Protein AF-A0A7T4QXN0-F1 (afdb_monomer)

Organism: NCBI:txid2794344

Solvent-accessible surface area (backbone atoms only — not comparable to full-atom values): 27262 Å² total; per-residue (Å²): 140,83,87,86,81,86,81,84,80,81,81,78,79,71,78,78,78,75,76,71,82,75,67,66,75,74,68,52,53,56,85,89,44,70,39,89,63,65,46,28,67,58,36,43,51,50,60,74,48,50,88,48,21,89,83,18,41,52,46,8,42,38,47,14,50,36,24,54,70,33,49,51,89,43,69,61,34,65,68,60,10,48,54,26,36,64,51,19,46,53,99,92,36,67,40,76,88,44,54,69,54,50,28,54,35,12,37,69,62,71,34,84,93,44,53,45,68,58,23,50,53,50,48,52,52,34,57,68,39,90,50,62,65,53,20,50,52,45,46,37,53,58,48,52,45,60,80,76,44,68,62,34,30,53,57,94,92,46,40,13,62,34,89,85,60,80,41,77,44,77,77,64,89,70,33,56,65,75,34,93,80,45,28,35,36,31,34,52,46,102,82,71,42,44,37,56,28,41,36,52,78,76,90,77,76,99,66,94,69,88,79,55,99,80,67,85,84,65,57,82,71,66,86,90,52,57,87,53,41,42,77,48,64,41,89,57,61,71,33,36,36,24,43,28,40,28,28,31,41,27,70,72,72,50,75,48,77,46,60,20,9,29,24,28,42,40,58,41,31,31,36,26,21,34,65,62,73,51,81,54,71,70,54,35,75,74,38,37,63,70,44,78,76,42,49,35,35,29,50,35,50,48,70,63,43,66,70,34,47,49,47,29,36,37,59,43,89,74,48,41,76,64,28,54,82,67,68,33,53,65,55,23,40,17,23,28,34,24,43,35,36,41,75,51,78,53,91,45,70,45,55,70,50,76,34,48,54,85,90,55,63,68,46,51,34,32,33,46,23,31,38,62,90,43,38,88,89,39,42,34,38,34,35,22,38,31,34,61,74,42,83,40,69,83,90,33,17,30,32,29,39,27,75,38,93,76,54,67,14,26,38,4,15,42,28,20,32,62,51,69,40,94,66,98,47,41,55,54,65,19,34,30,29,25,26,45,53,68,51,74,56,101,88,47,77,30,30,27,29,22,27,32,42,72,66,56,52,49,52,52,53,37,58,73,32,90,90,52,59,59,98,65,54,49,70,53,86,71,80,65,86,76,77,71,70,92,79,86,88,84,131

Mean predicted aligned error: 14.25 Å

InterPro domains:
  IPR001254 Serine proteases, trypsin domain [PF00089] (257-373)
  IPR009003 Peptidase S1, PA clan [SSF50494] (249-443)
  IPR018114 Serine proteases, trypsin family, histidine active site [PS00134] (271-276)
  IPR050966 Glutamyl Endopeptidase [PTHR15462] (255-438)

Secondary structure (DSSP, 8-state):
-PPP---------PPP---PPPPPPP-SPPTTSS-----HHHHHHHHHTGGGTTT-HHHHHHHHHHHHH--TTPPP-HHHHHHHHHHT-BTTBPPGGGHHHHHHHHHTT--TTS-HHHHHHHHHHHHT-S-HHHHHHHHHHHHHHTTTS--BEEETTEEESSTT--SBPPPGGG-EEEETTTTEEEEE-TTS-EEEEEBPPP---S------TT-TT-----TTS-TT-EEEEE--TT-SEEEEEEEEEETTS-EEEEEEEEEEEETTEEEE-GGGGS--HHHHHHH-SEEEEEEEEE-TTSSS--EEEEEEEEE-TT--THHHHTT-HHHHHTT--EEEEESS--SS-----B---TT-SEEEEEEEE--TTS-TTSEEEEEEEEEEEEPPPTTPPEEEEESS---TT-TTPEEEE-S--SSSSPPTT-EEEEEEEEEE-SS-EEEEEEEP-HHHHHHHHHHH-TT---TT-EE----------S-S---

Sequence (491 aa):
MAAVCLLAVLIVMMPAATAQPSCPAAAYPVLSSPSLHISDETASQLLASRHLAPRCRELAADLAQLYFWGAGGEQPELKRAWYFASLSKRDGRLHSRLRVLAAAFSLAGLNRNMSADEALRRFNRELQSEDLLRRDKAYAVLNQLQVFLPRVSLEGQSLFYDHRRTQAAPPASQGLSVNPSASMVLLADKNGLPDLRWLGTGGLPPTTRIYNAGDEREMFYPKGVASDTLRWQRWDRRSPSGVLYSGFGFANGDYKESRCTATAIAPRWLLTAAHCLFASDRDIQSKGQSKLEVLRFAGHGADRPALVEVESAWIHRRHRRQDLAANRLAAYSGSDIAVLRVAQGLATTPIRSLDSLAGRADIQVRSSGFPRDKSNAGVWVNHCRAGLVRPGEGELMDLYAMNCPFSVGQSGSLMTAREEGAGTGPAQGSAIGVLSANLSTDTHKSAIFAAFNHDIISDIKRLLSPDDAPRYLVEFPIAGPTVATTSELAN

Radius of gyration: 27.54 Å; Cα contacts (8 Å, |Δi|>4): 1005; chains: 1; bounding box: 85×98×65 Å

Structure (mmCIF, N/CA/C/O backbone):
data_AF-A0A7T4QXN0-F1
#
_entry.id   AF-A0A7T4QXN0-F1
#
loop_
_atom_site.group_PDB
_atom_site.id
_atom_site.type_symbol
_atom_site.label_atom_id
_atom_site.label_alt_id
_atom_site.label_comp_id
_atom_site.label_asym_id
_atom_site.label_entity_id
_atom_site.label_seq_id
_atom_site.pdbx_PDB_ins_code
_atom_site.Cartn_x
_atom_site.Cartn_y
_atom_site.Cartn_z
_atom_site.occupancy
_atom_site.B_iso_or_equiv
_atom_site.auth_seq_id
_atom_site.auth_comp_id
_atom_site.auth_asym_id
_atom_site.auth_atom_id
_atom_site.pdbx_PDB_model_num
ATOM 1 N N . MET A 1 1 ? 57.279 71.477 -29.912 1.00 37.75 1 MET A N 1
ATOM 2 C CA . MET A 1 1 ? 57.055 70.417 -30.918 1.00 37.75 1 MET A CA 1
ATOM 3 C C . MET A 1 1 ? 57.051 69.089 -30.180 1.00 37.75 1 MET A C 1
ATOM 5 O O . MET A 1 1 ? 58.112 68.617 -29.802 1.00 37.75 1 MET A O 1
ATOM 9 N N . ALA A 1 2 ? 55.866 68.585 -29.836 1.00 33.16 2 ALA A N 1
ATOM 10 C CA . ALA A 1 2 ? 55.691 67.400 -28.998 1.00 33.16 2 ALA A CA 1
ATOM 11 C C . ALA A 1 2 ? 55.371 66.183 -29.877 1.00 33.16 2 ALA A C 1
ATOM 13 O O . ALA A 1 2 ? 54.501 66.259 -30.743 1.00 33.16 2 ALA A O 1
ATOM 14 N N . ALA A 1 3 ? 56.106 65.094 -29.663 1.00 33.72 3 ALA A N 1
ATOM 15 C CA . ALA A 1 3 ? 55.938 63.825 -30.354 1.00 33.72 3 ALA A CA 1
ATOM 16 C C . ALA A 1 3 ? 54.721 63.065 -29.800 1.00 33.72 3 ALA A C 1
ATOM 18 O O . ALA A 1 3 ? 54.587 62.881 -28.591 1.00 33.72 3 ALA A O 1
ATOM 19 N N . VAL A 1 4 ? 53.848 62.620 -30.703 1.00 37.66 4 VAL A N 1
ATOM 20 C CA . VAL A 1 4 ? 52.715 61.736 -30.417 1.00 37.66 4 VAL A CA 1
ATOM 21 C C . VAL A 1 4 ? 53.208 60.293 -30.515 1.00 37.66 4 VAL A C 1
ATOM 23 O O . VAL A 1 4 ? 53.634 59.856 -31.580 1.00 37.66 4 VAL A O 1
ATOM 26 N N . CYS A 1 5 ? 53.149 59.559 -29.404 1.00 32.53 5 CYS A N 1
ATOM 27 C CA . CYS A 1 5 ? 53.403 58.121 -29.346 1.00 32.53 5 CYS A CA 1
ATOM 28 C C . CYS A 1 5 ? 52.049 57.396 -29.303 1.00 32.53 5 CYS A C 1
ATOM 30 O O . CYS A 1 5 ? 51.300 57.537 -28.337 1.00 32.53 5 CYS A O 1
ATOM 32 N N . LEU A 1 6 ? 51.717 56.658 -30.365 1.00 34.06 6 LEU A N 1
ATOM 33 C CA . LEU A 1 6 ? 50.519 55.822 -30.455 1.00 34.06 6 LEU A CA 1
ATOM 34 C C . LEU A 1 6 ? 50.778 54.497 -29.716 1.00 34.06 6 LEU A C 1
ATOM 36 O O . LEU A 1 6 ? 51.600 53.695 -30.157 1.00 34.06 6 LEU A O 1
ATOM 40 N N . LEU A 1 7 ? 50.075 54.251 -28.609 1.00 33.34 7 LEU A N 1
ATOM 41 C CA . LEU A 1 7 ? 50.067 52.953 -27.933 1.00 33.34 7 LEU A CA 1
ATOM 42 C C . LEU A 1 7 ? 48.900 52.120 -28.490 1.00 33.34 7 LEU A C 1
ATOM 44 O O . LEU A 1 7 ? 47.737 52.385 -28.190 1.00 33.34 7 LEU A O 1
ATOM 48 N N . ALA A 1 8 ? 49.200 51.129 -29.329 1.00 35.12 8 ALA A N 1
ATOM 49 C CA . ALA A 1 8 ? 48.217 50.160 -29.803 1.00 35.12 8 ALA A CA 1
ATOM 50 C C . ALA A 1 8 ? 47.965 49.104 -28.712 1.00 35.12 8 ALA A C 1
ATOM 52 O O . ALA A 1 8 ? 48.841 48.300 -28.399 1.00 35.12 8 ALA A O 1
ATOM 53 N N . VAL A 1 9 ? 46.764 49.104 -28.128 1.00 39.25 9 VAL A N 1
ATOM 54 C CA . VAL A 1 9 ? 46.296 48.046 -27.220 1.00 39.25 9 VAL A CA 1
ATOM 55 C C . VAL A 1 9 ? 45.738 46.902 -28.065 1.00 39.25 9 VAL A C 1
ATOM 57 O O . VAL A 1 9 ? 44.682 47.022 -28.683 1.00 39.25 9 VAL A O 1
ATOM 60 N N . LEU A 1 10 ? 46.463 45.784 -28.099 1.00 34.44 10 LEU A N 1
ATOM 61 C CA . LEU A 1 10 ? 46.024 44.537 -28.717 1.00 34.44 10 LEU A CA 1
ATOM 62 C C . LEU A 1 10 ? 45.035 43.838 -27.764 1.00 34.44 10 LEU A C 1
ATOM 64 O O . LEU A 1 10 ? 45.440 43.204 -26.791 1.00 34.44 10 LEU A O 1
ATOM 68 N N . ILE A 1 11 ? 43.729 43.972 -28.010 1.00 38.53 11 ILE A N 1
ATOM 69 C CA . ILE A 1 11 ? 42.702 43.200 -27.295 1.00 38.53 11 ILE A CA 1
ATOM 70 C C . ILE A 1 11 ? 42.726 41.771 -27.845 1.00 38.53 11 ILE A C 1
ATOM 72 O O . ILE A 1 11 ? 42.192 41.490 -28.917 1.00 38.53 11 ILE A O 1
ATOM 76 N N . VAL A 1 12 ? 43.354 40.855 -27.108 1.00 37.25 12 VAL A N 1
ATOM 77 C CA . VAL A 1 12 ? 43.226 39.412 -27.340 1.00 37.25 12 VAL A CA 1
ATOM 78 C C . VAL A 1 12 ? 41.826 38.998 -26.886 1.00 37.25 12 VAL A C 1
ATOM 80 O O . VAL A 1 12 ? 41.569 38.843 -25.694 1.00 37.25 12 VAL A O 1
ATOM 83 N N . MET A 1 13 ? 40.901 38.833 -27.834 1.00 36.66 13 MET A N 1
ATOM 84 C CA . MET A 1 13 ? 39.635 38.149 -27.573 1.00 36.66 13 MET A CA 1
ATOM 85 C C . MET A 1 13 ? 39.919 36.665 -27.330 1.00 36.66 13 MET A C 1
ATOM 87 O O . MET A 1 13 ? 40.050 35.881 -28.268 1.00 36.66 13 MET A O 1
ATOM 91 N N . MET A 1 14 ? 40.029 36.272 -26.060 1.00 34.41 14 MET A N 1
ATOM 92 C CA . MET A 1 14 ? 39.901 34.865 -25.693 1.00 34.41 14 MET A CA 1
ATOM 93 C C . MET A 1 14 ? 38.448 34.434 -25.931 1.00 34.41 14 MET A C 1
ATOM 95 O O . MET A 1 14 ? 37.535 35.127 -25.471 1.00 34.41 14 MET A O 1
ATOM 99 N N . PRO A 1 15 ? 38.193 33.316 -26.632 1.00 39.41 15 PRO A N 1
ATOM 100 C CA . PRO A 1 15 ? 36.843 32.793 -26.740 1.00 39.41 15 PRO A CA 1
ATOM 101 C C . PRO A 1 15 ? 36.358 32.434 -25.335 1.00 39.41 15 PRO A C 1
ATOM 103 O O . PRO A 1 15 ? 37.058 31.751 -24.584 1.00 39.41 15 PRO A O 1
ATOM 106 N N . ALA A 1 16 ? 35.165 32.909 -24.977 1.00 40.06 16 ALA A N 1
ATOM 107 C CA . ALA A 1 16 ? 34.489 32.486 -23.763 1.00 40.06 16 ALA A CA 1
ATOM 108 C C . ALA A 1 16 ? 34.446 30.954 -23.752 1.00 40.06 16 ALA A C 1
ATOM 110 O O . ALA A 1 16 ? 33.872 30.338 -24.652 1.00 40.06 16 ALA A O 1
ATOM 111 N N . ALA A 1 17 ? 35.086 30.340 -22.755 1.00 37.50 17 ALA A N 1
ATOM 112 C CA . ALA A 1 17 ? 34.944 28.919 -22.506 1.00 37.50 17 ALA A CA 1
ATOM 113 C C . ALA A 1 17 ? 33.452 28.657 -22.285 1.00 37.50 17 ALA A C 1
ATOM 115 O O . ALA A 1 17 ? 32.890 29.033 -21.257 1.00 37.50 17 ALA A O 1
ATOM 116 N N . THR A 1 18 ? 32.785 28.069 -23.277 1.00 41.38 18 THR A N 1
ATOM 117 C CA . THR A 1 18 ? 31.415 27.590 -23.131 1.00 41.38 18 THR A CA 1
ATOM 118 C C . THR A 1 18 ? 31.435 26.583 -21.992 1.00 41.38 18 THR A C 1
ATOM 120 O O . THR A 1 18 ? 31.979 25.488 -22.158 1.00 41.38 18 THR A O 1
ATOM 123 N N . ALA A 1 19 ? 30.916 26.970 -20.824 1.00 45.41 19 ALA A N 1
ATOM 124 C CA . ALA A 1 19 ? 30.776 26.078 -19.687 1.00 45.41 19 ALA A CA 1
ATOM 125 C C . ALA A 1 19 ? 30.047 24.824 -20.178 1.00 45.41 19 ALA A C 1
ATOM 127 O O . ALA A 1 19 ? 28.909 24.900 -20.648 1.00 45.41 19 ALA A O 1
ATOM 128 N N . GLN A 1 20 ? 30.731 23.677 -20.158 1.00 52.88 20 GLN A N 1
ATOM 129 C CA . GLN A 1 20 ? 30.076 22.411 -20.451 1.00 52.88 20 GLN A CA 1
ATOM 130 C C . GLN A 1 20 ? 28.914 22.270 -19.462 1.00 52.88 20 GLN A C 1
ATOM 132 O O . GLN A 1 20 ? 29.139 22.463 -18.265 1.00 52.88 20 GLN A O 1
ATOM 137 N N . PRO A 1 21 ? 27.688 21.966 -19.922 1.00 58.47 21 PRO A N 1
ATOM 138 C CA . PRO A 1 21 ? 26.585 21.732 -19.006 1.00 58.47 21 PRO A CA 1
ATOM 139 C C . PRO A 1 21 ? 26.991 20.594 -18.069 1.00 58.47 21 PRO A C 1
ATOM 141 O O . PRO A 1 21 ? 27.274 19.479 -18.518 1.00 58.47 21 PRO A O 1
ATOM 144 N N . SER A 1 22 ? 27.098 20.904 -16.777 1.00 80.88 22 SER A N 1
ATOM 145 C CA . SER A 1 22 ? 27.465 19.930 -15.759 1.00 80.88 22 SER A CA 1
ATOM 146 C C . SER A 1 22 ? 26.386 18.853 -15.699 1.00 80.88 22 SER A C 1
ATOM 148 O O . SER A 1 22 ? 25.187 19.138 -15.698 1.00 80.88 22 SER A O 1
ATOM 150 N N . CYS A 1 23 ? 26.806 17.588 -15.703 1.00 84.62 23 CYS A N 1
ATOM 151 C CA . CYS A 1 23 ? 25.861 16.487 -15.600 1.00 84.62 23 CYS A CA 1
ATOM 152 C C . CYS A 1 23 ? 25.151 16.529 -14.240 1.00 84.62 23 CYS A C 1
ATOM 154 O O . CYS A 1 23 ? 25.834 16.654 -13.220 1.00 84.62 23 CYS A O 1
ATOM 156 N N . PRO A 1 24 ? 23.813 16.382 -14.204 1.00 85.31 24 PRO A N 1
ATOM 157 C CA . PRO A 1 24 ? 23.084 16.286 -12.948 1.00 85.31 24 PRO A CA 1
ATOM 158 C C . PRO A 1 24 ? 23.587 15.119 -12.095 1.00 85.31 24 PRO A C 1
ATOM 160 O O . PRO A 1 24 ? 24.003 14.081 -12.622 1.00 85.31 24 PRO A O 1
ATOM 163 N N . ALA A 1 25 ? 23.521 15.289 -10.775 1.00 83.44 25 ALA A N 1
ATOM 164 C CA . ALA A 1 25 ? 23.773 14.205 -9.838 1.00 83.44 25 ALA A CA 1
ATOM 165 C C . ALA A 1 25 ? 22.722 13.093 -9.991 1.00 83.44 25 ALA A C 1
ATOM 167 O O . ALA A 1 25 ? 21.600 13.333 -10.438 1.00 83.44 25 ALA A O 1
ATOM 168 N N . ALA A 1 26 ? 23.096 11.879 -9.587 1.00 83.50 26 ALA A N 1
ATOM 169 C CA . ALA A 1 26 ? 22.192 10.738 -9.568 1.00 83.50 26 ALA A CA 1
ATOM 170 C C . ALA A 1 26 ? 20.958 11.028 -8.698 1.00 83.50 26 ALA A C 1
ATOM 172 O O . ALA A 1 26 ? 21.080 11.339 -7.514 1.00 83.50 26 ALA A O 1
ATOM 173 N N . ALA A 1 27 ? 19.779 10.881 -9.288 1.00 82.62 27 ALA A N 1
ATOM 174 C CA . ALA A 1 27 ? 18.499 11.163 -8.659 1.00 82.62 27 ALA A CA 1
ATOM 175 C C . ALA A 1 27 ? 17.862 9.916 -8.040 1.00 82.62 27 ALA A C 1
ATOM 177 O O . ALA A 1 27 ? 17.358 9.973 -6.920 1.00 82.62 27 ALA A O 1
ATOM 178 N N . TYR A 1 28 ? 17.870 8.774 -8.744 1.00 78.50 28 TYR A N 1
ATOM 179 C CA . TYR A 1 28 ? 17.261 7.564 -8.188 1.00 78.50 28 TYR A CA 1
ATOM 180 C C . TYR A 1 28 ? 18.063 7.030 -6.990 1.00 78.50 28 TYR A C 1
ATOM 182 O O . TYR A 1 28 ? 19.297 7.092 -6.982 1.00 78.50 28 TYR A O 1
ATOM 190 N N . PRO A 1 29 ? 17.409 6.417 -5.995 1.00 73.00 29 PRO A N 1
ATOM 191 C CA . PRO A 1 29 ? 18.121 5.840 -4.866 1.00 73.00 29 PRO A CA 1
ATOM 192 C C . PRO A 1 29 ? 19.115 4.746 -5.287 1.00 73.00 29 PRO A C 1
ATOM 194 O O . PRO A 1 29 ? 18.951 4.057 -6.299 1.00 73.00 29 PRO A O 1
ATOM 197 N N . VAL A 1 30 ? 20.165 4.561 -4.486 1.00 73.94 30 VAL A N 1
ATOM 198 C CA . VAL A 1 30 ? 21.125 3.462 -4.668 1.00 73.94 30 VAL A CA 1
ATOM 199 C C . VAL A 1 30 ? 20.461 2.092 -4.470 1.00 73.94 30 VAL A C 1
ATOM 201 O O . VAL A 1 30 ? 19.405 1.969 -3.850 1.00 73.94 30 VAL A O 1
ATOM 204 N N . LEU A 1 31 ? 21.090 1.021 -4.965 1.00 68.00 31 LEU A N 1
ATOM 205 C CA . LEU A 1 31 ? 20.532 -0.338 -4.885 1.00 68.00 31 LEU A CA 1
ATOM 206 C C . LEU A 1 31 ? 20.270 -0.824 -3.451 1.00 68.00 31 LEU A C 1
ATOM 208 O O . LEU A 1 31 ? 19.345 -1.606 -3.260 1.00 68.00 31 LEU A O 1
ATOM 212 N N . SER A 1 32 ? 21.025 -0.349 -2.463 1.00 69.38 32 SER A N 1
ATOM 213 C CA . SER A 1 32 ? 20.808 -0.649 -1.042 1.00 69.38 32 SER A CA 1
ATOM 214 C C . SER A 1 32 ? 19.657 0.142 -0.412 1.00 69.38 32 SER A C 1
ATOM 216 O O . SER A 1 32 ? 19.268 -0.143 0.715 1.00 69.38 32 SER A O 1
ATOM 218 N N . SER A 1 33 ? 19.095 1.130 -1.112 1.00 68.75 33 SER A N 1
ATOM 219 C CA . SER A 1 33 ? 17.971 1.905 -0.594 1.00 68.75 33 SER A CA 1
ATOM 220 C C . SER A 1 33 ? 16.673 1.093 -0.638 1.00 68.75 33 SER A C 1
ATOM 222 O O . SER A 1 33 ? 16.382 0.493 -1.680 1.00 68.75 33 SER A O 1
ATOM 224 N N . PRO A 1 34 ? 15.841 1.126 0.422 1.00 56.94 34 PRO A N 1
ATOM 225 C CA . PRO A 1 34 ? 14.484 0.584 0.391 1.00 56.94 34 PRO A CA 1
ATOM 226 C C . PRO A 1 34 ? 13.545 1.371 -0.534 1.00 56.94 34 PRO A C 1
ATOM 228 O O . PRO A 1 34 ? 12.432 0.924 -0.808 1.00 56.94 34 PRO A O 1
ATOM 231 N N . SER A 1 35 ? 13.977 2.539 -1.021 1.00 59.22 35 SER A N 1
ATOM 232 C CA . SER A 1 35 ? 13.261 3.301 -2.036 1.00 59.22 35 SER A CA 1
ATOM 233 C C . SER A 1 35 ? 13.718 2.918 -3.441 1.00 59.22 35 SER A C 1
ATOM 235 O O . SER A 1 35 ? 14.907 2.744 -3.710 1.00 59.22 35 SER A O 1
ATOM 237 N N . LEU A 1 36 ? 12.748 2.806 -4.344 1.00 60.53 36 LEU A N 1
ATOM 238 C CA . LEU A 1 36 ? 12.948 2.647 -5.784 1.00 60.53 36 LEU A CA 1
ATOM 239 C C . LEU A 1 36 ? 12.602 3.924 -6.565 1.00 60.53 36 LEU A C 1
ATOM 241 O O . LEU A 1 36 ? 12.679 3.911 -7.788 1.00 60.53 36 LEU A O 1
ATOM 245 N N . HIS A 1 37 ? 12.237 5.014 -5.878 1.00 65.19 37 HIS A N 1
ATOM 246 C CA . HIS A 1 37 ? 11.618 6.188 -6.500 1.00 65.19 37 HIS A CA 1
ATOM 247 C C . HIS A 1 37 ? 12.297 7.500 -6.148 1.00 65.19 37 HIS A C 1
ATOM 249 O O . HIS A 1 37 ? 13.002 7.624 -5.144 1.00 65.19 37 HIS A O 1
ATOM 255 N N . ILE A 1 38 ? 11.980 8.471 -6.995 1.00 67.94 38 ILE A N 1
ATOM 256 C CA . ILE A 1 38 ? 12.260 9.895 -6.876 1.00 67.94 38 ILE A CA 1
ATOM 257 C C . ILE A 1 38 ? 10.933 10.652 -6.764 1.00 67.94 38 ILE A C 1
ATOM 259 O O . ILE A 1 38 ? 9.894 10.115 -7.151 1.00 67.94 38 ILE A O 1
ATOM 263 N N . SER A 1 39 ? 10.958 11.880 -6.246 1.00 65.69 39 SER A N 1
ATOM 264 C CA . SER A 1 39 ? 9.784 12.761 -6.297 1.00 65.69 39 SER A CA 1
ATOM 265 C C . SER A 1 39 ? 9.503 13.193 -7.737 1.00 65.69 39 SER A C 1
ATOM 267 O O . SER A 1 39 ? 10.404 13.176 -8.577 1.00 65.69 39 SER A O 1
ATOM 269 N N . ASP A 1 40 ? 8.282 13.626 -8.040 1.00 65.50 40 ASP A N 1
ATOM 270 C CA . ASP A 1 40 ? 7.971 14.127 -9.382 1.00 65.50 40 ASP A CA 1
ATOM 271 C C . ASP A 1 40 ? 8.580 15.502 -9.668 1.00 65.50 40 ASP A C 1
ATOM 273 O O . ASP A 1 40 ? 8.804 15.834 -10.827 1.00 65.50 40 ASP A O 1
ATOM 277 N N . GLU A 1 41 ? 8.948 16.269 -8.639 1.00 73.19 41 GLU A N 1
ATOM 278 C CA . GLU A 1 41 ? 9.817 17.441 -8.798 1.00 73.19 41 GLU A CA 1
ATOM 279 C C . GLU A 1 41 ? 11.181 17.013 -9.351 1.00 73.19 41 GLU A C 1
ATOM 281 O O . GLU A 1 41 ? 11.627 17.521 -10.379 1.00 73.19 41 GLU A O 1
ATOM 286 N N . THR A 1 42 ? 11.809 16.011 -8.728 1.00 81.38 42 THR A N 1
ATOM 287 C CA . THR A 1 42 ? 13.050 15.426 -9.238 1.00 81.38 42 THR A CA 1
ATOM 288 C C . THR A 1 42 ? 12.834 14.787 -10.612 1.00 81.38 42 THR A C 1
ATOM 290 O O . THR A 1 42 ? 13.676 14.941 -11.491 1.00 81.38 42 THR A O 1
ATOM 293 N N . ALA A 1 43 ? 11.700 14.124 -10.857 1.00 82.94 43 ALA A N 1
ATOM 294 C CA . ALA A 1 43 ? 11.376 13.565 -12.170 1.00 82.94 43 ALA A CA 1
ATOM 295 C C . ALA A 1 43 ? 11.242 14.662 -13.239 1.00 82.94 43 ALA A C 1
ATOM 297 O O . ALA A 1 43 ? 11.795 14.526 -14.327 1.00 82.94 43 ALA A O 1
ATOM 298 N N . SER A 1 44 ? 10.586 15.777 -12.914 1.00 83.38 44 SER A N 1
ATOM 299 C CA . SER A 1 44 ? 10.437 16.945 -13.788 1.00 83.38 44 SER A CA 1
ATOM 300 C C . SER A 1 44 ? 11.790 17.584 -14.091 1.00 83.38 44 SER A C 1
ATOM 302 O O . SER A 1 44 ? 12.070 17.916 -15.242 1.00 83.38 44 SER A O 1
ATOM 304 N N . GLN A 1 45 ? 12.670 17.683 -13.091 1.00 87.88 45 GLN A N 1
ATOM 305 C CA . GLN A 1 45 ? 14.051 18.136 -13.274 1.00 87.88 45 GLN A CA 1
ATOM 306 C C . GLN A 1 45 ? 14.827 17.202 -14.218 1.00 87.88 45 GLN A C 1
ATOM 308 O O . GLN A 1 45 ? 15.461 17.674 -15.162 1.00 87.88 45 GLN A O 1
ATOM 313 N N . LEU A 1 46 ? 14.726 15.877 -14.042 1.00 90.75 46 LEU A N 1
ATOM 314 C CA . LEU A 1 46 ? 15.350 14.909 -14.955 1.00 90.75 46 LEU A CA 1
ATOM 315 C C . LEU A 1 46 ? 14.811 15.039 -16.386 1.00 90.75 46 LEU A C 1
ATOM 317 O O . LEU A 1 46 ? 15.590 15.008 -17.342 1.00 90.75 46 LEU A O 1
ATOM 321 N N . LEU A 1 47 ? 13.494 15.199 -16.543 1.00 91.88 47 LEU A N 1
ATOM 322 C CA . LEU A 1 47 ? 12.847 15.376 -17.843 1.00 91.88 47 LEU A CA 1
ATOM 323 C C . LEU A 1 47 ? 13.294 16.674 -18.523 1.00 91.88 47 LEU A C 1
ATOM 325 O O . LEU A 1 47 ? 13.587 16.654 -19.721 1.00 91.88 47 LEU A O 1
ATOM 329 N N . ALA A 1 48 ? 13.438 17.771 -17.776 1.00 91.44 48 ALA A N 1
ATOM 330 C CA . ALA A 1 48 ? 13.994 19.025 -18.284 1.00 91.44 48 ALA A CA 1
ATOM 331 C C . ALA A 1 48 ? 15.454 18.853 -18.750 1.00 91.44 48 ALA A C 1
ATOM 333 O O . ALA A 1 48 ? 15.854 19.354 -19.805 1.00 91.44 48 ALA A O 1
ATOM 334 N N . SER A 1 49 ? 16.243 18.060 -18.022 1.00 93.12 49 SER A N 1
ATOM 335 C CA . SER A 1 49 ? 17.633 17.756 -18.373 1.00 93.12 49 SER A CA 1
ATOM 336 C C . SER A 1 49 ? 17.801 16.662 -19.434 1.00 93.12 49 SER A C 1
ATOM 338 O O . SER A 1 49 ? 18.932 16.407 -19.839 1.00 93.12 49 SER A O 1
ATOM 340 N N . ARG A 1 50 ? 16.731 16.033 -19.952 1.00 94.06 50 ARG A N 1
ATOM 341 C CA . ARG A 1 50 ? 16.805 14.836 -20.827 1.00 94.06 50 ARG A CA 1
ATOM 342 C C . ARG A 1 50 ? 17.756 14.946 -22.020 1.00 94.06 50 ARG A C 1
ATOM 344 O O . ARG A 1 50 ? 18.347 13.954 -22.439 1.00 94.06 50 ARG A O 1
ATOM 351 N N . HIS A 1 51 ? 17.909 16.150 -22.562 1.00 93.38 51 HIS A N 1
ATOM 352 C CA . HIS A 1 51 ? 18.772 16.447 -23.702 1.00 93.38 51 HIS A CA 1
ATOM 353 C C . HIS A 1 51 ? 20.267 16.218 -23.401 1.00 93.38 51 HIS A C 1
ATOM 355 O O . HIS A 1 51 ? 21.049 15.992 -24.321 1.00 93.38 51 HIS A O 1
ATOM 361 N N . LEU A 1 52 ? 20.661 16.217 -22.123 1.00 94.06 52 LEU A N 1
ATOM 362 C CA . LEU A 1 52 ? 22.029 15.955 -21.668 1.00 94.06 52 LEU A CA 1
ATOM 363 C C . LEU A 1 52 ? 22.353 14.456 -21.558 1.00 94.06 52 LEU A C 1
ATOM 365 O O . LEU A 1 52 ? 23.525 14.087 -21.476 1.00 94.06 52 LEU A O 1
ATOM 369 N N . ALA A 1 53 ? 21.349 13.573 -21.585 1.00 93.38 53 ALA A N 1
ATOM 370 C CA . ALA A 1 53 ? 21.521 12.133 -21.373 1.00 93.38 53 ALA A CA 1
ATOM 371 C C . ALA A 1 53 ? 22.578 11.456 -22.275 1.00 93.38 53 ALA A C 1
ATOM 373 O O . ALA A 1 53 ? 23.309 10.609 -21.762 1.00 93.38 53 ALA A O 1
ATOM 374 N N . PRO A 1 54 ? 22.758 11.827 -23.564 1.00 92.00 54 PRO A N 1
ATOM 375 C CA . PRO A 1 54 ? 23.815 11.243 -24.398 1.00 92.00 54 PRO A CA 1
ATOM 376 C C . PRO A 1 54 ? 25.239 11.474 -23.869 1.00 92.00 54 PRO A C 1
ATOM 378 O O . PRO A 1 54 ? 26.153 10.735 -24.224 1.00 92.00 54 PRO A O 1
ATOM 381 N N . ARG A 1 55 ? 25.438 12.503 -23.035 1.00 90.81 55 ARG A N 1
ATOM 382 C CA . ARG A 1 55 ? 26.734 12.861 -22.435 1.00 90.81 55 ARG A CA 1
ATOM 383 C C . ARG A 1 55 ? 26.785 12.591 -20.927 1.00 90.81 55 ARG A C 1
ATOM 385 O O . ARG A 1 55 ? 27.870 12.571 -20.356 1.00 90.81 55 ARG A O 1
ATOM 392 N N . CYS A 1 56 ? 25.639 12.328 -20.297 1.00 91.12 56 CYS A N 1
ATOM 393 C CA . CYS A 1 56 ? 25.499 12.162 -18.854 1.00 91.12 56 CYS A CA 1
ATOM 394 C C . CYS A 1 56 ? 24.940 10.780 -18.504 1.00 91.12 56 CYS A C 1
ATOM 396 O O . CYS A 1 56 ? 23.733 10.547 -18.542 1.00 91.12 56 CYS A O 1
ATOM 398 N N . ARG A 1 57 ? 25.831 9.857 -18.124 1.00 89.00 57 ARG A N 1
ATOM 399 C CA . ARG A 1 57 ? 25.485 8.444 -17.888 1.00 89.00 57 ARG A CA 1
ATOM 400 C C . ARG A 1 57 ? 24.548 8.227 -16.701 1.00 89.00 57 ARG A C 1
ATOM 402 O O . ARG A 1 57 ? 23.641 7.408 -16.811 1.00 89.00 57 ARG A O 1
ATOM 409 N N . GLU A 1 58 ? 24.754 8.947 -15.599 1.00 89.00 58 GLU A N 1
ATOM 410 C CA . GLU A 1 58 ? 23.873 8.854 -14.422 1.00 89.00 58 GLU A CA 1
ATOM 411 C C . GLU A 1 58 ? 22.463 9.329 -14.766 1.00 89.00 58 GLU A C 1
ATOM 413 O O . GLU A 1 58 ? 21.498 8.604 -14.542 1.00 89.00 58 GLU A O 1
ATOM 418 N N . LEU A 1 59 ? 22.358 10.475 -15.442 1.00 92.12 59 LEU A N 1
ATOM 419 C CA . LEU A 1 59 ? 21.090 10.983 -15.955 1.00 92.12 59 LEU A CA 1
ATOM 420 C C . LEU A 1 59 ? 20.420 9.985 -16.913 1.00 92.12 59 LEU A C 1
ATOM 422 O O . LEU A 1 59 ? 19.218 9.759 -16.819 1.00 92.12 59 LEU A O 1
ATOM 426 N N . ALA A 1 60 ? 21.174 9.351 -17.815 1.00 93.88 60 ALA A N 1
ATOM 427 C CA . ALA A 1 60 ? 20.635 8.311 -18.686 1.00 93.88 60 ALA A CA 1
ATOM 428 C C . ALA A 1 60 ? 20.115 7.100 -17.889 1.00 93.88 60 ALA A C 1
ATOM 430 O O . ALA A 1 60 ? 19.051 6.567 -18.199 1.00 93.88 60 ALA A O 1
ATOM 431 N N . ALA A 1 61 ? 20.814 6.679 -16.832 1.00 92.19 61 ALA A N 1
ATOM 432 C CA . ALA A 1 61 ? 20.335 5.609 -15.962 1.00 92.19 61 ALA A CA 1
ATOM 433 C C . ALA A 1 61 ? 19.072 6.009 -15.181 1.00 92.19 61 ALA A C 1
ATOM 435 O O . ALA A 1 61 ? 18.154 5.202 -15.033 1.00 92.19 61 ALA A O 1
ATOM 436 N N . ASP A 1 62 ? 18.989 7.251 -14.715 1.00 91.75 62 ASP A N 1
ATOM 437 C CA . ASP A 1 62 ? 17.814 7.763 -14.012 1.00 91.75 62 ASP A CA 1
ATOM 438 C C . ASP A 1 62 ? 16.607 7.913 -14.953 1.00 91.75 62 ASP A C 1
ATOM 440 O O . ASP A 1 62 ? 15.500 7.518 -14.594 1.00 91.75 62 ASP A O 1
ATOM 444 N N . LEU A 1 63 ? 16.809 8.377 -16.191 1.00 93.31 63 LEU A N 1
ATOM 445 C CA . LEU A 1 63 ? 15.759 8.429 -17.215 1.00 93.31 63 LEU A CA 1
ATOM 446 C C . LEU A 1 63 ? 15.290 7.030 -17.625 1.00 93.31 63 LEU A C 1
ATOM 448 O O . LEU A 1 63 ? 14.097 6.823 -17.835 1.00 93.31 63 LEU A O 1
ATOM 452 N N . ALA A 1 64 ? 16.193 6.049 -17.688 1.00 93.75 64 ALA A N 1
ATOM 453 C CA . ALA A 1 64 ? 15.815 4.660 -17.933 1.00 93.75 64 ALA A CA 1
ATOM 454 C C . ALA A 1 64 ? 14.851 4.139 -16.858 1.00 93.75 64 ALA A C 1
ATOM 456 O O . ALA A 1 64 ? 13.848 3.507 -17.183 1.00 93.75 64 ALA A O 1
ATOM 457 N N . GLN A 1 65 ? 15.134 4.435 -15.586 1.00 90.19 65 GLN A N 1
ATOM 458 C CA . GLN A 1 65 ? 14.242 4.091 -14.478 1.00 90.19 65 GLN A CA 1
ATOM 459 C C . GLN A 1 65 ? 12.932 4.881 -14.548 1.00 90.19 65 GLN A C 1
ATOM 461 O O . GLN A 1 65 ? 11.870 4.283 -14.421 1.00 90.19 65 GLN A O 1
ATOM 466 N N . LEU A 1 66 ? 12.986 6.186 -14.832 1.00 88.75 66 LEU A N 1
ATOM 467 C CA . LEU A 1 66 ? 11.802 7.039 -14.976 1.00 88.75 66 LEU A CA 1
ATOM 468 C C . LEU A 1 66 ? 10.817 6.489 -16.006 1.00 88.75 66 LEU A C 1
ATOM 470 O O . LEU A 1 66 ? 9.650 6.307 -15.673 1.00 88.75 66 LEU A O 1
ATOM 474 N N . TYR A 1 67 ? 11.272 6.157 -17.215 1.00 89.38 67 TYR A N 1
ATOM 475 C CA . TYR A 1 67 ? 10.390 5.597 -18.243 1.00 89.38 67 TYR A CA 1
ATOM 476 C C . TYR A 1 67 ? 9.980 4.149 -17.964 1.00 89.38 67 TYR A C 1
ATOM 478 O O . TYR A 1 67 ? 8.925 3.723 -18.420 1.00 89.38 67 TYR A O 1
ATOM 486 N N . PHE A 1 68 ? 10.776 3.374 -17.223 1.00 87.38 68 PHE A N 1
ATOM 487 C CA . PHE A 1 68 ? 10.372 2.022 -16.836 1.00 87.38 68 PHE A CA 1
ATOM 488 C C . PHE A 1 68 ? 9.238 2.047 -15.803 1.00 87.38 68 PHE A C 1
ATOM 490 O O . PHE A 1 68 ? 8.298 1.258 -15.889 1.00 87.38 68 PHE A O 1
ATOM 497 N N . TRP A 1 69 ? 9.308 2.956 -14.831 1.00 79.75 69 TRP A N 1
ATOM 498 C CA . TRP A 1 69 ? 8.313 3.051 -13.763 1.00 79.75 69 TRP A CA 1
ATOM 499 C C . TRP A 1 69 ? 7.118 3.947 -14.115 1.00 79.75 69 TRP A C 1
ATOM 501 O O . TRP A 1 69 ? 6.029 3.699 -13.609 1.00 79.75 69 TRP A O 1
ATOM 511 N N . GLY A 1 70 ? 7.299 4.950 -14.981 1.00 76.00 70 GLY A N 1
ATOM 512 C CA . GLY A 1 70 ? 6.324 6.013 -15.248 1.00 76.00 70 GLY A CA 1
ATOM 513 C C . GLY A 1 70 ? 6.286 7.043 -14.114 1.00 76.00 70 GLY A C 1
ATOM 514 O O . GLY A 1 70 ? 5.609 6.845 -13.103 1.00 76.00 70 GLY A O 1
ATOM 515 N N . ALA A 1 71 ? 7.042 8.136 -14.255 1.00 71.44 71 ALA A N 1
ATOM 516 C CA . ALA A 1 71 ? 7.091 9.227 -13.278 1.00 71.44 71 ALA A CA 1
ATOM 517 C C . ALA A 1 71 ? 7.211 10.607 -13.944 1.00 71.44 71 ALA A C 1
ATOM 519 O O . ALA A 1 71 ? 7.611 10.709 -15.099 1.00 71.44 71 ALA A O 1
ATOM 520 N N . GLY A 1 72 ? 6.861 11.672 -13.222 1.00 66.62 72 GLY A N 1
ATOM 521 C CA . GLY A 1 72 ? 6.826 13.045 -13.733 1.00 66.62 72 GLY A CA 1
ATOM 522 C C . GLY A 1 72 ? 5.713 13.277 -14.756 1.00 66.62 72 GLY A C 1
ATOM 523 O O . GLY A 1 72 ? 5.913 14.011 -15.717 1.00 66.62 72 GLY A O 1
ATOM 524 N N . GLY A 1 73 ? 4.577 12.585 -14.616 1.00 67.81 73 GLY A N 1
ATOM 525 C CA . GLY A 1 73 ? 3.478 12.611 -15.592 1.00 67.81 73 GLY A CA 1
ATOM 526 C C . GLY A 1 73 ? 3.697 11.744 -16.841 1.00 67.81 73 GLY A C 1
ATOM 527 O O . GLY A 1 73 ? 2.759 11.550 -17.615 1.00 67.81 73 GLY A O 1
ATOM 528 N N . GLU A 1 74 ? 4.889 11.168 -17.024 1.00 78.25 74 GLU A N 1
ATOM 529 C CA . GLU A 1 74 ? 5.160 10.224 -18.109 1.00 78.25 74 GLU A CA 1
ATOM 530 C C . GLU A 1 74 ? 4.498 8.869 -17.840 1.00 78.25 74 GLU A C 1
ATOM 532 O O . GLU A 1 74 ? 4.552 8.324 -16.732 1.00 78.25 74 GLU A O 1
ATOM 537 N N . GLN A 1 75 ? 3.904 8.294 -18.885 1.00 77.00 75 GLN A N 1
ATOM 538 C CA . GLN A 1 75 ? 3.438 6.913 -18.844 1.00 77.00 75 GLN A CA 1
ATOM 539 C C . GLN A 1 75 ? 4.637 5.955 -18.906 1.00 77.00 75 GLN A C 1
ATOM 541 O O . GLN A 1 75 ? 5.638 6.271 -19.557 1.00 77.00 75 GLN A O 1
ATOM 546 N N . PRO A 1 76 ? 4.556 4.771 -18.272 1.00 81.12 76 PRO A N 1
ATOM 547 C CA . PRO A 1 76 ? 5.571 3.745 -18.451 1.00 81.12 76 PRO A CA 1
ATOM 548 C C . PRO A 1 76 ? 5.756 3.418 -19.944 1.00 81.12 76 PRO A C 1
ATOM 550 O O . PRO A 1 76 ? 4.794 3.077 -20.632 1.00 81.12 76 PRO A O 1
ATOM 553 N N . GLU A 1 77 ? 6.993 3.449 -20.450 1.00 86.12 77 GLU A N 1
ATOM 554 C CA . GLU A 1 77 ? 7.316 3.143 -21.849 1.00 86.12 77 GLU A CA 1
ATOM 555 C C . GLU A 1 77 ? 8.638 2.369 -21.977 1.00 86.12 77 GLU A C 1
ATOM 557 O O . GLU A 1 77 ? 9.743 2.920 -21.923 1.00 86.12 77 GLU A O 1
ATOM 562 N N . LEU A 1 78 ? 8.533 1.059 -22.220 1.00 85.38 78 LEU A N 1
ATOM 563 C CA . LEU A 1 78 ? 9.681 0.150 -22.175 1.00 85.38 78 LEU A CA 1
ATOM 564 C C . LEU A 1 78 ? 10.759 0.443 -23.230 1.00 85.38 78 LEU A C 1
ATOM 566 O O . LEU A 1 78 ? 11.952 0.314 -22.953 1.00 85.38 78 LEU A O 1
ATOM 570 N N . LYS A 1 79 ? 10.363 0.858 -24.441 1.00 88.62 79 LYS A N 1
ATOM 571 C CA . LYS A 1 79 ? 11.315 1.179 -25.518 1.00 88.62 79 LYS A CA 1
ATOM 572 C C . LYS A 1 79 ? 12.143 2.423 -25.190 1.00 88.62 79 LYS A C 1
ATOM 574 O O . LYS A 1 79 ? 13.358 2.401 -25.389 1.00 88.62 79 LYS A O 1
ATOM 579 N N . ARG A 1 80 ? 11.524 3.475 -24.635 1.00 93.12 80 ARG A N 1
ATOM 580 C CA . ARG A 1 80 ? 12.249 4.663 -24.146 1.00 93.12 80 ARG A CA 1
ATOM 581 C C . ARG A 1 80 ? 13.143 4.325 -22.964 1.00 93.12 80 ARG A C 1
ATOM 583 O O . ARG A 1 80 ? 14.301 4.736 -22.951 1.00 93.12 80 ARG A O 1
ATOM 590 N N . ALA A 1 81 ? 12.645 3.526 -22.022 1.00 94.06 81 ALA A N 1
ATOM 591 C CA . ALA A 1 81 ? 13.448 3.045 -20.904 1.00 94.06 81 ALA A CA 1
ATOM 592 C C . ALA A 1 81 ? 14.719 2.329 -21.393 1.00 94.06 81 ALA A C 1
ATOM 594 O O . ALA A 1 81 ? 15.820 2.629 -20.927 1.00 94.06 81 ALA A O 1
ATOM 595 N N . TRP A 1 82 ? 14.592 1.448 -22.391 1.00 94.31 82 TRP A N 1
ATOM 596 C CA . TRP A 1 82 ? 15.737 0.773 -23.001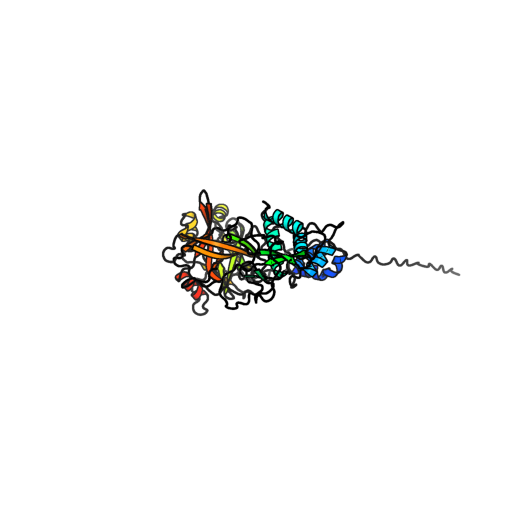 1.00 94.31 82 TRP A CA 1
ATOM 597 C C . TRP A 1 82 ? 16.681 1.730 -23.737 1.00 94.31 82 TRP A C 1
ATOM 599 O O . TRP A 1 82 ? 17.897 1.610 -23.587 1.00 94.31 82 TRP A O 1
ATOM 609 N N . TYR A 1 83 ? 16.150 2.693 -24.498 1.00 94.75 83 TYR A N 1
ATOM 610 C CA . TYR A 1 83 ? 16.963 3.706 -25.175 1.00 94.75 83 TYR A CA 1
ATOM 611 C C . TYR A 1 83 ? 17.898 4.412 -24.183 1.00 94.75 83 TYR A C 1
ATOM 613 O O . TYR A 1 83 ? 19.117 4.381 -24.360 1.00 94.75 83 TYR A O 1
ATOM 621 N N . PHE A 1 84 ? 17.364 4.943 -23.082 1.00 95.31 84 PHE A N 1
ATOM 622 C CA . PHE A 1 84 ? 18.184 5.600 -22.062 1.00 95.31 84 PHE A CA 1
ATOM 623 C C . PHE A 1 84 ? 19.105 4.622 -21.317 1.00 95.31 84 PHE A C 1
ATOM 625 O O . PHE A 1 84 ? 20.270 4.940 -21.072 1.00 95.31 84 PHE A O 1
ATOM 632 N N . ALA A 1 85 ? 18.654 3.392 -21.044 1.00 94.25 85 ALA A N 1
ATOM 633 C CA . ALA A 1 85 ? 19.512 2.366 -20.453 1.00 94.25 85 ALA A CA 1
ATOM 634 C C . ALA A 1 85 ? 20.735 2.086 -21.339 1.00 94.25 85 ALA A C 1
ATOM 636 O O . ALA A 1 85 ? 21.849 1.937 -20.834 1.00 94.25 85 ALA A O 1
ATOM 637 N N . SER A 1 86 ? 20.551 2.067 -22.660 1.00 92.56 86 SER A N 1
ATOM 638 C CA . SER A 1 86 ? 21.628 1.829 -23.618 1.00 92.56 86 SER A CA 1
ATOM 639 C C . SER A 1 86 ? 22.684 2.943 -23.626 1.00 92.56 86 SER A C 1
ATOM 641 O O . SER A 1 86 ? 23.868 2.634 -23.762 1.00 92.56 86 SER A O 1
ATOM 643 N N . LEU A 1 87 ? 22.282 4.196 -23.372 1.00 93.00 87 LEU A N 1
ATOM 644 C CA . LEU A 1 87 ? 23.184 5.347 -23.228 1.00 93.00 87 LEU A CA 1
ATOM 645 C C . LEU A 1 87 ? 24.004 5.305 -21.925 1.00 93.00 87 LEU A C 1
ATOM 647 O O . LEU A 1 87 ? 25.096 5.863 -21.858 1.00 93.00 87 LEU A O 1
ATOM 651 N N . SER A 1 88 ? 23.517 4.610 -20.892 1.00 90.81 88 SER A N 1
ATOM 652 C CA . SER A 1 88 ? 24.192 4.505 -19.586 1.00 90.81 88 SER A CA 1
ATOM 653 C C . SER A 1 88 ? 25.341 3.478 -19.529 1.00 90.81 88 SER A C 1
ATOM 655 O O . SER A 1 88 ? 25.962 3.298 -18.477 1.00 90.81 88 SER A O 1
ATOM 657 N N . LYS A 1 89 ? 25.621 2.759 -20.627 1.00 85.19 89 LYS A N 1
ATOM 658 C CA . LYS A 1 89 ? 26.615 1.670 -20.660 1.00 85.19 89 LYS A CA 1
ATOM 659 C C . LYS A 1 89 ? 28.050 2.172 -20.413 1.00 85.19 89 LYS A C 1
ATOM 661 O O . LYS A 1 89 ? 28.447 3.240 -20.873 1.00 85.19 89 LYS A O 1
ATOM 666 N N . ARG A 1 90 ? 28.860 1.346 -19.740 1.00 76.31 90 ARG A N 1
ATOM 667 C CA . ARG A 1 90 ? 30.311 1.506 -19.546 1.00 76.31 90 ARG A CA 1
ATOM 668 C C . ARG A 1 90 ? 31.035 0.240 -20.001 1.00 76.31 90 ARG A C 1
ATOM 670 O O . ARG A 1 90 ? 30.709 -0.836 -19.512 1.00 76.31 90 ARG A O 1
ATOM 677 N N . ASP A 1 91 ? 32.000 0.367 -20.913 1.00 69.06 91 ASP A N 1
ATOM 678 C CA . ASP A 1 91 ? 32.864 -0.736 -21.373 1.00 69.06 91 ASP A CA 1
ATOM 679 C C . ASP A 1 91 ? 32.060 -2.001 -21.751 1.00 69.06 91 ASP A C 1
ATOM 681 O O . ASP A 1 91 ? 32.352 -3.122 -21.339 1.00 69.06 91 ASP A O 1
ATOM 685 N N . GLY A 1 92 ? 30.945 -1.793 -22.465 1.00 67.62 92 GLY A N 1
ATOM 686 C CA . GLY A 1 92 ? 30.013 -2.847 -22.888 1.00 67.62 92 GLY A CA 1
ATOM 687 C C . GLY A 1 92 ? 29.034 -3.353 -21.815 1.00 67.62 92 GLY A C 1
ATOM 688 O O . GLY A 1 92 ? 28.115 -4.109 -22.140 1.00 67.62 92 GLY A O 1
ATOM 689 N N . ARG A 1 93 ? 29.161 -2.923 -20.554 1.00 71.94 93 ARG A N 1
ATOM 690 C CA . ARG A 1 93 ? 28.304 -3.329 -19.426 1.00 71.94 93 ARG A CA 1
ATOM 691 C C . ARG A 1 93 ? 27.281 -2.248 -19.080 1.00 71.94 93 ARG A C 1
ATOM 693 O O . ARG A 1 93 ? 27.575 -1.059 -19.126 1.00 71.94 93 ARG A O 1
ATOM 700 N N . LEU A 1 94 ? 26.061 -2.654 -18.725 1.00 77.12 94 LEU A N 1
ATOM 701 C CA . LEU A 1 94 ? 25.038 -1.726 -18.230 1.00 77.12 94 LEU A CA 1
ATOM 702 C C . LEU A 1 94 ? 25.429 -1.161 -16.863 1.00 77.12 94 LEU A C 1
ATOM 704 O O . LEU A 1 94 ? 26.099 -1.836 -16.076 1.00 77.12 94 LEU A O 1
ATOM 708 N N . HIS A 1 95 ? 24.976 0.063 -16.589 1.00 78.81 95 HIS A N 1
ATOM 709 C CA . HIS A 1 95 ? 25.163 0.709 -15.298 1.00 78.81 95 HIS A CA 1
ATOM 710 C C . HIS A 1 95 ? 24.704 -0.214 -14.163 1.00 78.81 95 HIS A C 1
ATOM 712 O O . HIS A 1 95 ? 23.642 -0.833 -14.258 1.00 78.81 95 HIS A O 1
ATOM 718 N N . SER A 1 96 ? 25.479 -0.316 -13.080 1.00 75.75 96 SER A N 1
ATOM 719 C CA . SER A 1 96 ? 25.206 -1.273 -11.994 1.00 75.75 96 SER A CA 1
ATOM 720 C C . SER A 1 96 ? 23.809 -1.088 -11.393 1.00 75.75 96 SER A C 1
ATOM 722 O O . SER A 1 96 ? 23.132 -2.069 -11.091 1.00 75.75 96 SER A O 1
ATOM 724 N N . ARG A 1 97 ? 23.336 0.162 -11.314 1.00 78.56 97 ARG A N 1
ATOM 725 C CA . ARG A 1 97 ? 21.992 0.536 -10.835 1.00 78.56 97 ARG A CA 1
ATOM 726 C C . ARG A 1 97 ? 20.857 -0.020 -11.708 1.00 78.56 97 ARG A C 1
ATOM 728 O O . ARG A 1 97 ? 19.761 -0.227 -11.208 1.00 78.56 97 ARG A O 1
ATOM 735 N N . LEU A 1 98 ? 21.132 -0.354 -12.970 1.00 86.19 98 LEU A N 1
ATOM 736 C CA . LEU A 1 98 ? 20.174 -0.954 -13.903 1.00 86.19 98 LEU A CA 1
ATOM 737 C C . LEU A 1 98 ? 20.299 -2.481 -14.005 1.00 86.19 98 LEU A C 1
ATOM 739 O O . LEU A 1 98 ? 19.736 -3.077 -14.919 1.00 86.19 98 LEU A O 1
ATOM 743 N N . ARG A 1 99 ? 21.037 -3.153 -13.110 1.00 81.94 99 ARG A N 1
ATOM 744 C CA . ARG A 1 99 ? 21.341 -4.590 -13.257 1.00 81.94 99 ARG A CA 1
ATOM 745 C C . ARG A 1 99 ? 20.097 -5.481 -13.351 1.00 81.94 99 ARG A C 1
ATOM 747 O O . ARG A 1 99 ? 20.097 -6.413 -14.149 1.00 81.94 99 ARG A O 1
ATOM 754 N N . VAL A 1 100 ? 19.060 -5.205 -12.559 1.00 83.50 100 VAL A N 1
ATOM 755 C CA . VAL A 1 100 ? 17.800 -5.975 -12.591 1.00 83.50 100 VAL A CA 1
ATOM 756 C C . VAL A 1 100 ? 16.977 -5.612 -13.835 1.00 83.50 100 VAL A C 1
ATOM 758 O O . VAL A 1 100 ? 16.470 -6.491 -14.526 1.00 83.50 100 VAL A O 1
ATOM 761 N N . LEU A 1 101 ? 16.942 -4.326 -14.200 1.00 89.06 101 LEU A N 1
ATOM 762 C CA . LEU A 1 101 ? 16.292 -3.830 -15.420 1.00 89.06 101 LEU A CA 1
ATOM 763 C C . LEU A 1 101 ? 16.925 -4.404 -16.695 1.00 89.06 101 LEU A C 1
ATOM 765 O O . LEU A 1 101 ? 16.227 -4.681 -17.661 1.00 89.06 101 LEU A O 1
ATOM 769 N N . ALA A 1 102 ? 18.234 -4.658 -16.691 1.00 88.81 102 ALA A N 1
ATOM 770 C CA . ALA A 1 102 ? 18.927 -5.322 -17.791 1.00 88.81 102 ALA A CA 1
ATOM 771 C C . ALA A 1 102 ? 18.311 -6.688 -18.121 1.00 88.81 102 ALA A C 1
ATOM 773 O O . ALA A 1 102 ? 18.115 -7.004 -19.294 1.00 88.81 102 ALA A O 1
ATOM 774 N N . ALA A 1 103 ? 17.992 -7.485 -17.095 1.00 85.00 103 ALA A N 1
ATOM 775 C CA . ALA A 1 103 ? 17.310 -8.761 -17.278 1.00 85.00 103 ALA A CA 1
ATOM 776 C C . ALA A 1 103 ? 15.896 -8.533 -17.835 1.00 85.00 103 ALA A C 1
ATOM 778 O O . ALA A 1 103 ? 15.522 -9.176 -18.809 1.00 85.00 103 ALA A O 1
ATOM 779 N N . ALA A 1 104 ? 15.167 -7.542 -17.315 1.00 84.50 104 ALA A N 1
ATOM 780 C CA . ALA A 1 104 ? 13.838 -7.167 -17.803 1.00 84.50 104 ALA A CA 1
ATOM 781 C C . ALA A 1 104 ? 13.826 -6.805 -19.302 1.00 84.50 104 ALA A C 1
ATOM 783 O O . ALA A 1 104 ? 13.022 -7.331 -20.066 1.00 84.50 104 ALA A O 1
ATOM 784 N N . PHE A 1 105 ? 14.772 -5.976 -19.753 1.00 87.44 105 PHE A N 1
ATOM 785 C CA . PHE A 1 105 ? 14.920 -5.629 -21.170 1.00 87.44 105 PHE A CA 1
ATOM 786 C C . PHE A 1 105 ? 15.291 -6.830 -22.044 1.00 87.44 105 PHE A C 1
ATOM 788 O O . PHE A 1 105 ? 14.949 -6.854 -23.223 1.00 87.44 105 PHE A O 1
ATOM 795 N N . SER A 1 106 ? 15.996 -7.816 -21.489 1.00 82.94 106 SER A N 1
ATOM 796 C CA . SER A 1 106 ? 16.369 -9.038 -22.212 1.00 82.94 106 SER A CA 1
ATOM 797 C C . SER A 1 106 ? 15.162 -9.965 -22.370 1.00 82.94 106 SER A C 1
ATOM 799 O O . SER A 1 106 ? 14.927 -10.469 -23.462 1.00 82.94 106 SER A O 1
ATOM 801 N N . LEU A 1 107 ? 14.343 -10.108 -21.318 1.00 73.31 107 LEU A N 1
ATOM 802 C CA . LEU A 1 107 ? 13.069 -10.839 -21.374 1.00 73.31 107 LEU A CA 1
ATOM 803 C C . LEU A 1 107 ? 12.069 -10.209 -22.348 1.00 73.31 107 LEU A C 1
ATOM 805 O O . LEU A 1 107 ? 11.272 -10.920 -22.939 1.00 73.31 107 LEU A O 1
ATOM 809 N N . ALA A 1 108 ? 12.123 -8.890 -22.528 1.00 73.06 108 ALA A N 1
ATOM 810 C CA . ALA A 1 108 ? 11.301 -8.172 -23.497 1.00 73.06 108 ALA A CA 1
ATOM 811 C C . ALA A 1 108 ? 11.895 -8.135 -24.922 1.00 73.06 108 ALA A C 1
ATOM 813 O O . ALA A 1 108 ? 11.411 -7.386 -25.770 1.00 73.06 108 ALA A O 1
ATOM 814 N N . GLY A 1 109 ? 12.991 -8.857 -25.179 1.00 73.56 109 GLY A N 1
ATOM 815 C CA . GLY A 1 109 ? 13.641 -8.918 -26.494 1.00 73.56 109 GLY A CA 1
ATOM 816 C C . GLY A 1 109 ? 14.384 -7.643 -26.929 1.00 73.56 109 GLY A C 1
ATOM 817 O O . GLY A 1 109 ? 14.821 -7.547 -28.077 1.00 73.56 109 GLY A O 1
ATOM 818 N N . LEU A 1 110 ? 14.559 -6.657 -26.043 1.00 83.75 110 LEU A N 1
ATOM 819 C CA . LEU A 1 110 ? 15.216 -5.378 -26.349 1.00 83.75 110 LEU A CA 1
ATOM 820 C C . LEU A 1 110 ? 16.738 -5.428 -26.150 1.00 83.75 110 LEU A C 1
ATOM 822 O O . LEU A 1 110 ? 17.490 -4.831 -26.923 1.00 83.75 110 LEU A O 1
ATOM 826 N N . ASN A 1 111 ? 17.212 -6.153 -25.134 1.00 84.88 111 ASN A N 1
ATOM 827 C CA . ASN A 1 111 ? 18.640 -6.312 -24.861 1.00 84.88 111 ASN A CA 1
ATOM 828 C C . ASN A 1 111 ? 19.177 -7.633 -25.429 1.00 84.88 111 ASN A C 1
ATOM 830 O O . ASN A 1 111 ? 18.993 -8.687 -24.833 1.00 84.88 111 ASN A O 1
ATOM 834 N N . ARG A 1 112 ? 19.918 -7.560 -26.539 1.00 81.94 112 ARG A N 1
ATOM 835 C CA . ARG A 1 112 ? 20.521 -8.736 -27.199 1.00 81.94 112 ARG A CA 1
ATOM 836 C C . ARG A 1 112 ? 21.850 -9.199 -26.589 1.00 81.94 112 ARG A C 1
ATOM 838 O O . ARG A 1 112 ? 22.358 -10.245 -26.968 1.00 81.94 112 ARG A O 1
ATOM 845 N N . ASN A 1 113 ? 22.414 -8.448 -25.639 1.00 82.44 113 ASN A N 1
ATOM 846 C CA . ASN A 1 113 ? 23.691 -8.796 -24.997 1.00 82.44 113 ASN A CA 1
ATOM 847 C C . ASN A 1 113 ? 23.534 -9.842 -23.877 1.00 82.44 113 ASN A C 1
ATOM 849 O O . ASN A 1 113 ? 24.518 -10.232 -23.253 1.00 82.44 113 ASN A O 1
ATOM 853 N N . MET A 1 114 ? 22.302 -10.236 -23.558 1.00 81.94 114 MET A N 1
ATOM 854 C CA . MET A 1 114 ? 21.973 -11.222 -22.536 1.00 81.94 114 MET A CA 1
ATOM 855 C C . MET A 1 114 ? 20.860 -12.107 -23.088 1.00 81.94 114 MET A C 1
ATOM 857 O O . MET A 1 114 ? 19.849 -11.593 -23.561 1.00 81.94 114 MET A O 1
ATOM 861 N N . SER A 1 115 ? 21.050 -13.425 -23.039 1.00 72.12 115 SER A N 1
ATOM 862 C CA . SER A 1 115 ? 20.010 -14.364 -23.455 1.00 72.12 115 SER A CA 1
ATOM 863 C C . SER A 1 115 ? 18.831 -14.354 -22.481 1.00 72.12 115 SER A C 1
ATOM 865 O O . SER A 1 115 ? 18.965 -13.963 -21.317 1.00 72.12 115 SER A O 1
ATOM 867 N N . ALA A 1 116 ? 17.686 -14.844 -22.954 1.00 64.44 116 ALA A N 1
ATOM 868 C CA . ALA A 1 116 ? 16.513 -15.121 -22.131 1.00 64.44 116 ALA A CA 1
ATOM 869 C C . ALA A 1 116 ? 16.863 -15.916 -20.869 1.00 64.44 116 ALA A C 1
ATOM 871 O O . ALA A 1 116 ? 16.549 -15.505 -19.754 1.00 64.44 116 ALA A O 1
ATOM 872 N N . ASP A 1 117 ? 17.574 -17.028 -21.053 1.00 63.03 117 ASP A N 1
ATOM 873 C CA . ASP A 1 117 ? 17.915 -17.956 -19.979 1.00 63.03 117 ASP A CA 1
ATOM 874 C C . ASP A 1 117 ? 18.802 -17.299 -18.928 1.00 63.03 117 ASP A C 1
ATOM 876 O O . ASP A 1 117 ? 18.610 -17.483 -17.728 1.00 63.03 117 ASP A O 1
ATOM 880 N N . GLU A 1 118 ? 19.761 -16.477 -19.355 1.00 74.50 118 GLU A N 1
ATOM 881 C CA . GLU A 1 118 ? 20.593 -15.724 -18.425 1.00 74.50 118 GLU A CA 1
ATOM 882 C C . GLU A 1 118 ? 19.780 -14.674 -17.660 1.00 74.50 118 GLU A C 1
ATOM 884 O O . GLU A 1 118 ? 19.963 -14.518 -16.451 1.00 74.50 118 GLU A O 1
ATOM 889 N N . ALA A 1 119 ? 18.850 -13.988 -18.326 1.00 76.69 119 ALA A N 1
ATOM 890 C CA . ALA A 1 119 ? 17.950 -13.046 -17.671 1.00 76.69 119 ALA A CA 1
ATOM 891 C C . ALA A 1 119 ? 17.070 -13.740 -16.616 1.00 76.69 119 ALA A C 1
ATOM 893 O O . ALA A 1 119 ? 16.949 -13.244 -15.493 1.00 76.69 119 ALA A O 1
ATOM 894 N N . LEU A 1 120 ? 16.537 -14.923 -16.930 1.00 66.94 120 LEU A N 1
ATOM 895 C CA . LEU A 1 120 ? 15.758 -15.746 -16.001 1.00 66.94 120 LEU A CA 1
ATOM 896 C C . LEU A 1 120 ? 16.599 -16.234 -14.824 1.00 66.94 120 LEU A C 1
ATOM 898 O O . LEU A 1 120 ? 16.178 -16.096 -13.677 1.00 66.94 120 LEU A O 1
ATOM 902 N N . ARG A 1 121 ? 17.814 -16.740 -15.070 1.00 68.38 121 ARG A N 1
ATOM 903 C CA . ARG A 1 121 ? 18.740 -17.146 -13.998 1.00 68.38 121 ARG A CA 1
ATOM 904 C C . ARG A 1 121 ? 19.059 -15.990 -13.055 1.00 68.38 121 ARG A C 1
ATOM 906 O O . ARG A 1 121 ? 19.160 -16.203 -11.846 1.00 68.38 121 ARG A O 1
ATOM 913 N N . ARG A 1 122 ? 19.208 -14.770 -13.580 1.00 79.31 122 ARG A N 1
ATOM 914 C CA . ARG A 1 122 ? 19.420 -13.564 -12.765 1.00 79.31 122 ARG A CA 1
ATOM 915 C C . ARG A 1 122 ? 18.213 -13.243 -11.905 1.00 79.31 122 ARG A C 1
ATOM 917 O O . ARG A 1 122 ? 18.396 -13.065 -10.706 1.00 79.31 122 ARG A O 1
ATOM 924 N N . PHE A 1 123 ? 17.011 -13.216 -12.479 1.00 73.88 123 PHE A N 1
ATOM 925 C CA . PHE A 1 123 ? 15.801 -13.025 -11.683 1.00 73.88 123 PHE A CA 1
ATOM 926 C C . PHE A 1 123 ? 15.681 -14.102 -10.612 1.00 73.88 123 PHE A C 1
ATOM 928 O O . PHE A 1 123 ? 15.570 -13.758 -9.445 1.00 73.88 123 PHE A O 1
ATOM 935 N N . ASN A 1 124 ? 15.826 -15.382 -10.959 1.00 65.25 124 ASN A N 1
ATOM 936 C CA . ASN A 1 124 ? 15.747 -16.467 -9.985 1.00 65.25 124 ASN A CA 1
ATOM 937 C C . ASN A 1 124 ? 16.741 -16.286 -8.823 1.00 65.25 124 ASN A C 1
ATOM 939 O O . ASN A 1 124 ? 16.373 -16.468 -7.668 1.00 65.25 124 ASN A O 1
ATOM 943 N N . ARG A 1 125 ? 17.973 -15.843 -9.102 1.00 73.38 125 ARG A N 1
ATOM 944 C CA . ARG A 1 125 ? 18.965 -15.537 -8.061 1.00 73.38 125 ARG A CA 1
ATOM 945 C C . ARG A 1 125 ? 18.534 -14.389 -7.145 1.00 73.38 125 ARG A C 1
ATOM 947 O O . ARG A 1 125 ? 18.714 -14.492 -5.937 1.00 73.38 125 ARG A O 1
ATOM 954 N N . GLU A 1 126 ? 18.010 -13.297 -7.700 1.00 76.94 126 GLU A N 1
ATOM 955 C CA . GLU A 1 126 ? 17.540 -12.162 -6.892 1.00 76.94 126 GLU A CA 1
ATOM 956 C C . GLU A 1 126 ? 16.285 -12.543 -6.082 1.00 76.94 126 GLU A C 1
ATOM 958 O O . GLU A 1 126 ? 16.154 -12.154 -4.925 1.00 76.94 126 GLU A O 1
ATOM 963 N N . LEU A 1 127 ? 15.395 -13.365 -6.648 1.00 65.56 127 LEU A N 1
ATOM 964 C CA . LEU A 1 127 ? 14.172 -13.839 -5.992 1.00 65.56 127 LEU A CA 1
ATOM 965 C C . LEU A 1 127 ? 14.437 -14.843 -4.860 1.00 65.56 127 LEU A C 1
ATOM 967 O O . LEU A 1 127 ? 13.687 -14.875 -3.886 1.00 65.56 127 LEU A O 1
ATOM 971 N N . GLN A 1 128 ? 15.497 -15.645 -4.979 1.00 65.19 128 GLN A N 1
ATOM 972 C CA . GLN A 1 128 ? 15.951 -16.598 -3.959 1.00 65.19 128 GLN A CA 1
ATOM 973 C C . GLN A 1 128 ? 16.917 -15.974 -2.940 1.00 65.19 128 GLN A C 1
ATOM 975 O O . GLN A 1 128 ? 17.445 -16.677 -2.083 1.00 65.19 128 GLN A O 1
ATOM 980 N N . SER A 1 129 ? 17.182 -14.668 -3.028 1.00 69.31 129 SER A N 1
ATOM 981 C CA . SER A 1 129 ? 18.089 -13.997 -2.104 1.00 69.31 129 SER A CA 1
ATOM 982 C C . SER A 1 129 ? 17.519 -13.965 -0.681 1.00 69.31 129 SER A C 1
ATOM 984 O O . SER A 1 129 ? 16.333 -13.694 -0.483 1.00 69.31 129 SER A O 1
ATOM 986 N N . GLU A 1 130 ? 18.384 -14.181 0.313 1.00 69.94 130 GLU A N 1
ATOM 987 C CA . GLU A 1 130 ? 18.071 -13.941 1.731 1.00 69.94 130 GLU A CA 1
ATOM 988 C C . GLU A 1 130 ? 17.902 -12.443 2.043 1.00 69.94 130 GLU A C 1
ATOM 990 O O . GLU A 1 130 ? 17.254 -12.070 3.020 1.00 69.94 130 GLU A O 1
ATOM 995 N N . ASP A 1 131 ? 18.432 -11.570 1.179 1.00 71.88 131 ASP A N 1
ATOM 996 C CA . ASP A 1 131 ? 18.200 -10.132 1.241 1.00 71.88 131 ASP A CA 1
ATOM 997 C C . ASP A 1 131 ? 16.782 -9.809 0.743 1.00 71.88 131 ASP A C 1
ATOM 999 O O . ASP A 1 131 ? 16.491 -9.795 -0.460 1.00 71.88 131 ASP A O 1
ATOM 1003 N N . LEU A 1 132 ? 15.902 -9.507 1.702 1.00 66.00 132 LEU A N 1
ATOM 1004 C CA . LEU A 1 132 ? 14.512 -9.129 1.456 1.00 66.00 132 LEU A CA 1
ATOM 1005 C C . LEU A 1 132 ? 14.395 -7.971 0.462 1.00 66.00 132 LEU A C 1
ATOM 1007 O O . LEU A 1 132 ? 13.519 -7.992 -0.397 1.00 66.00 132 LEU A O 1
ATOM 1011 N N . LEU A 1 133 ? 15.282 -6.977 0.541 1.00 69.62 133 LEU A N 1
ATOM 1012 C CA . LEU A 1 133 ? 15.213 -5.807 -0.323 1.00 69.62 133 LEU A CA 1
ATOM 1013 C C . LEU A 1 133 ? 15.522 -6.167 -1.778 1.00 69.62 133 LEU A C 1
ATOM 1015 O O . LEU A 1 133 ? 14.838 -5.701 -2.689 1.00 69.62 133 LEU A O 1
ATOM 1019 N N . ARG A 1 134 ? 16.530 -7.009 -2.020 1.00 75.56 134 ARG A N 1
ATOM 1020 C CA . ARG A 1 134 ? 16.835 -7.493 -3.376 1.00 75.56 134 ARG A CA 1
ATOM 1021 C C . ARG A 1 134 ? 15.669 -8.251 -3.983 1.00 75.56 134 ARG A C 1
ATOM 1023 O O . ARG A 1 134 ? 15.293 -7.986 -5.128 1.00 75.56 134 ARG A O 1
ATOM 1030 N N . ARG A 1 135 ? 15.080 -9.144 -3.193 1.00 73.25 135 ARG A N 1
ATOM 1031 C CA . ARG A 1 135 ? 13.923 -9.936 -3.592 1.00 73.25 135 ARG A CA 1
ATOM 1032 C C . ARG A 1 135 ? 12.732 -9.047 -3.949 1.00 73.25 135 ARG A C 1
ATOM 1034 O O . ARG A 1 135 ? 12.142 -9.212 -5.014 1.00 73.25 135 ARG A O 1
ATOM 1041 N N . ASP A 1 136 ? 12.436 -8.057 -3.113 1.00 69.62 136 ASP A N 1
ATOM 1042 C CA . ASP A 1 136 ? 11.346 -7.104 -3.333 1.00 69.62 136 ASP A CA 1
ATOM 1043 C C . ASP A 1 136 ? 11.542 -6.294 -4.623 1.00 69.62 136 ASP A C 1
ATOM 1045 O O . ASP A 1 136 ? 10.612 -6.144 -5.416 1.00 69.62 136 ASP A O 1
ATOM 1049 N N . LYS A 1 137 ? 12.771 -5.831 -4.891 1.00 74.94 137 LYS A N 1
ATOM 1050 C CA . LYS A 1 137 ? 13.101 -5.108 -6.130 1.00 74.94 137 LYS A CA 1
ATOM 1051 C C . LYS A 1 137 ? 12.946 -5.982 -7.372 1.00 74.94 137 LYS A C 1
ATOM 1053 O O . LYS A 1 137 ? 12.481 -5.497 -8.403 1.00 74.94 137 LYS A O 1
ATOM 1058 N N . ALA A 1 138 ? 13.317 -7.257 -7.289 1.00 75.62 138 ALA A N 1
ATOM 1059 C CA . ALA A 1 138 ? 13.127 -8.201 -8.384 1.00 75.62 138 ALA A CA 1
ATOM 1060 C C . ALA A 1 138 ? 11.637 -8.436 -8.679 1.00 75.62 138 ALA A C 1
ATOM 1062 O O . ALA A 1 138 ? 11.239 -8.344 -9.840 1.00 75.62 138 ALA A O 1
ATOM 1063 N N . TYR A 1 139 ? 10.807 -8.635 -7.647 1.00 71.00 139 TYR A N 1
ATOM 1064 C CA . TYR A 1 139 ? 9.351 -8.724 -7.814 1.00 71.00 139 TYR A CA 1
ATOM 1065 C C . TYR A 1 139 ? 8.754 -7.444 -8.394 1.00 71.00 139 TYR A C 1
ATOM 1067 O O . TYR A 1 139 ? 7.943 -7.515 -9.312 1.00 71.00 139 TYR A O 1
ATOM 1075 N N . ALA A 1 140 ? 9.182 -6.275 -7.916 1.00 72.69 140 ALA A N 1
ATOM 1076 C CA . ALA A 1 140 ? 8.714 -4.991 -8.424 1.00 72.69 140 ALA A CA 1
ATOM 1077 C C . ALA A 1 140 ? 8.982 -4.833 -9.932 1.00 72.69 140 ALA A C 1
ATOM 1079 O O . ALA A 1 140 ? 8.094 -4.422 -10.674 1.00 72.69 140 ALA A O 1
ATOM 1080 N N . VAL A 1 141 ? 10.183 -5.194 -10.399 1.00 79.38 141 VAL A N 1
ATOM 1081 C CA . VAL A 1 141 ? 10.537 -5.135 -11.829 1.00 79.38 141 VAL A CA 1
ATOM 1082 C C . VAL A 1 141 ? 9.713 -6.132 -12.645 1.00 79.38 141 VAL A C 1
ATOM 1084 O O . VAL A 1 141 ? 9.184 -5.768 -13.692 1.00 79.38 141 VAL A O 1
ATOM 1087 N N . LEU A 1 142 ? 9.577 -7.370 -12.169 1.00 73.19 142 LEU A N 1
ATOM 1088 C CA . LEU A 1 142 ? 8.792 -8.405 -12.844 1.00 73.19 142 LEU A CA 1
ATOM 1089 C C . LEU A 1 142 ? 7.304 -8.043 -12.942 1.00 73.19 142 LEU A C 1
ATOM 1091 O O . LEU A 1 142 ? 6.694 -8.213 -13.993 1.00 73.19 142 LEU A O 1
ATOM 1095 N N . ASN A 1 143 ? 6.731 -7.476 -11.882 1.00 67.88 143 ASN A N 1
ATOM 1096 C CA . ASN A 1 143 ? 5.350 -7.008 -11.897 1.00 67.88 143 ASN A CA 1
ATOM 1097 C C . ASN A 1 143 ? 5.183 -5.782 -12.797 1.00 67.88 143 ASN A C 1
ATOM 1099 O O . ASN A 1 143 ? 4.178 -5.673 -13.482 1.00 67.88 143 ASN A O 1
ATOM 1103 N N . GLN A 1 144 ? 6.160 -4.877 -12.870 1.00 74.81 144 GLN A N 1
ATOM 1104 C CA . GLN A 1 144 ? 6.091 -3.752 -13.806 1.00 74.81 144 GLN A CA 1
ATOM 1105 C C . GLN A 1 144 ? 6.173 -4.206 -15.270 1.00 74.81 144 GLN A C 1
ATOM 1107 O O . GLN A 1 144 ? 5.534 -3.607 -16.132 1.00 74.81 144 GLN A O 1
ATOM 1112 N N . LEU A 1 145 ? 6.886 -5.300 -15.567 1.00 73.31 145 LEU A N 1
ATOM 1113 C CA . LEU A 1 145 ? 6.923 -5.871 -16.918 1.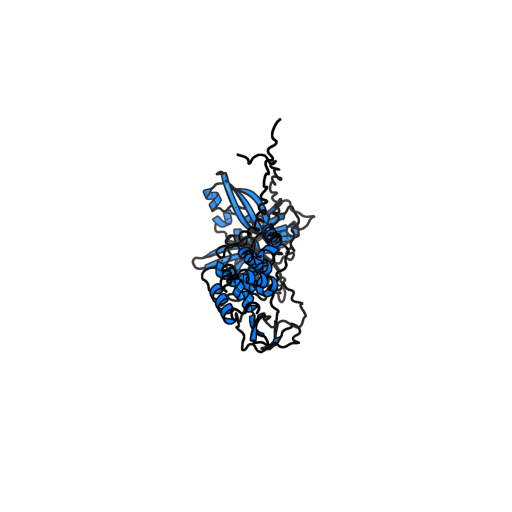00 73.31 145 LEU A CA 1
ATOM 1114 C C . LEU A 1 145 ? 5.538 -6.255 -17.454 1.00 73.31 145 LEU A C 1
ATOM 1116 O O . LEU A 1 145 ? 5.336 -6.205 -18.666 1.00 73.31 145 LEU A O 1
ATOM 1120 N N . GLN A 1 146 ? 4.573 -6.562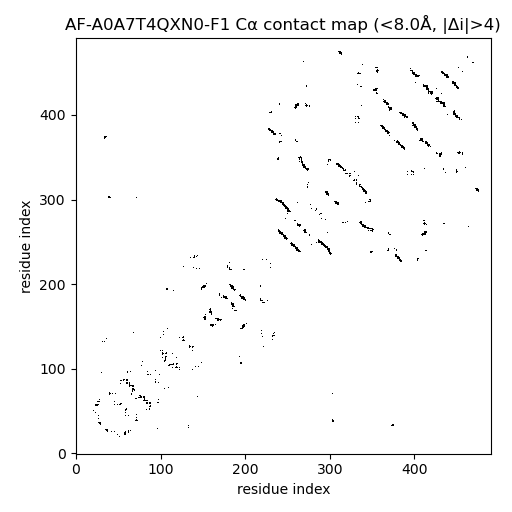 -16.582 1.00 63.62 146 GLN A N 1
ATOM 1121 C CA . GLN A 1 146 ? 3.196 -6.861 -16.990 1.00 63.62 146 GLN A CA 1
ATOM 1122 C C . GLN A 1 146 ? 2.531 -5.700 -17.749 1.00 63.62 146 GLN A C 1
ATOM 1124 O O . GLN A 1 146 ? 1.637 -5.928 -18.555 1.00 63.62 146 GLN A O 1
ATOM 1129 N N . VAL A 1 147 ? 2.968 -4.457 -17.503 1.00 65.00 147 VAL A N 1
ATOM 1130 C CA . VAL A 1 147 ? 2.446 -3.258 -18.178 1.00 65.00 147 VAL A CA 1
ATOM 1131 C C . VAL A 1 147 ? 2.862 -3.237 -19.650 1.00 65.00 147 VAL A C 1
ATOM 1133 O O . VAL A 1 147 ? 2.181 -2.647 -20.485 1.00 65.00 147 VAL A O 1
ATOM 1136 N N . PHE A 1 148 ? 3.979 -3.885 -19.981 1.00 68.81 148 PHE A N 1
ATOM 1137 C CA . PHE A 1 148 ? 4.616 -3.782 -21.290 1.00 68.81 148 PHE A CA 1
ATOM 1138 C C . PHE A 1 148 ? 4.419 -4.998 -22.186 1.00 68.81 148 PHE A C 1
ATOM 1140 O O . PHE A 1 148 ? 4.596 -4.885 -23.399 1.00 68.81 148 PHE A O 1
ATOM 1147 N N . LEU A 1 149 ? 4.133 -6.161 -21.601 1.00 62.53 149 LEU A N 1
ATOM 1148 C CA . LEU A 1 149 ? 4.172 -7.439 -22.304 1.00 62.53 149 LEU A CA 1
ATOM 1149 C C . LEU A 1 149 ? 2.757 -7.947 -22.606 1.00 62.53 149 LEU A C 1
ATOM 1151 O O . LEU A 1 149 ? 1.849 -7.743 -21.799 1.00 62.53 149 LEU A O 1
ATOM 1155 N N . 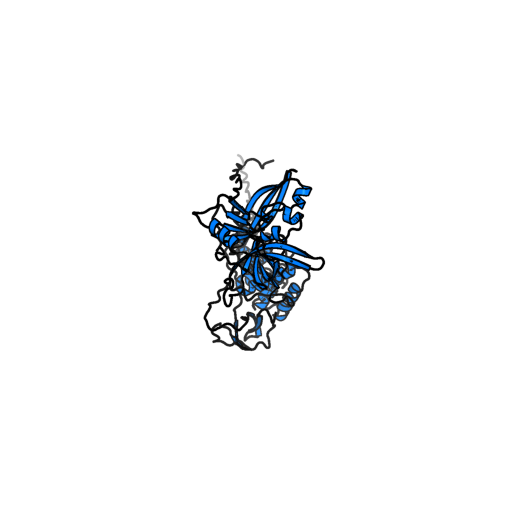PRO A 1 150 ? 2.522 -8.584 -23.767 1.00 52.97 150 PRO A N 1
ATOM 1156 C CA . PRO A 1 150 ? 1.163 -8.875 -24.202 1.00 52.97 150 PRO A CA 1
ATOM 1157 C C . PRO A 1 150 ? 0.634 -10.176 -23.569 1.00 52.97 150 PRO A C 1
ATOM 1159 O O . PRO A 1 150 ? 1.364 -11.162 -23.446 1.00 52.97 150 PRO A O 1
ATOM 1162 N N . ARG A 1 151 ? -0.651 -10.184 -23.191 1.00 52.03 151 ARG A N 1
ATOM 1163 C CA . ARG A 1 151 ? -1.338 -11.290 -22.487 1.00 52.03 151 ARG A CA 1
ATOM 1164 C C . ARG A 1 151 ? -1.685 -12.469 -23.416 1.00 52.03 151 ARG A C 1
ATOM 1166 O O . ARG A 1 151 ? -1.841 -12.255 -24.615 1.00 52.03 151 ARG A O 1
ATOM 1173 N N . VAL A 1 152 ? -1.838 -13.684 -22.868 1.00 49.38 152 VAL A N 1
ATOM 1174 C CA . VAL A 1 152 ? -2.334 -14.883 -23.588 1.00 49.38 152 VAL A CA 1
ATOM 1175 C C . VAL A 1 152 ? -3.452 -15.584 -22.824 1.00 49.38 152 VAL A C 1
ATOM 1177 O O . VAL A 1 152 ? -3.590 -15.423 -21.616 1.00 49.38 152 VAL A O 1
ATOM 1180 N N . SER A 1 153 ? -4.264 -16.373 -23.525 1.00 51.47 153 SER A N 1
ATOM 1181 C CA . SER A 1 153 ? -5.276 -17.238 -22.911 1.00 51.47 153 SER A CA 1
ATOM 1182 C C . SER A 1 153 ? -4.903 -18.720 -23.047 1.00 51.47 153 SER A C 1
ATOM 1184 O O . SER A 1 153 ? -4.166 -19.100 -23.957 1.00 51.47 153 SER A O 1
ATOM 1186 N N . LEU A 1 154 ? -5.367 -19.551 -22.107 1.00 49.75 154 LEU A N 1
ATOM 1187 C CA . LEU A 1 154 ? -5.134 -20.998 -22.065 1.00 49.75 154 LEU A CA 1
ATOM 1188 C C . LEU A 1 154 ? -6.479 -21.735 -22.139 1.00 49.75 154 LEU A C 1
ATOM 1190 O O . LEU A 1 154 ? -7.401 -21.421 -21.386 1.00 49.75 154 LEU A O 1
ATOM 1194 N N . GLU A 1 155 ? -6.566 -22.746 -22.999 1.00 52.28 155 GLU A N 1
ATOM 1195 C CA . GLU A 1 155 ? -7.676 -23.701 -23.039 1.00 52.28 155 GLU A CA 1
ATOM 1196 C C . GLU A 1 155 ? -7.119 -25.123 -23.157 1.00 52.28 155 GLU A C 1
ATOM 1198 O O . GLU A 1 155 ? -6.445 -25.474 -24.127 1.00 52.28 155 GLU A O 1
ATOM 1203 N N . GLY A 1 156 ? -7.343 -25.941 -22.124 1.00 57.84 156 GLY A N 1
ATOM 1204 C CA . GLY A 1 156 ? -6.690 -27.246 -22.009 1.00 57.84 156 GLY A CA 1
ATOM 1205 C C . GLY A 1 156 ? -5.165 -27.101 -21.943 1.00 57.84 156 GLY A C 1
ATOM 1206 O O . GLY A 1 156 ? -4.640 -26.512 -21.002 1.00 57.84 156 GLY A O 1
ATOM 1207 N N . GLN A 1 157 ? -4.459 -27.640 -22.941 1.00 52.91 157 GLN A N 1
ATOM 1208 C CA . GLN A 1 157 ? -2.999 -27.509 -23.099 1.00 52.91 157 GLN A CA 1
ATOM 1209 C C . GLN A 1 157 ? -2.593 -26.511 -24.201 1.00 52.91 157 GLN A C 1
ATOM 1211 O O . GLN A 1 157 ? -1.408 -26.367 -24.502 1.00 52.91 157 GLN A O 1
ATOM 1216 N N . SER A 1 158 ? -3.561 -25.830 -24.816 1.00 53.38 158 SER A N 1
ATOM 1217 C CA . SER A 1 158 ? -3.343 -24.930 -25.948 1.00 53.38 158 SER A CA 1
ATOM 1218 C C . SER A 1 158 ? -3.337 -23.472 -25.502 1.00 53.38 158 SER A C 1
ATOM 1220 O O . SER A 1 158 ? -4.183 -23.041 -24.718 1.00 53.38 158 SER A O 1
ATOM 1222 N N . LEU A 1 159 ? -2.376 -22.708 -26.019 1.00 55.31 159 LEU A N 1
ATOM 1223 C CA . LEU A 1 159 ? -2.196 -21.285 -25.734 1.00 55.31 159 LEU A CA 1
ATOM 1224 C C . LEU A 1 159 ? -2.715 -20.448 -26.900 1.00 55.31 159 LEU A C 1
ATOM 1226 O O . LEU A 1 159 ? -2.610 -20.871 -28.048 1.00 55.31 159 LEU A O 1
ATOM 1230 N N . PHE A 1 160 ? -3.231 -19.253 -26.620 1.00 56.38 160 PHE A N 1
ATOM 1231 C CA . PHE A 1 160 ? -3.753 -18.331 -27.629 1.00 56.38 160 PHE A CA 1
ATOM 1232 C C . PHE A 1 160 ? -3.290 -16.898 -27.368 1.00 56.38 160 PHE A C 1
ATOM 1234 O O . PHE A 1 160 ? -3.295 -16.432 -26.231 1.00 56.38 160 PHE A O 1
ATOM 1241 N N . TYR A 1 161 ? -2.936 -16.171 -28.428 1.00 54.56 161 TYR A N 1
ATOM 1242 C CA . TYR A 1 161 ? -2.492 -14.771 -28.365 1.00 54.56 161 TYR A CA 1
ATOM 1243 C C . TYR A 1 161 ? -3.600 -13.774 -28.035 1.00 54.56 161 TYR A C 1
ATOM 1245 O O . TYR A 1 161 ? -3.327 -12.607 -27.756 1.00 54.56 161 TYR A O 1
ATOM 1253 N N . ASP A 1 162 ? -4.850 -14.221 -28.070 1.00 51.91 162 ASP A N 1
ATOM 1254 C CA . ASP A 1 162 ? -6.006 -13.382 -27.836 1.00 51.91 162 ASP A CA 1
ATOM 1255 C C . ASP A 1 162 ? -7.030 -14.082 -26.932 1.00 51.91 162 ASP A C 1
ATOM 1257 O O . ASP A 1 162 ? -7.069 -15.307 -26.804 1.00 51.91 162 ASP A O 1
ATOM 1261 N N . HIS A 1 163 ? -7.871 -13.282 -26.278 1.00 49.66 163 HIS A N 1
ATOM 1262 C CA . HIS A 1 163 ? -8.909 -13.765 -25.364 1.00 49.66 163 HIS A CA 1
ATOM 1263 C C . HIS A 1 163 ? -10.094 -14.429 -26.084 1.00 49.66 163 HIS A C 1
ATOM 1265 O O . HIS A 1 163 ? -10.847 -15.168 -25.455 1.00 49.66 163 HIS A O 1
ATOM 1271 N N . ARG A 1 164 ? -10.276 -14.151 -27.383 1.00 55.75 164 ARG A N 1
ATOM 1272 C CA . ARG A 1 164 ? -11.301 -14.761 -28.247 1.00 55.75 164 ARG A CA 1
ATOM 1273 C C . ARG A 1 164 ? -10.842 -16.104 -28.817 1.00 55.75 164 ARG A C 1
ATOM 1275 O O . ARG A 1 164 ? -11.637 -16.772 -29.468 1.00 55.75 164 ARG A O 1
ATOM 1282 N N . ARG A 1 165 ? -9.594 -16.496 -28.540 1.00 64.62 165 ARG A N 1
ATOM 1283 C CA . ARG A 1 165 ? -8.971 -17.771 -28.906 1.00 64.62 165 ARG A CA 1
ATOM 1284 C C . ARG A 1 165 ? -8.919 -17.990 -30.416 1.00 64.62 165 ARG A C 1
ATOM 1286 O O . ARG A 1 165 ? -9.036 -19.107 -30.905 1.00 64.62 165 ARG A O 1
ATOM 1293 N N . THR A 1 166 ? -8.741 -16.907 -31.164 1.00 64.00 166 THR A N 1
ATOM 1294 C CA . THR A 1 166 ? -8.697 -16.954 -32.631 1.00 64.00 166 THR A CA 1
ATOM 1295 C C . THR A 1 166 ? -7.306 -17.263 -33.172 1.00 64.00 166 THR A C 1
ATOM 1297 O O . THR A 1 166 ? -7.176 -17.812 -34.263 1.00 64.00 166 THR A O 1
ATOM 1300 N N . GLN A 1 167 ? -6.260 -16.946 -32.408 1.00 64.25 167 GLN A N 1
ATOM 1301 C CA . GLN A 1 167 ? -4.875 -17.104 -32.819 1.00 64.25 167 GLN A CA 1
ATOM 1302 C C . GLN A 1 167 ? -4.116 -17.996 -31.833 1.00 64.25 167 GLN A C 1
ATOM 1304 O O . GLN A 1 167 ? -3.752 -17.560 -30.741 1.00 64.25 167 GLN A O 1
ATOM 1309 N N . ALA A 1 168 ? -3.851 -19.243 -32.225 1.00 60.84 168 ALA A N 1
ATOM 1310 C CA . ALA A 1 168 ? -3.067 -20.177 -31.422 1.00 60.84 168 ALA A CA 1
ATOM 1311 C C . ALA A 1 168 ? -1.605 -19.714 -31.284 1.00 60.84 168 ALA A C 1
ATOM 1313 O O . ALA A 1 168 ? -0.986 -19.247 -32.245 1.00 60.84 168 ALA A O 1
ATOM 1314 N N . ALA A 1 169 ? -1.059 -19.863 -30.082 1.00 56.09 169 ALA A N 1
ATOM 1315 C CA . ALA A 1 169 ? 0.349 -19.677 -29.777 1.00 56.09 169 ALA A CA 1
ATOM 1316 C C . ALA A 1 169 ? 1.107 -21.019 -29.879 1.00 56.09 169 ALA A C 1
ATOM 1318 O O . ALA A 1 169 ? 0.504 -22.082 -29.699 1.00 56.09 169 ALA A O 1
ATOM 1319 N N . PRO A 1 170 ? 2.420 -20.996 -30.181 1.00 53.66 170 PRO A N 1
ATOM 1320 C CA . PRO A 1 170 ? 3.243 -22.198 -30.271 1.00 53.66 170 PRO A CA 1
ATOM 1321 C C . PRO A 1 170 ? 3.205 -23.045 -28.983 1.00 53.66 170 PRO A C 1
ATOM 1323 O O . PRO A 1 170 ? 3.030 -22.488 -27.894 1.00 53.66 170 PRO A O 1
ATOM 1326 N N . PRO A 1 171 ? 3.409 -24.375 -29.074 1.00 48.75 171 PRO A N 1
ATOM 1327 C CA . PRO A 1 171 ? 3.425 -25.265 -27.914 1.00 48.75 171 PRO A CA 1
ATOM 1328 C C . PRO A 1 171 ? 4.453 -24.845 -26.852 1.00 48.75 171 PRO A C 1
ATOM 1330 O O . PRO A 1 171 ? 5.575 -24.453 -27.169 1.00 48.75 171 PRO A O 1
ATOM 1333 N N . ALA A 1 172 ? 4.097 -25.012 -25.575 1.00 44.41 172 ALA A N 1
ATOM 1334 C CA . ALA A 1 172 ? 4.894 -24.620 -24.407 1.00 44.41 172 ALA A CA 1
ATOM 1335 C C . ALA A 1 172 ? 6.207 -25.414 -24.195 1.00 44.41 172 ALA A C 1
ATOM 1337 O O . ALA A 1 172 ? 6.850 -25.260 -23.160 1.00 44.41 172 ALA A O 1
ATOM 1338 N N . SER A 1 173 ? 6.641 -26.254 -25.144 1.00 38.31 173 SER A N 1
ATOM 1339 C CA . SER A 1 173 ? 7.832 -27.115 -25.009 1.00 38.31 173 SER A CA 1
ATOM 1340 C C . SER A 1 173 ? 9.167 -26.356 -24.985 1.00 38.31 173 SER A C 1
ATOM 1342 O O . SER A 1 173 ? 10.207 -26.963 -24.752 1.00 38.31 173 SER A O 1
ATOM 1344 N N . GLN A 1 174 ? 9.151 -25.040 -25.202 1.00 36.66 174 GLN A N 1
ATOM 1345 C CA . GLN A 1 174 ? 10.298 -24.139 -25.011 1.00 36.66 174 GLN A CA 1
ATOM 1346 C C . GLN A 1 174 ? 10.055 -23.117 -23.896 1.00 36.66 174 GLN A C 1
ATOM 1348 O O . GLN A 1 174 ? 10.769 -22.120 -23.801 1.00 36.66 174 GLN A O 1
ATOM 1353 N N . GLY A 1 175 ? 9.028 -23.347 -23.071 1.00 38.44 175 GLY A N 1
ATOM 1354 C CA . GLY A 1 175 ? 8.600 -22.391 -22.075 1.00 38.44 175 GLY A CA 1
ATOM 1355 C C . GLY A 1 175 ? 9.048 -22.699 -20.660 1.00 38.44 175 GLY A C 1
ATOM 1356 O O . GLY A 1 175 ? 8.804 -23.782 -20.129 1.00 38.44 175 GLY A O 1
ATOM 1357 N N . LEU A 1 176 ? 9.67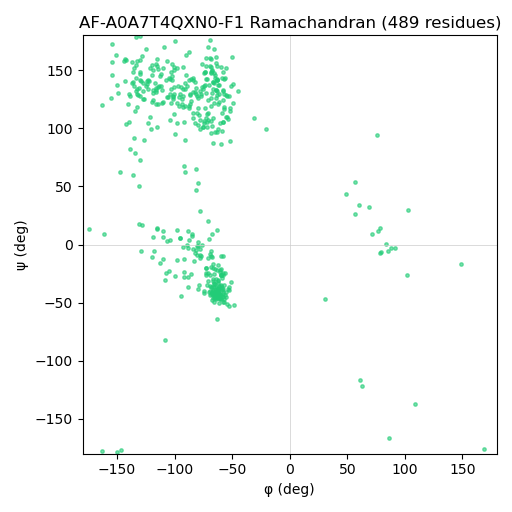4 -21.718 -20.009 1.00 38.12 176 LEU A N 1
ATOM 1358 C CA . LEU A 1 176 ? 9.945 -21.803 -18.581 1.00 38.12 176 LEU A CA 1
ATOM 1359 C C . LEU A 1 176 ? 8.645 -21.484 -17.827 1.00 38.12 176 LEU A C 1
ATOM 1361 O O . LEU A 1 176 ? 8.216 -20.328 -17.772 1.00 38.12 176 LEU A O 1
ATOM 1365 N N . SER A 1 177 ? 8.015 -22.505 -17.238 1.00 40.16 177 SER A N 1
ATOM 1366 C CA . SER A 1 177 ? 6.994 -22.305 -16.206 1.00 40.16 177 SER A CA 1
ATOM 1367 C C . SER A 1 177 ? 7.691 -21.740 -14.970 1.00 40.16 177 SER A C 1
ATOM 1369 O O . SER A 1 177 ? 8.389 -22.452 -14.248 1.00 40.16 177 SER A O 1
ATOM 1371 N N . VAL A 1 178 ? 7.565 -20.431 -14.754 1.00 40.44 178 VAL A N 1
ATOM 1372 C CA . VAL A 1 178 ? 8.176 -19.770 -13.589 1.00 40.44 178 VAL A CA 1
ATOM 1373 C C . VAL A 1 178 ? 7.415 -20.145 -12.311 1.00 40.44 178 VAL A C 1
ATOM 1375 O O . VAL A 1 178 ? 7.994 -20.150 -11.225 1.00 40.44 178 VAL A O 1
ATOM 1378 N N . ASN A 1 179 ? 6.135 -20.521 -12.435 1.00 39.31 179 ASN A N 1
ATOM 1379 C CA . ASN A 1 179 ? 5.308 -21.009 -11.337 1.00 39.31 179 ASN A CA 1
ATOM 1380 C C . ASN A 1 179 ? 4.050 -21.742 -11.880 1.00 39.31 179 ASN A C 1
ATOM 1382 O O . ASN A 1 179 ? 3.235 -21.097 -12.544 1.00 39.31 179 ASN A O 1
ATOM 1386 N N . PRO A 1 180 ? 3.838 -23.040 -11.578 1.00 33.62 180 PRO A N 1
ATOM 1387 C CA . PRO A 1 180 ? 2.621 -23.775 -11.952 1.00 33.62 180 PRO A CA 1
ATOM 1388 C C . PRO A 1 180 ? 1.331 -23.185 -11.357 1.00 33.62 180 PRO A C 1
ATOM 1390 O O . PRO A 1 180 ? 0.253 -23.380 -11.907 1.00 33.62 180 PRO A O 1
ATOM 1393 N N . SER A 1 181 ? 1.448 -22.449 -10.250 1.00 36.50 181 SER A N 1
ATOM 1394 C CA . SER A 1 181 ? 0.340 -21.868 -9.486 1.00 36.50 181 SER A CA 1
ATOM 1395 C C . SER A 1 181 ? 0.073 -20.393 -9.810 1.00 36.50 181 SER A C 1
ATOM 1397 O O . SER A 1 181 ? -0.953 -19.867 -9.391 1.00 36.50 181 SER A O 1
ATOM 1399 N N . ALA A 1 182 ? 0.993 -19.710 -10.508 1.00 39.41 182 ALA A N 1
ATOM 1400 C CA . ALA A 1 182 ? 0.892 -18.275 -10.824 1.00 39.41 182 ALA A CA 1
ATOM 1401 C C . ALA A 1 182 ? 0.642 -17.985 -12.304 1.00 39.41 182 ALA A C 1
ATOM 1403 O O . ALA A 1 182 ? 0.762 -16.837 -12.722 1.00 39.41 182 ALA A O 1
ATOM 1404 N N . SER A 1 183 ? 0.316 -19.014 -13.086 1.00 46.31 183 SER A N 1
ATOM 1405 C CA . SER A 1 183 ? -0.224 -18.811 -14.423 1.00 46.31 183 SER A CA 1
ATOM 1406 C C . SER A 1 183 ? 0.721 -17.967 -15.304 1.00 46.31 183 SER A C 1
ATOM 1408 O O . SER A 1 183 ? 0.343 -16.945 -15.855 1.00 46.31 183 SER A O 1
ATOM 1410 N N . MET A 1 184 ? 1.988 -18.366 -15.441 1.00 47.25 184 MET A N 1
ATOM 1411 C CA . MET A 1 184 ? 2.941 -17.710 -16.351 1.00 47.25 184 MET A CA 1
ATOM 1412 C C . MET A 1 184 ? 3.738 -18.728 -17.146 1.00 47.25 184 MET A C 1
ATOM 1414 O O . MET A 1 184 ? 4.268 -19.689 -16.581 1.00 47.25 184 MET A O 1
ATOM 1418 N N . VAL A 1 185 ? 3.888 -18.461 -18.441 1.00 47.50 185 VAL A N 1
ATOM 1419 C CA . VAL A 1 185 ? 4.770 -19.210 -19.335 1.00 47.50 185 VAL A CA 1
ATOM 1420 C C . VAL A 1 185 ? 5.570 -18.202 -20.140 1.00 47.50 185 VAL A C 1
ATOM 1422 O O . VAL A 1 185 ? 5.024 -17.409 -20.901 1.00 47.50 185 VAL A O 1
ATOM 1425 N N . LEU A 1 186 ? 6.889 -18.225 -19.986 1.00 46.72 186 LEU A N 1
ATOM 1426 C CA . LEU A 1 186 ? 7.757 -17.563 -20.949 1.00 46.72 186 LEU A CA 1
ATOM 1427 C C . LEU A 1 186 ? 7.744 -18.411 -22.218 1.00 46.72 186 LEU A C 1
ATOM 1429 O O . LEU A 1 186 ? 8.270 -19.505 -22.169 1.00 46.72 186 LEU A O 1
ATOM 1433 N N . LEU A 1 187 ? 7.125 -17.973 -23.309 1.00 45.59 187 LEU A N 1
ATOM 1434 C CA . LEU A 1 187 ? 7.184 -18.669 -24.598 1.00 45.59 187 LEU A CA 1
ATOM 1435 C C . LEU A 1 187 ? 8.368 -18.161 -25.421 1.00 45.59 187 LEU A C 1
ATOM 1437 O O . LEU A 1 187 ? 8.901 -17.096 -25.140 1.00 45.59 187 LEU A O 1
ATOM 1441 N N . ALA A 1 188 ? 8.777 -18.900 -26.446 1.00 36.88 188 ALA A N 1
ATOM 1442 C CA . ALA A 1 188 ? 9.605 -18.349 -27.511 1.00 36.88 188 ALA A CA 1
ATOM 1443 C C . ALA A 1 188 ? 8.687 -17.896 -28.660 1.00 36.88 188 ALA A C 1
ATOM 1445 O O . ALA A 1 188 ? 7.746 -18.609 -29.020 1.00 36.88 188 ALA A O 1
ATOM 1446 N N . ASP A 1 189 ? 8.920 -16.711 -29.223 1.00 39.22 189 ASP A N 1
ATOM 1447 C CA . ASP A 1 189 ? 8.224 -16.255 -30.423 1.00 39.22 189 ASP A CA 1
ATOM 1448 C C . ASP A 1 189 ? 8.650 -17.078 -31.656 1.00 39.22 189 ASP A C 1
ATOM 1450 O O . ASP A 1 189 ? 9.558 -17.910 -31.610 1.00 39.22 189 ASP A O 1
ATOM 1454 N N . LYS A 1 190 ? 8.016 -16.820 -32.806 1.00 36.91 190 LYS A N 1
ATOM 1455 C CA . LYS A 1 190 ? 8.323 -17.489 -34.087 1.00 36.91 190 LYS A CA 1
ATOM 1456 C C . LYS A 1 190 ? 9.779 -17.339 -34.569 1.00 36.91 190 LYS A C 1
ATOM 1458 O O . LYS A 1 190 ? 10.153 -17.988 -35.539 1.00 36.91 190 LYS A O 1
ATOM 1463 N N . ASN A 1 191 ? 10.573 -16.479 -33.930 1.00 37.22 191 ASN A N 1
ATOM 1464 C CA . ASN A 1 191 ? 11.983 -16.235 -34.223 1.00 37.22 191 ASN A CA 1
ATOM 1465 C C . ASN A 1 191 ? 12.917 -16.766 -33.115 1.00 37.22 191 ASN A C 1
ATOM 1467 O O . ASN A 1 191 ? 14.118 -16.503 -33.167 1.00 37.22 191 ASN A O 1
ATOM 1471 N N . GLY A 1 192 ? 12.396 -17.478 -32.109 1.00 31.20 192 GLY A N 1
ATOM 1472 C CA . GLY A 1 192 ? 13.178 -17.997 -30.984 1.00 31.20 192 GLY A CA 1
ATOM 1473 C C . GLY A 1 192 ? 13.518 -16.956 -29.909 1.00 31.20 192 GLY A C 1
ATOM 1474 O O . GLY A 1 192 ? 14.402 -17.201 -29.088 1.00 31.20 192 GLY A O 1
ATOM 1475 N N . LEU A 1 193 ? 12.863 -15.787 -29.904 1.00 33.81 193 LEU A N 1
ATOM 1476 C CA . LEU A 1 193 ? 13.049 -14.765 -28.870 1.00 33.81 193 LEU A CA 1
ATOM 1477 C C . LEU A 1 193 ? 12.114 -15.018 -27.682 1.00 33.81 193 LEU A C 1
ATOM 1479 O O . LEU A 1 193 ? 10.961 -15.377 -27.897 1.00 33.81 193 LEU A O 1
ATOM 1483 N N . PRO A 1 194 ? 12.564 -14.802 -26.434 1.00 37.56 194 PRO A N 1
ATOM 1484 C CA . PRO A 1 194 ? 11.703 -14.942 -25.270 1.00 37.56 194 PRO A CA 1
ATOM 1485 C C . PRO A 1 194 ? 10.553 -13.944 -25.312 1.00 37.56 194 PRO A C 1
ATOM 1487 O O . PRO A 1 194 ? 10.719 -12.760 -25.597 1.00 37.56 194 PRO A O 1
ATOM 1490 N N . ASP A 1 195 ? 9.393 -14.454 -24.964 1.00 39.84 195 ASP A N 1
ATOM 1491 C CA . ASP A 1 195 ? 8.114 -13.799 -25.013 1.00 39.84 195 ASP A CA 1
ATOM 1492 C C . ASP A 1 195 ? 7.427 -14.122 -23.688 1.00 39.84 195 ASP A C 1
ATOM 1494 O O . ASP A 1 195 ? 6.848 -15.190 -23.485 1.00 39.84 195 ASP A O 1
ATOM 1498 N N . LEU A 1 196 ? 7.627 -13.250 -22.702 1.00 41.78 196 LEU A N 1
ATOM 1499 C CA . LEU A 1 196 ? 7.094 -13.461 -21.361 1.00 41.78 196 LEU A CA 1
ATOM 1500 C C . LEU A 1 196 ? 5.580 -13.267 -21.401 1.00 41.78 196 LEU A C 1
ATOM 1502 O O . LEU A 1 196 ? 5.099 -12.156 -21.637 1.00 41.78 196 LEU A O 1
ATOM 1506 N N . ARG A 1 197 ? 4.836 -14.354 -21.196 1.00 48.62 197 ARG A N 1
ATOM 1507 C CA . ARG A 1 197 ? 3.396 -14.380 -21.427 1.00 48.62 197 ARG A CA 1
ATOM 1508 C C . ARG A 1 197 ? 2.659 -14.895 -20.187 1.00 48.62 197 ARG A C 1
ATOM 1510 O O . ARG A 1 197 ? 3.093 -15.822 -19.501 1.00 48.62 197 ARG A O 1
ATOM 1517 N N . TRP A 1 198 ? 1.542 -14.251 -19.880 1.00 46.78 198 TRP A N 1
ATOM 1518 C CA . TRP A 1 198 ? 0.714 -14.549 -18.712 1.00 46.78 198 TRP A CA 1
ATOM 1519 C C . TRP A 1 198 ? -0.389 -15.525 -19.103 1.00 46.78 198 TRP A C 1
ATOM 1521 O O . TRP A 1 198 ? -1.121 -15.255 -20.049 1.00 46.78 198 TRP A O 1
ATOM 1531 N N . LEU A 1 199 ? -0.487 -16.655 -18.407 1.00 44.75 199 LEU A N 1
ATOM 1532 C CA . LEU A 1 199 ? -1.624 -17.564 -18.480 1.00 44.75 199 LEU A CA 1
ATOM 1533 C C . LEU A 1 199 ? -2.765 -16.964 -17.644 1.00 44.75 199 LEU A C 1
ATOM 1535 O O . LEU A 1 199 ? -2.574 -16.633 -16.479 1.00 44.75 199 LEU A O 1
ATOM 1539 N N . GLY A 1 200 ? -3.980 -16.909 -18.175 1.00 39.69 200 GLY A N 1
ATOM 1540 C CA . GLY A 1 200 ? -5.156 -16.852 -17.305 1.00 39.69 200 GLY A CA 1
ATOM 1541 C C . GLY A 1 200 ? -5.329 -18.215 -16.628 1.00 39.69 200 GLY A C 1
ATOM 1542 O O . GLY A 1 200 ? -5.399 -19.231 -17.322 1.00 39.69 200 GLY A O 1
ATOM 1543 N N . THR A 1 201 ? -5.376 -18.292 -15.295 1.00 39.72 201 THR A N 1
ATOM 1544 C CA . THR A 1 201 ? -5.740 -19.547 -14.609 1.00 39.72 201 THR A CA 1
ATOM 1545 C C . THR A 1 201 ? -7.185 -19.910 -14.958 1.00 39.72 201 THR A C 1
ATOM 1547 O O . THR A 1 201 ? -8.087 -19.084 -14.835 1.00 39.72 201 THR A O 1
ATOM 1550 N N . GLY A 1 202 ? -7.382 -21.133 -15.455 1.00 35.22 202 GLY A N 1
ATOM 1551 C CA . GLY A 1 202 ? -8.579 -21.545 -16.186 1.00 35.22 202 GLY A CA 1
ATOM 1552 C C . GLY A 1 202 ? -9.876 -21.702 -15.385 1.00 35.22 202 GLY A C 1
ATOM 1553 O O . GLY A 1 202 ? -9.891 -21.750 -14.158 1.00 35.22 202 GLY A O 1
ATOM 1554 N N . GLY A 1 203 ? -10.968 -21.866 -16.143 1.00 35.03 203 GLY A N 1
ATOM 1555 C CA . GLY A 1 203 ? -12.171 -22.569 -15.689 1.00 35.03 203 GLY A CA 1
ATOM 1556 C C . GLY A 1 203 ? -13.383 -21.737 -15.257 1.00 35.03 203 GLY A C 1
ATOM 1557 O O . GLY A 1 203 ? -14.138 -22.223 -14.423 1.00 35.03 203 GLY A O 1
ATOM 1558 N N . LEU A 1 204 ? -13.618 -20.531 -15.792 1.00 30.12 204 LEU A N 1
ATOM 1559 C CA . LEU A 1 204 ? -14.854 -19.776 -15.510 1.00 30.12 204 LEU A CA 1
ATOM 1560 C C . LEU A 1 204 ? -15.692 -19.510 -16.783 1.00 30.12 204 LEU A C 1
ATOM 1562 O O . LEU A 1 204 ? -15.119 -19.457 -17.873 1.00 30.12 204 LEU A O 1
ATOM 1566 N N . PRO A 1 205 ? -17.037 -19.413 -16.663 1.00 27.45 205 PRO A N 1
ATOM 1567 C CA . PRO A 1 205 ? -18.008 -19.606 -17.752 1.00 27.45 205 PRO A CA 1
ATOM 1568 C C . PRO A 1 205 ? -17.935 -18.546 -18.869 1.00 27.45 205 PRO A C 1
ATOM 1570 O O . PRO A 1 205 ? -17.303 -17.502 -18.689 1.00 27.45 205 PRO A O 1
ATOM 1573 N N . PRO A 1 206 ? -18.616 -18.768 -20.017 1.00 29.94 206 PRO A N 1
ATOM 1574 C CA . PRO A 1 206 ? -18.488 -17.984 -21.246 1.00 29.94 206 PRO A CA 1
ATOM 1575 C C . PRO A 1 206 ? -19.280 -16.670 -21.182 1.00 29.94 206 PRO A C 1
ATOM 1577 O O . PRO A 1 206 ? -20.089 -16.371 -22.056 1.00 29.94 206 PRO A O 1
ATOM 1580 N N . THR A 1 207 ? -19.066 -15.861 -20.149 1.00 27.11 207 THR A N 1
ATOM 1581 C CA . THR A 1 207 ? -19.588 -14.495 -20.112 1.00 27.11 207 THR A CA 1
ATOM 1582 C C . THR A 1 207 ? -18.418 -13.531 -20.118 1.00 27.11 207 THR A C 1
ATOM 1584 O O . THR A 1 207 ? -17.754 -13.321 -19.106 1.00 27.11 207 THR A O 1
ATOM 1587 N N . THR A 1 208 ? -18.170 -12.980 -21.305 1.00 29.80 208 THR A N 1
ATOM 1588 C CA . THR A 1 208 ? -17.389 -11.775 -21.603 1.00 29.80 208 THR A CA 1
ATOM 1589 C C . THR A 1 208 ? -17.232 -10.841 -20.399 1.00 29.80 208 THR A C 1
ATOM 1591 O O . THR A 1 208 ? -18.107 -10.022 -20.126 1.00 29.80 208 THR A O 1
ATOM 1594 N N . ARG A 1 209 ? -16.088 -10.907 -19.711 1.00 29.61 209 ARG A N 1
ATOM 1595 C CA . ARG A 1 209 ? -15.569 -9.774 -18.937 1.00 29.61 209 ARG A CA 1
ATOM 1596 C C . ARG A 1 209 ? -14.310 -9.273 -19.639 1.00 29.61 209 ARG A C 1
ATOM 1598 O O . ARG A 1 209 ? -13.381 -10.027 -19.906 1.00 29.61 209 ARG A O 1
ATOM 1605 N N . ILE A 1 210 ? -14.337 -8.000 -20.016 1.00 28.23 210 ILE A N 1
ATOM 1606 C CA . ILE A 1 210 ? -13.208 -7.279 -20.602 1.00 28.23 210 ILE A CA 1
ATOM 1607 C C . ILE A 1 210 ? -12.210 -7.050 -19.460 1.00 28.23 210 ILE A C 1
ATOM 1609 O O . ILE A 1 210 ? -12.471 -6.230 -18.584 1.00 28.23 210 ILE A O 1
ATOM 1613 N N . TYR A 1 211 ? -11.109 -7.805 -19.433 1.00 33.31 211 TYR A N 1
ATOM 1614 C CA . TYR A 1 211 ? -10.084 -7.665 -18.395 1.00 33.31 211 TYR A CA 1
ATOM 1615 C C . TYR A 1 211 ? -9.180 -6.475 -18.717 1.00 33.31 211 TYR A C 1
ATOM 1617 O O . TYR A 1 211 ? -8.319 -6.546 -19.599 1.00 33.31 211 TYR A O 1
ATOM 1625 N N . ASN A 1 212 ? -9.389 -5.364 -18.019 1.00 25.83 212 ASN A N 1
ATOM 1626 C CA . ASN A 1 212 ? -8.615 -4.144 -18.220 1.00 25.83 212 ASN A CA 1
ATOM 1627 C C . ASN A 1 212 ? -7.185 -4.302 -17.663 1.00 25.83 212 ASN A C 1
ATOM 1629 O O . ASN A 1 212 ? -6.890 -5.176 -16.838 1.00 25.83 212 ASN A O 1
ATOM 1633 N N . ALA A 1 213 ? -6.266 -3.446 -18.119 1.00 29.70 213 ALA A N 1
ATOM 1634 C CA . ALA A 1 213 ? -4.985 -3.228 -17.451 1.00 29.70 213 ALA A CA 1
ATOM 1635 C C . ALA A 1 213 ? -5.278 -2.743 -16.017 1.00 29.70 213 ALA A C 1
ATOM 1637 O O . ALA A 1 213 ? -5.649 -1.592 -15.810 1.00 29.70 213 ALA A O 1
ATOM 1638 N N . GLY A 1 214 ? -5.245 -3.662 -15.051 1.00 32.53 214 GLY A N 1
ATOM 1639 C CA . GLY A 1 214 ? -5.788 -3.450 -13.706 1.00 32.53 214 GLY A CA 1
ATOM 1640 C C . GLY A 1 214 ? -6.325 -4.718 -13.036 1.00 32.53 214 GLY A C 1
ATOM 1641 O O . GLY A 1 214 ? -6.459 -4.729 -11.819 1.00 32.53 214 GLY A O 1
ATOM 1642 N N . ASP A 1 215 ? -6.579 -5.801 -13.780 1.00 37.00 215 ASP A N 1
ATOM 1643 C CA . ASP A 1 215 ? -6.960 -7.082 -13.171 1.00 37.00 215 ASP A CA 1
ATOM 1644 C C . ASP A 1 215 ? -5.757 -7.806 -12.533 1.00 37.00 215 ASP A C 1
ATOM 1646 O O . ASP A 1 215 ? -4.940 -8.439 -13.191 1.00 37.00 215 ASP A O 1
ATOM 1650 N N . GLU A 1 216 ? -5.665 -7.689 -11.206 1.00 42.66 216 GLU A N 1
ATOM 1651 C CA . GLU A 1 216 ? -4.588 -8.121 -10.295 1.00 42.66 216 GLU A CA 1
ATOM 1652 C C . GLU A 1 216 ? -4.463 -9.651 -10.083 1.00 42.66 216 GLU A C 1
ATOM 1654 O O . GLU A 1 216 ? -3.943 -10.100 -9.057 1.00 42.66 216 GLU A O 1
ATOM 1659 N N . ARG A 1 217 ? -4.997 -10.485 -10.984 1.00 38.09 217 ARG A N 1
ATOM 1660 C CA . ARG A 1 217 ? -4.972 -11.958 -10.834 1.00 38.09 217 ARG A CA 1
ATOM 1661 C C . ARG A 1 217 ? -3.724 -12.627 -11.430 1.00 38.09 217 ARG A C 1
ATOM 1663 O O . ARG A 1 217 ? -3.583 -13.835 -11.291 1.00 38.09 217 ARG A O 1
ATOM 1670 N N . GLU A 1 218 ? -2.812 -11.859 -12.021 1.00 46.44 218 GLU A N 1
ATOM 1671 C CA . GLU A 1 218 ? -1.679 -12.362 -12.810 1.00 46.44 218 GLU A CA 1
ATOM 1672 C C . GLU A 1 218 ? -0.384 -11.624 -12.401 1.00 46.44 218 GLU A C 1
ATOM 1674 O O . GLU A 1 218 ? 0.013 -10.667 -13.055 1.00 46.44 218 GLU A O 1
ATOM 1679 N N . MET A 1 219 ? 0.251 -11.992 -11.274 1.00 46.69 219 MET A N 1
ATOM 1680 C CA . MET A 1 219 ? 1.515 -11.382 -10.792 1.00 46.69 219 MET A CA 1
ATOM 1681 C C . MET A 1 219 ? 2.562 -12.441 -10.379 1.00 46.69 219 MET A C 1
ATOM 1683 O O . MET A 1 219 ? 2.213 -13.586 -10.101 1.00 46.69 219 MET A O 1
ATOM 1687 N N . PHE A 1 220 ? 3.857 -12.082 -10.351 1.00 43.66 220 PHE A N 1
ATOM 1688 C CA . PHE A 1 220 ? 4.953 -13.017 -10.031 1.00 43.66 220 PHE A CA 1
ATOM 1689 C C . PHE A 1 220 ? 5.048 -13.319 -8.528 1.00 43.66 220 PHE A C 1
ATOM 1691 O O . PHE A 1 220 ? 5.057 -12.396 -7.712 1.00 43.66 220 PHE A O 1
ATOM 1698 N N . TYR A 1 221 ? 5.234 -14.599 -8.167 1.00 42.31 221 TYR A N 1
ATOM 1699 C CA . TYR A 1 221 ? 5.339 -15.060 -6.772 1.00 42.31 221 TYR A CA 1
ATOM 1700 C C . TYR A 1 221 ? 6.509 -16.033 -6.538 1.00 42.31 221 TYR A C 1
ATOM 1702 O O . TYR A 1 221 ? 6.900 -16.741 -7.473 1.00 42.31 221 TYR A O 1
ATOM 1710 N N . PRO A 1 222 ? 7.045 -16.121 -5.302 1.00 34.84 222 PRO A N 1
ATOM 1711 C CA . PRO A 1 222 ? 8.099 -17.073 -4.967 1.00 34.84 222 PRO A CA 1
ATOM 1712 C C . PRO A 1 222 ? 7.620 -18.521 -5.082 1.00 34.84 222 PRO A C 1
ATOM 1714 O O . PRO A 1 222 ? 6.507 -18.860 -4.684 1.00 34.84 222 PRO A O 1
ATOM 1717 N N . LYS A 1 223 ? 8.504 -19.407 -5.547 1.00 33.94 223 LYS A N 1
ATOM 1718 C CA . LYS A 1 223 ? 8.293 -20.858 -5.482 1.00 33.94 223 LYS A CA 1
ATOM 1719 C C . LYS A 1 223 ? 8.218 -21.306 -4.014 1.00 33.94 223 LYS A C 1
ATOM 1721 O O . LYS A 1 223 ? 9.118 -20.991 -3.241 1.00 33.94 223 LYS A O 1
ATOM 1726 N N . GLY A 1 224 ? 7.177 -22.058 -3.649 1.00 31.20 224 GLY A N 1
ATOM 1727 C CA . GLY A 1 224 ? 6.987 -22.606 -2.294 1.00 31.20 224 GLY A CA 1
ATOM 1728 C C . GLY A 1 224 ? 6.174 -21.723 -1.343 1.00 31.20 224 GLY A C 1
ATOM 1729 O O . GLY A 1 224 ? 5.880 -22.145 -0.230 1.00 31.20 224 GLY A O 1
ATOM 1730 N N . VAL A 1 225 ? 5.769 -20.534 -1.787 1.00 38.03 225 VAL A N 1
ATOM 1731 C CA . VAL A 1 225 ? 4.701 -19.776 -1.140 1.00 38.03 225 VAL A CA 1
ATOM 1732 C C . VAL A 1 225 ? 3.395 -20.252 -1.761 1.00 38.03 225 VAL A C 1
ATOM 1734 O O . VAL A 1 225 ? 3.241 -20.209 -2.984 1.00 38.03 225 VAL A O 1
ATOM 1737 N N . ALA A 1 226 ? 2.502 -20.809 -0.945 1.00 37.88 226 ALA A N 1
ATOM 1738 C CA . ALA A 1 226 ? 1.217 -21.283 -1.435 1.00 37.88 226 ALA A CA 1
ATOM 1739 C C . ALA A 1 226 ? 0.465 -20.106 -2.090 1.00 37.88 226 ALA A C 1
ATOM 1741 O O . ALA A 1 226 ? 0.591 -18.956 -1.670 1.00 37.88 226 ALA A O 1
ATOM 1742 N N . SER A 1 227 ? -0.274 -20.362 -3.174 1.00 42.94 227 SER A N 1
ATOM 1743 C CA . SER A 1 227 ? -0.943 -19.314 -3.971 1.00 42.94 227 SER A CA 1
ATOM 1744 C C . SER A 1 227 ? -1.956 -18.473 -3.177 1.00 42.94 227 SER A C 1
ATOM 1746 O O . SER A 1 227 ? -2.452 -17.468 -3.678 1.00 42.94 227 SER A O 1
ATOM 1748 N N . ASP A 1 228 ? -2.267 -18.886 -1.951 1.00 41.69 228 ASP A N 1
ATOM 1749 C CA . ASP A 1 228 ? -3.150 -18.250 -0.980 1.00 41.69 228 ASP A CA 1
ATOM 1750 C C . ASP A 1 228 ? -2.425 -17.302 0.011 1.00 41.69 228 ASP A C 1
ATOM 1752 O O . ASP A 1 228 ? -3.094 -16.667 0.822 1.00 41.69 228 ASP A O 1
ATOM 1756 N N . THR A 1 229 ? -1.088 -17.169 -0.054 1.00 48.06 229 THR A N 1
ATOM 1757 C CA . THR A 1 229 ? -0.249 -16.367 0.873 1.00 48.06 229 THR A CA 1
ATOM 1758 C C . THR A 1 229 ? 0.713 -15.419 0.168 1.00 48.06 229 THR A C 1
ATOM 1760 O O . THR A 1 229 ? 1.919 -15.614 0.141 1.00 48.06 229 THR A O 1
ATOM 1763 N N . LEU A 1 230 ? 0.226 -14.335 -0.411 1.00 54.88 230 LEU A N 1
ATOM 1764 C CA . LEU A 1 230 ? 1.024 -13.488 -1.290 1.00 54.88 230 LEU A CA 1
ATOM 1765 C C . LEU A 1 230 ? 1.250 -12.106 -0.661 1.00 54.88 230 LEU A C 1
ATOM 1767 O O . LEU A 1 230 ? 0.321 -11.496 -0.147 1.00 54.88 230 LEU A O 1
ATOM 1771 N N . ARG A 1 231 ? 2.476 -11.575 -0.739 1.00 58.81 231 ARG A N 1
ATOM 1772 C CA . ARG A 1 231 ? 2.806 -10.171 -0.427 1.00 58.81 231 ARG A CA 1
ATOM 1773 C C . ARG A 1 231 ? 3.672 -9.602 -1.539 1.00 58.81 231 ARG A C 1
ATOM 1775 O O . ARG A 1 231 ? 4.682 -10.203 -1.895 1.00 58.81 231 ARG A O 1
ATOM 1782 N N . TRP A 1 232 ? 3.303 -8.443 -2.069 1.00 56.81 232 TRP A N 1
ATOM 1783 C CA . TRP A 1 232 ? 4.072 -7.775 -3.114 1.00 56.81 232 TRP A CA 1
ATOM 1784 C C . TRP A 1 232 ? 3.910 -6.263 -3.050 1.00 56.81 232 TRP A C 1
ATOM 1786 O O . TRP A 1 232 ? 2.991 -5.719 -2.441 1.00 56.81 232 TRP A O 1
ATOM 1796 N N . GLN A 1 233 ? 4.833 -5.580 -3.711 1.00 58.56 233 GLN A N 1
ATOM 1797 C CA . GLN A 1 233 ? 4.760 -4.148 -3.925 1.00 58.56 233 GLN A CA 1
ATOM 1798 C C . GLN A 1 233 ? 4.078 -3.879 -5.265 1.00 58.56 233 GLN A C 1
ATOM 1800 O O . GLN A 1 233 ? 4.471 -4.438 -6.293 1.00 58.56 233 GLN A O 1
ATOM 1805 N N . ARG A 1 234 ? 3.052 -3.030 -5.252 1.00 58.94 234 ARG A N 1
ATOM 1806 C CA . ARG A 1 234 ? 2.389 -2.524 -6.450 1.00 58.94 234 ARG A CA 1
ATOM 1807 C C . ARG A 1 234 ? 2.692 -1.040 -6.602 1.00 58.94 234 ARG A C 1
ATOM 1809 O O . ARG A 1 234 ? 2.539 -0.253 -5.670 1.00 58.94 234 ARG A O 1
ATOM 1816 N N . TRP A 1 235 ? 3.068 -0.659 -7.814 1.00 56.94 235 TRP A N 1
ATOM 1817 C CA . TRP A 1 235 ? 3.237 0.735 -8.209 1.00 56.94 235 TRP A CA 1
ATOM 1818 C C . TRP A 1 235 ? 1.937 1.258 -8.794 1.00 56.94 235 TRP A C 1
ATOM 1820 O O . TRP A 1 235 ? 1.815 1.497 -9.988 1.00 56.94 235 TRP A O 1
ATOM 1830 N N . ASP A 1 236 ? 0.933 1.370 -7.935 1.00 53.47 236 ASP A N 1
ATOM 1831 C CA . ASP A 1 236 ? -0.332 1.986 -8.298 1.00 53.47 236 ASP A CA 1
ATOM 1832 C C . ASP A 1 236 ? -0.392 3.387 -7.690 1.00 53.47 236 ASP A C 1
ATOM 1834 O O . ASP A 1 236 ? -0.540 3.547 -6.477 1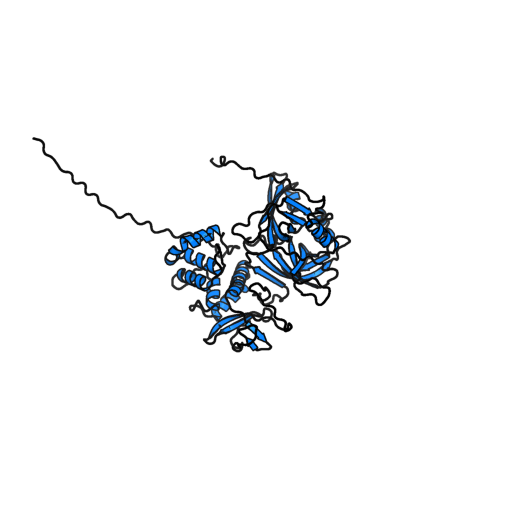.00 53.47 236 ASP A O 1
ATOM 1838 N N . ARG A 1 237 ? -0.260 4.400 -8.556 1.00 53.78 237 ARG A N 1
ATOM 1839 C CA . ARG A 1 237 ? -0.465 5.818 -8.221 1.00 53.78 237 ARG A CA 1
ATOM 1840 C C . ARG A 1 237 ? -1.948 6.144 -7.961 1.00 53.78 237 ARG A C 1
ATOM 1842 O O . ARG A 1 237 ? -2.293 7.305 -7.836 1.00 53.78 237 ARG A O 1
ATOM 1849 N N . ARG 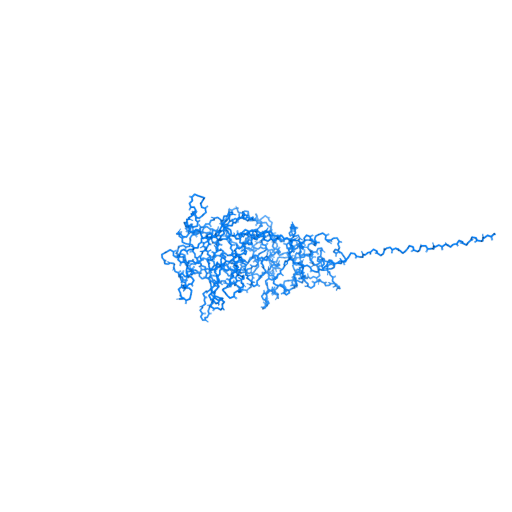A 1 238 ? -2.864 5.177 -7.954 1.00 62.84 238 ARG A N 1
ATOM 1850 C CA . ARG A 1 238 ? -4.298 5.387 -7.701 1.00 62.84 238 ARG A CA 1
ATOM 1851 C C . ARG A 1 238 ? -4.810 4.404 -6.658 1.00 62.84 238 ARG A C 1
ATOM 1853 O O . ARG A 1 238 ? -5.831 3.746 -6.835 1.00 62.84 238 ARG A O 1
ATOM 1860 N N . SER A 1 239 ? -4.096 4.331 -5.540 1.00 76.25 239 SER A N 1
ATOM 1861 C CA . SER A 1 239 ? -4.524 3.540 -4.393 1.00 76.25 239 SER A CA 1
ATOM 1862 C C . SER A 1 239 ? -5.562 4.318 -3.567 1.00 76.25 239 SER A C 1
ATOM 1864 O O . SER A 1 239 ? -5.355 5.500 -3.273 1.00 76.25 239 SER A O 1
ATOM 1866 N N . PRO A 1 240 ? -6.672 3.689 -3.132 1.00 84.00 240 PRO A N 1
ATOM 1867 C CA . PRO A 1 240 ? -7.542 4.278 -2.114 1.00 84.00 240 PRO A CA 1
ATOM 1868 C C . PRO A 1 240 ? -6.841 4.362 -0.753 1.00 84.00 240 PRO A C 1
ATOM 1870 O O . PRO A 1 240 ? -7.252 5.137 0.106 1.00 84.00 240 PRO A O 1
ATOM 1873 N N . SER A 1 241 ? -5.789 3.569 -0.543 1.00 88.56 241 SER A N 1
ATOM 1874 C CA . SER A 1 241 ? -4.983 3.557 0.674 1.00 88.56 241 SER A CA 1
ATOM 1875 C C . SER A 1 241 ? -3.808 4.529 0.588 1.00 88.56 241 SER A C 1
ATOM 1877 O O . SER A 1 241 ? -3.197 4.675 -0.472 1.00 88.56 241 SER A O 1
ATOM 1879 N N . GLY A 1 242 ? -3.452 5.120 1.725 1.00 88.06 242 GLY A N 1
ATOM 1880 C CA . GLY A 1 242 ? -2.306 6.012 1.900 1.00 88.06 242 GLY A CA 1
ATOM 1881 C C . GLY A 1 242 ? -1.681 5.890 3.292 1.00 88.06 242 GLY A C 1
ATOM 1882 O O . GLY A 1 242 ? -2.108 5.069 4.111 1.00 88.06 242 GLY A O 1
ATOM 1883 N N . VAL A 1 243 ? -0.670 6.718 3.558 1.00 90.06 243 VAL A N 1
ATOM 1884 C CA . VAL A 1 243 ? 0.027 6.750 4.853 1.00 90.06 243 VAL A CA 1
ATOM 1885 C C . VAL A 1 243 ? -0.707 7.687 5.807 1.00 90.06 243 VAL A C 1
ATOM 1887 O O . VAL A 1 243 ? -0.960 8.842 5.474 1.00 90.06 243 VAL A O 1
ATOM 1890 N N . LEU A 1 244 ? -1.016 7.204 7.006 1.00 93.62 244 LEU A N 1
ATOM 1891 C CA . LEU A 1 244 ? -1.505 8.015 8.115 1.00 93.62 244 LEU A CA 1
ATOM 1892 C C . LEU A 1 244 ? -0.333 8.343 9.044 1.00 93.62 244 LEU A C 1
ATOM 1894 O O . LEU A 1 244 ? 0.317 7.432 9.563 1.00 93.62 244 LEU A O 1
ATOM 1898 N N . TYR A 1 245 ? -0.073 9.630 9.244 1.00 92.94 245 TYR A N 1
ATOM 1899 C CA . TYR A 1 245 ? 0.936 10.135 10.168 1.00 92.94 245 TYR A CA 1
ATOM 1900 C C . TYR A 1 245 ? 0.265 10.617 11.445 1.00 92.94 245 TYR A C 1
ATOM 1902 O O . TYR A 1 245 ? -0.609 11.484 11.389 1.00 92.94 245 TYR A O 1
ATOM 1910 N N . SER A 1 246 ? 0.717 10.084 12.577 1.00 93.88 246 SER A N 1
ATOM 1911 C CA . SER A 1 246 ? 0.232 10.454 13.906 1.00 93.88 246 SER A CA 1
ATOM 1912 C C . SER A 1 246 ? 1.400 10.972 14.736 1.00 93.88 246 SER A C 1
ATOM 1914 O O . SER A 1 246 ? 2.300 10.205 15.083 1.00 93.88 246 SER A O 1
ATOM 1916 N N . GLY A 1 247 ? 1.414 12.271 15.017 1.00 93.88 247 GLY A N 1
ATOM 1917 C CA . GLY A 1 247 ? 2.441 12.943 15.808 1.00 93.88 247 GLY A CA 1
ATOM 1918 C C . GLY A 1 247 ? 2.022 13.090 17.262 1.00 93.88 247 GLY A C 1
ATOM 1919 O O . GLY A 1 247 ? 0.948 13.623 17.541 1.00 93.88 247 GLY A O 1
ATOM 1920 N N . PHE A 1 248 ? 2.869 12.632 18.180 1.00 94.19 248 PHE A N 1
ATOM 1921 C CA . PHE A 1 248 ? 2.612 12.648 19.615 1.00 94.19 248 PHE A CA 1
ATOM 1922 C C . PHE A 1 248 ? 3.661 13.474 20.353 1.00 94.19 248 PHE A C 1
ATOM 1924 O O . PHE A 1 248 ? 4.846 13.135 20.299 1.00 94.19 248 PHE A O 1
ATOM 1931 N N . GLY A 1 249 ? 3.211 14.494 21.081 1.00 94.25 249 GLY A N 1
ATOM 1932 C CA . GLY A 1 249 ? 4.001 15.173 22.107 1.00 94.25 249 GLY A CA 1
ATOM 1933 C C . GLY A 1 249 ? 3.875 14.445 23.446 1.00 94.25 249 GLY A C 1
ATOM 1934 O O . GLY A 1 249 ? 2.805 13.923 23.774 1.00 94.25 249 GLY A O 1
ATOM 1935 N N . PHE A 1 250 ? 4.958 14.376 24.216 1.00 94.75 250 PHE A N 1
ATOM 1936 C CA . PHE A 1 250 ? 5.013 13.700 25.514 1.00 94.75 250 PHE A CA 1
ATOM 1937 C C . PHE A 1 250 ? 5.297 14.682 26.654 1.00 94.75 250 PHE A C 1
ATOM 1939 O O . PHE A 1 250 ? 5.896 15.735 26.456 1.00 94.75 250 PHE A O 1
ATOM 1946 N N . ALA A 1 251 ? 4.888 14.320 27.872 1.00 93.06 251 ALA A N 1
ATOM 1947 C CA . ALA A 1 251 ? 5.046 15.151 29.068 1.00 93.06 251 ALA A CA 1
ATOM 1948 C C . ALA A 1 251 ? 6.509 15.501 29.394 1.00 93.06 251 ALA A C 1
ATOM 1950 O O . ALA A 1 251 ? 6.769 16.534 30.003 1.00 93.06 251 ALA A O 1
ATOM 1951 N N . ASN A 1 252 ? 7.465 14.664 28.982 1.00 92.31 252 ASN A N 1
ATOM 1952 C CA . ASN A 1 252 ? 8.897 14.938 29.118 1.00 92.31 252 ASN A CA 1
ATOM 1953 C C . ASN A 1 252 ? 9.459 15.894 28.040 1.00 92.31 252 ASN A C 1
ATOM 1955 O O . ASN A 1 252 ? 10.663 16.130 28.024 1.00 92.31 252 ASN A O 1
ATOM 1959 N N . GLY A 1 253 ? 8.616 16.413 27.141 1.00 91.88 253 GLY A N 1
ATOM 1960 C CA . GLY A 1 253 ? 9.006 17.276 26.023 1.00 91.88 253 GLY A CA 1
ATOM 1961 C C . GLY A 1 253 ? 9.401 16.531 24.744 1.00 91.88 253 GLY A C 1
ATOM 1962 O O . GLY A 1 253 ? 9.663 17.177 23.731 1.00 91.88 253 GLY A O 1
ATOM 1963 N N . ASP A 1 254 ? 9.428 15.194 24.746 1.00 93.62 254 ASP A N 1
ATOM 1964 C CA . ASP A 1 254 ? 9.728 14.425 23.539 1.00 93.62 254 ASP A CA 1
ATOM 1965 C C . ASP A 1 254 ? 8.602 14.533 22.503 1.00 93.62 254 ASP A C 1
ATOM 1967 O O . ASP A 1 254 ? 7.423 14.645 22.838 1.00 93.62 254 ASP A O 1
ATOM 1971 N N . TYR A 1 255 ? 8.964 14.366 21.230 1.00 92.81 255 TYR A N 1
ATOM 1972 C CA . TYR A 1 255 ? 8.023 14.199 20.124 1.00 92.81 255 TYR A CA 1
ATOM 1973 C C . TYR A 1 255 ? 8.285 12.884 19.385 1.00 92.81 255 TYR A C 1
ATOM 1975 O O . TYR A 1 255 ? 9.435 12.486 19.166 1.00 92.81 255 TYR A O 1
ATOM 1983 N N . LYS A 1 256 ? 7.221 12.188 18.977 1.00 91.62 256 LYS A N 1
ATOM 1984 C CA . LYS A 1 256 ? 7.318 10.979 18.153 1.00 91.62 256 LYS A CA 1
ATOM 1985 C C . LYS A 1 256 ? 6.230 10.947 17.098 1.00 91.62 256 LYS A C 1
ATOM 1987 O O . LYS A 1 256 ? 5.049 11.014 17.412 1.00 91.62 256 LYS A O 1
ATOM 1992 N N . GLU A 1 257 ? 6.634 10.709 15.859 1.00 90.25 257 GLU A N 1
ATOM 1993 C CA . GLU A 1 257 ? 5.711 10.399 14.774 1.00 90.25 257 GLU A CA 1
ATOM 1994 C C . GLU A 1 257 ? 5.588 8.878 14.589 1.00 90.25 257 GLU A C 1
ATOM 1996 O O . GLU A 1 257 ? 6.585 8.153 14.478 1.00 90.25 257 GLU A O 1
ATOM 2001 N N . SER A 1 258 ? 4.350 8.394 14.552 1.00 90.19 258 SER A N 1
ATOM 2002 C CA . SER A 1 258 ? 3.991 7.043 14.135 1.00 90.19 258 SER A CA 1
ATOM 2003 C C . SER A 1 258 ? 3.439 7.050 12.714 1.00 90.19 258 SER A C 1
ATOM 2005 O O . SER A 1 258 ? 2.908 8.051 12.234 1.00 90.19 258 SER A O 1
ATOM 2007 N N . ARG A 1 259 ? 3.558 5.900 12.049 1.00 90.62 259 ARG A N 1
ATOM 2008 C CA . ARG A 1 259 ? 3.036 5.674 10.703 1.00 90.62 259 ARG A CA 1
ATOM 2009 C C . ARG A 1 259 ? 2.096 4.486 10.721 1.00 90.62 259 ARG A C 1
ATOM 2011 O O . ARG A 1 259 ? 2.448 3.437 11.259 1.00 90.62 259 ARG A O 1
ATOM 2018 N N . CYS A 1 260 ? 0.951 4.671 10.091 1.00 94.62 260 CYS A N 1
ATOM 2019 C CA . CYS A 1 260 ? -0.062 3.662 9.846 1.00 94.62 260 CYS A CA 1
ATOM 2020 C C . CYS A 1 260 ? -0.532 3.727 8.390 1.00 94.62 260 CYS A C 1
ATOM 2022 O O . CYS A 1 260 ? -0.111 4.580 7.607 1.00 94.62 260 CYS A O 1
ATOM 2024 N N . THR A 1 261 ? -1.445 2.833 8.040 1.00 94.75 261 THR A N 1
ATOM 2025 C CA . THR A 1 261 ? -2.202 2.864 6.796 1.00 94.75 261 THR A CA 1
ATOM 2026 C C . THR A 1 261 ? -3.622 3.352 7.078 1.00 94.75 261 THR A C 1
ATOM 2028 O O . THR A 1 261 ? -4.222 3.012 8.098 1.00 94.75 261 THR A O 1
ATOM 2031 N N . ALA A 1 262 ? -4.181 4.137 6.162 1.00 95.38 262 ALA A N 1
ATOM 2032 C CA . ALA A 1 262 ? -5.607 4.449 6.140 1.00 95.38 262 ALA A CA 1
ATOM 2033 C C . ALA A 1 262 ? -6.139 4.335 4.710 1.00 95.38 262 ALA A C 1
ATOM 2035 O O . ALA A 1 262 ? -5.383 4.515 3.755 1.00 95.38 262 ALA A O 1
ATOM 2036 N N . THR A 1 263 ? -7.422 4.011 4.551 1.00 94.62 263 THR A N 1
ATOM 2037 C CA . THR A 1 263 ? -8.038 3.775 3.234 1.00 94.62 263 THR A CA 1
ATOM 2038 C C . THR A 1 263 ? -9.294 4.607 3.039 1.00 94.62 263 THR A C 1
ATOM 2040 O O . THR A 1 263 ? -10.160 4.626 3.906 1.00 94.62 263 THR A O 1
ATOM 2043 N N . ALA A 1 264 ? -9.406 5.274 1.892 1.00 93.00 264 ALA A N 1
ATOM 2044 C CA . ALA A 1 264 ? -10.569 6.057 1.504 1.00 93.00 264 ALA A CA 1
ATOM 2045 C C . ALA A 1 264 ? -11.801 5.169 1.297 1.00 93.00 264 ALA A C 1
ATOM 2047 O O . ALA A 1 264 ? -11.801 4.276 0.446 1.00 93.00 264 ALA A O 1
ATOM 2048 N N . ILE A 1 265 ? -12.861 5.464 2.048 1.00 93.75 265 ILE A N 1
ATOM 2049 C CA . ILE A 1 265 ? -14.172 4.801 1.960 1.00 93.75 265 ILE A CA 1
ATOM 2050 C C . ILE A 1 265 ? -15.275 5.739 1.445 1.00 93.75 265 ILE A C 1
ATOM 2052 O O . ILE A 1 265 ? -16.309 5.292 0.956 1.00 93.75 265 ILE A O 1
ATOM 2056 N N . ALA A 1 266 ? -15.020 7.050 1.462 1.00 91.88 266 ALA A N 1
ATOM 2057 C CA . ALA A 1 266 ? -15.811 8.072 0.779 1.00 91.88 266 ALA A CA 1
ATOM 2058 C C . ALA A 1 266 ? -14.922 9.302 0.471 1.00 91.88 266 ALA A C 1
ATOM 2060 O O . ALA A 1 266 ? -13.782 9.350 0.935 1.00 91.88 266 ALA A O 1
ATOM 2061 N N . PRO A 1 267 ? -15.396 10.318 -0.283 1.00 90.56 267 PRO A N 1
ATOM 2062 C CA . PRO A 1 267 ? -14.553 11.428 -0.754 1.00 90.56 267 PRO A CA 1
ATOM 2063 C C . PRO A 1 267 ? -13.800 12.217 0.326 1.00 90.56 267 PRO A C 1
ATOM 2065 O O . PRO A 1 267 ? -12.783 12.825 0.022 1.00 90.56 267 PRO A O 1
ATOM 2068 N N . ARG A 1 268 ? -14.286 12.231 1.572 1.00 92.00 268 ARG A N 1
ATOM 2069 C CA . ARG A 1 268 ? -13.638 12.899 2.716 1.00 92.00 268 ARG A CA 1
ATOM 2070 C C . ARG A 1 268 ? -13.468 11.981 3.925 1.00 92.00 268 ARG A C 1
ATOM 2072 O O . ARG A 1 268 ? -13.258 12.470 5.030 1.00 92.00 268 ARG A O 1
ATOM 2079 N N . TRP A 1 269 ? -13.587 10.670 3.727 1.00 94.38 269 TRP A N 1
ATOM 2080 C CA . TRP A 1 269 ? -13.639 9.714 4.825 1.00 94.38 269 TRP A CA 1
ATOM 2081 C C . TRP A 1 269 ? -12.652 8.576 4.622 1.00 94.38 269 TRP A C 1
ATOM 2083 O O . TRP A 1 269 ? -12.644 7.916 3.579 1.00 94.38 269 TRP A O 1
ATOM 2093 N N . LEU A 1 270 ? -11.842 8.351 5.649 1.00 95.94 270 LEU A N 1
ATOM 2094 C CA . LEU A 1 270 ? -10.840 7.302 5.716 1.00 95.94 270 LEU A CA 1
ATOM 2095 C C . LEU A 1 270 ? -11.211 6.299 6.805 1.00 95.94 270 LEU A C 1
ATOM 2097 O O . LEU A 1 270 ? -11.791 6.663 7.824 1.00 95.94 270 LEU A O 1
ATOM 2101 N N . LEU A 1 271 ? -10.803 5.053 6.617 1.00 97.50 271 LEU A N 1
ATOM 2102 C CA . LEU A 1 271 ? -10.911 3.990 7.605 1.00 97.50 271 LEU A CA 1
ATOM 2103 C C . LEU A 1 271 ? -9.500 3.524 7.996 1.00 97.50 271 LEU A C 1
ATOM 2105 O O . LEU A 1 271 ? -8.632 3.376 7.130 1.00 97.50 271 LEU A O 1
ATOM 2109 N N . THR A 1 272 ? -9.258 3.358 9.297 1.00 97.94 272 THR A N 1
ATOM 2110 C CA . THR A 1 272 ? -7.975 2.930 9.879 1.00 97.94 272 THR A CA 1
ATOM 2111 C C . THR A 1 272 ? -8.198 2.159 11.191 1.00 97.94 272 THR A C 1
ATOM 2113 O O . THR A 1 272 ? -9.337 1.940 11.607 1.00 97.94 272 THR A O 1
ATOM 2116 N N . ALA A 1 273 ? -7.116 1.741 11.849 1.00 97.50 273 ALA A N 1
ATOM 2117 C CA . ALA A 1 273 ? -7.153 1.140 13.179 1.00 97.50 273 ALA A CA 1
ATOM 2118 C C . ALA A 1 273 ? -7.166 2.232 14.260 1.00 97.50 273 ALA A C 1
ATOM 2120 O O . ALA A 1 273 ? -6.490 3.255 14.128 1.00 97.50 273 ALA A O 1
ATOM 2121 N N . ALA A 1 274 ? -7.897 2.012 15.352 1.00 96.38 274 ALA A N 1
ATOM 2122 C CA . ALA A 1 274 ? -7.988 2.974 16.449 1.00 96.38 274 ALA A CA 1
ATOM 2123 C C . ALA A 1 274 ? -6.630 3.216 17.118 1.00 96.38 274 ALA A C 1
ATOM 2125 O O . ALA A 1 274 ? -6.292 4.357 17.439 1.00 96.38 274 ALA A O 1
ATOM 2126 N N . HIS A 1 275 ? -5.812 2.172 17.271 1.00 94.44 275 HIS A N 1
ATOM 2127 C CA . HIS A 1 275 ? -4.504 2.281 17.912 1.00 94.44 275 HIS A CA 1
ATOM 2128 C C . HIS A 1 275 ? -3.534 3.214 17.174 1.00 94.44 275 HIS A C 1
ATOM 2130 O O . HIS A 1 275 ? -2.558 3.670 17.765 1.00 94.44 275 HIS A O 1
ATOM 2136 N N . CYS A 1 276 ? -3.799 3.540 15.905 1.00 95.44 276 CYS A N 1
ATOM 2137 C CA . CYS A 1 276 ? -3.018 4.516 15.149 1.00 95.44 276 CYS A CA 1
ATOM 2138 C C . CYS A 1 276 ? -3.161 5.946 15.683 1.00 95.44 276 CYS A C 1
ATOM 2140 O O . CYS A 1 276 ? -2.332 6.795 15.366 1.00 95.44 276 CYS A O 1
ATOM 2142 N N . LEU A 1 277 ? -4.179 6.220 16.501 1.00 94.38 277 LEU A N 1
ATOM 2143 C CA . LEU A 1 277 ? -4.459 7.537 17.076 1.00 94.38 277 LEU A CA 1
ATOM 2144 C C . LEU A 1 277 ? -3.864 7.719 18.479 1.00 94.38 277 LEU A C 1
ATOM 2146 O O . LEU A 1 277 ? -4.099 8.738 19.126 1.00 94.38 277 LEU A O 1
ATOM 2150 N N . PHE A 1 278 ? -3.085 6.747 18.961 1.00 91.38 278 PHE A N 1
ATOM 2151 C CA . PHE A 1 278 ? -2.520 6.758 20.304 1.00 91.38 278 PHE A CA 1
ATOM 2152 C C . PHE A 1 278 ? -1.031 6.390 20.299 1.00 91.38 278 PHE A C 1
ATOM 2154 O O . PHE A 1 278 ? -0.593 5.515 19.554 1.00 91.38 278 PHE A O 1
ATOM 2161 N N . ALA A 1 279 ? -0.245 7.026 21.173 1.00 89.38 279 ALA A N 1
ATOM 2162 C CA . ALA A 1 279 ? 1.136 6.612 21.415 1.00 89.38 279 ALA A CA 1
ATOM 2163 C C . ALA A 1 279 ? 1.177 5.192 22.002 1.00 89.38 279 ALA A C 1
ATOM 2165 O O . ALA A 1 279 ? 0.237 4.782 22.677 1.00 89.38 279 ALA A O 1
ATOM 2166 N N . SER A 1 280 ? 2.267 4.445 21.810 1.00 86.56 280 SER A N 1
ATOM 2167 C CA . SER A 1 280 ? 2.370 3.096 22.387 1.00 86.56 280 SER A CA 1
ATOM 2168 C C . SER A 1 280 ? 2.479 3.134 23.916 1.00 86.56 280 SER A C 1
ATOM 2170 O O . SER A 1 280 ? 2.995 4.098 24.483 1.00 86.56 280 SER A O 1
ATOM 2172 N N . ASP A 1 281 ? 2.041 2.077 24.605 1.00 85.44 281 ASP A N 1
ATOM 2173 C CA . ASP A 1 281 ? 2.159 1.989 26.071 1.00 85.44 281 ASP A CA 1
ATOM 2174 C C . ASP A 1 281 ? 3.620 2.062 26.533 1.00 85.44 281 ASP A C 1
ATOM 2176 O O . ASP A 1 281 ? 3.917 2.708 27.533 1.00 85.44 281 ASP A O 1
ATOM 2180 N N . ARG A 1 282 ? 4.551 1.490 25.758 1.00 86.25 282 ARG A N 1
ATOM 2181 C CA . ARG A 1 282 ? 5.995 1.603 26.011 1.00 86.25 282 ARG A CA 1
ATOM 2182 C C . ARG A 1 282 ? 6.468 3.059 25.959 1.00 86.25 282 ARG A C 1
ATOM 2184 O O . ARG A 1 282 ? 7.283 3.464 26.786 1.00 86.25 282 ARG A O 1
ATOM 2191 N N . ASP A 1 283 ? 5.981 3.840 24.995 1.00 88.81 283 ASP A N 1
ATOM 2192 C CA . ASP A 1 283 ? 6.342 5.257 24.910 1.00 88.81 283 ASP A CA 1
ATOM 2193 C C . ASP A 1 283 ? 5.764 6.022 26.101 1.00 88.81 283 ASP A C 1
ATOM 2195 O O . ASP A 1 283 ? 6.477 6.808 26.705 1.00 88.81 283 ASP A O 1
ATOM 2199 N N . ILE A 1 284 ? 4.522 5.736 26.508 1.00 87.62 284 ILE A N 1
ATOM 2200 C CA . ILE A 1 284 ? 3.921 6.387 27.680 1.00 87.62 284 ILE A CA 1
ATOM 2201 C C . ILE A 1 284 ? 4.663 6.045 28.973 1.00 87.62 284 ILE A C 1
ATOM 2203 O O . ILE A 1 284 ? 4.926 6.926 29.785 1.00 87.62 284 ILE A O 1
ATOM 2207 N N . GLN A 1 285 ? 5.034 4.781 29.166 1.00 88.81 285 GLN A N 1
ATOM 2208 C CA . GLN A 1 285 ? 5.790 4.354 30.345 1.00 88.81 285 GLN A CA 1
ATOM 2209 C C . GLN A 1 285 ? 7.157 5.040 30.440 1.00 88.81 285 GLN A C 1
ATOM 2211 O O . GLN A 1 285 ? 7.605 5.347 31.539 1.00 88.81 285 GLN A O 1
ATOM 2216 N N . SER A 1 286 ? 7.819 5.276 29.304 1.00 90.75 286 SER A N 1
ATOM 2217 C CA . SER A 1 286 ? 9.171 5.852 29.274 1.00 90.75 286 SER A CA 1
ATOM 2218 C C . SER A 1 286 ? 9.209 7.379 29.168 1.00 90.75 286 SER A C 1
ATOM 2220 O O . SER A 1 286 ? 10.170 7.982 29.633 1.00 90.75 286 SER A O 1
ATOM 2222 N N . LYS A 1 287 ? 8.191 8.008 28.568 1.00 91.94 287 LYS A N 1
ATOM 2223 C CA . LYS A 1 287 ? 8.162 9.449 28.247 1.00 91.94 287 LYS A CA 1
ATOM 2224 C C . LYS A 1 287 ? 7.041 10.217 28.959 1.00 91.94 287 LYS A C 1
ATOM 2226 O O . LYS A 1 287 ? 6.966 11.440 28.865 1.00 91.94 287 LYS A O 1
ATOM 2231 N N . GLY A 1 288 ? 6.169 9.517 29.684 1.00 91.38 288 GLY A N 1
ATOM 2232 C CA . GLY A 1 288 ? 5.013 10.088 30.370 1.00 91.38 288 GLY A CA 1
ATOM 2233 C C . GLY A 1 288 ? 3.772 10.205 29.482 1.00 91.38 288 GLY A C 1
ATOM 2234 O O . GLY A 1 288 ? 3.681 9.610 28.408 1.00 91.38 288 GLY A O 1
ATOM 2235 N N . GLN A 1 289 ? 2.772 10.957 29.951 1.00 90.88 289 GLN A N 1
ATOM 2236 C CA . GLN A 1 289 ? 1.514 11.146 29.221 1.00 90.88 289 GLN A CA 1
ATOM 2237 C C . GLN A 1 289 ? 1.761 11.715 27.817 1.00 90.88 289 GLN A C 1
ATOM 2239 O O . GLN A 1 289 ? 2.634 12.559 27.632 1.00 90.88 289 GLN A O 1
ATOM 2244 N N . SER A 1 290 ? 0.979 11.256 26.838 1.00 91.69 290 SER A N 1
ATOM 2245 C CA . SER A 1 290 ? 1.084 11.679 25.438 1.00 91.69 290 SER A CA 1
ATOM 2246 C C . SER A 1 290 ? -0.145 12.464 24.993 1.00 91.69 290 SER A C 1
ATOM 2248 O O . SER A 1 290 ? -1.267 12.071 25.322 1.00 91.69 290 SER A O 1
ATOM 2250 N N . LYS A 1 291 ? 0.048 13.462 24.136 1.00 91.38 291 LYS A N 1
ATOM 2251 C CA . LYS A 1 291 ? -1.006 14.175 23.412 1.00 91.38 291 LYS A CA 1
ATOM 2252 C C . LYS A 1 291 ? -0.834 13.938 21.912 1.00 91.38 291 LYS A C 1
ATOM 2254 O O . LYS A 1 291 ? 0.277 14.044 21.407 1.00 91.38 291 LYS A O 1
ATOM 2259 N N . LEU A 1 292 ? -1.916 13.611 21.204 1.00 90.69 292 LEU A N 1
ATOM 2260 C CA . LEU A 1 292 ? -1.915 13.625 19.739 1.00 90.69 292 LEU A CA 1
ATOM 2261 C C . LEU A 1 292 ? -1.934 15.089 19.279 1.00 90.69 292 LEU A C 1
ATOM 2263 O O . LEU A 1 292 ? -2.868 15.822 19.596 1.00 90.69 292 LEU A O 1
ATOM 2267 N N . GLU A 1 293 ? -0.888 15.509 18.579 1.00 90.19 293 GLU A N 1
ATOM 2268 C CA . GLU A 1 293 ? -0.690 16.892 18.123 1.00 90.19 293 GLU A CA 1
ATOM 2269 C C . GLU A 1 293 ? -0.884 17.039 16.617 1.00 90.19 293 GLU A C 1
ATOM 2271 O O . GLU A 1 293 ? -1.303 18.091 16.145 1.00 90.19 293 GLU A O 1
ATOM 2276 N N . VAL A 1 294 ? -0.582 15.981 15.863 1.00 89.00 294 VAL A N 1
ATOM 2277 C CA . VAL A 1 294 ? -0.651 15.976 14.402 1.00 89.00 294 VAL A CA 1
ATOM 2278 C C . VAL A 1 294 ? -1.360 14.716 13.942 1.00 89.00 294 VAL A C 1
ATOM 2280 O O . VAL A 1 294 ? -0.993 13.617 14.360 1.00 89.00 294 VAL A O 1
ATOM 2283 N N . LEU A 1 295 ? -2.324 14.861 13.034 1.00 94.00 295 LEU A N 1
ATOM 2284 C CA . LEU A 1 295 ? -2.950 13.734 12.356 1.00 94.00 295 LEU A CA 1
ATOM 2285 C C . LEU A 1 295 ? -3.170 14.070 10.881 1.00 94.00 295 LEU A C 1
ATOM 2287 O O . LEU A 1 295 ? -4.061 14.837 10.525 1.00 94.00 295 LEU A O 1
ATOM 2291 N N . ARG A 1 296 ? -2.337 13.487 10.015 1.00 92.88 296 ARG A N 1
ATOM 2292 C CA . ARG A 1 296 ? -2.304 13.809 8.582 1.00 92.88 296 ARG A CA 1
ATOM 2293 C C . ARG A 1 296 ? -2.387 12.563 7.731 1.00 92.88 296 ARG A C 1
ATOM 2295 O O . ARG A 1 296 ? -1.733 11.560 8.013 1.00 92.88 296 ARG A O 1
ATOM 2302 N N . PHE A 1 297 ? -3.121 12.659 6.636 1.00 91.50 297 PHE A N 1
ATOM 2303 C CA . PHE A 1 297 ? -3.190 11.622 5.625 1.00 91.50 297 PHE A CA 1
ATOM 2304 C C . PHE A 1 297 ? -2.413 12.021 4.376 1.00 91.50 297 PHE A C 1
ATOM 2306 O O . PHE A 1 297 ? -2.646 13.068 3.779 1.00 91.50 297 PHE A O 1
ATOM 2313 N N . ALA A 1 298 ? -1.519 11.139 3.955 1.00 86.44 298 ALA A N 1
ATOM 2314 C CA . ALA A 1 298 ? -0.855 11.194 2.671 1.00 86.44 298 ALA A CA 1
ATOM 2315 C C . ALA A 1 298 ? -1.536 10.225 1.703 1.00 86.44 298 ALA A C 1
ATOM 2317 O O . ALA A 1 298 ? -1.218 9.032 1.680 1.00 86.44 298 ALA A O 1
ATOM 2318 N N . GLY A 1 299 ? -2.467 10.748 0.904 1.00 75.62 299 GLY A N 1
ATOM 2319 C CA . GLY A 1 299 ? -3.114 9.988 -0.161 1.00 75.62 299 GLY A CA 1
ATOM 2320 C C . GLY A 1 299 ? -2.127 9.618 -1.258 1.00 75.62 299 GLY A C 1
ATOM 2321 O O . GLY A 1 299 ? -1.349 10.457 -1.715 1.00 75.62 299 GLY A O 1
ATOM 2322 N N . HIS A 1 300 ? -2.164 8.360 -1.690 1.00 63.75 300 HIS A N 1
ATOM 2323 C CA . HIS A 1 300 ? -1.226 7.877 -2.690 1.00 63.75 300 HIS A CA 1
ATOM 2324 C C . HIS A 1 300 ? -1.786 8.060 -4.099 1.00 63.75 300 HIS A C 1
ATOM 2326 O O . HIS A 1 300 ? -2.483 7.192 -4.627 1.00 63.75 300 HIS A O 1
ATOM 2332 N N . GLY A 1 301 ? -1.481 9.227 -4.676 1.00 49.88 301 GLY A N 1
ATOM 2333 C CA . GLY A 1 301 ? -1.729 9.523 -6.088 1.00 49.88 301 GLY A CA 1
ATOM 2334 C C . GLY A 1 301 ? -1.221 10.847 -6.653 1.00 49.88 301 GLY A C 1
ATOM 2335 O O . GLY A 1 301 ? -1.571 11.188 -7.779 1.00 49.88 301 GLY A O 1
ATOM 2336 N N . ALA A 1 302 ? -0.352 11.554 -5.926 1.00 37.62 302 ALA A N 1
ATOM 2337 C CA . ALA A 1 302 ? 0.400 12.685 -6.459 1.00 37.62 302 ALA A CA 1
ATOM 2338 C C . ALA A 1 302 ? 1.771 12.811 -5.768 1.00 37.62 302 ALA A C 1
ATOM 2340 O O . ALA A 1 302 ? 1.859 12.760 -4.546 1.00 37.62 302 ALA A O 1
ATOM 2341 N N . ASP A 1 303 ? 2.820 12.936 -6.577 1.00 48.00 303 ASP A N 1
ATOM 2342 C CA . ASP A 1 303 ? 4.000 13.822 -6.582 1.00 48.00 303 ASP A CA 1
ATOM 2343 C C . ASP A 1 303 ? 4.613 14.355 -5.272 1.00 48.00 303 ASP A C 1
ATOM 2345 O O . ASP A 1 303 ? 5.826 14.275 -5.051 1.00 48.00 303 ASP A O 1
ATOM 2349 N N . ARG A 1 304 ? 3.774 14.854 -4.376 1.00 46.72 304 ARG A N 1
ATOM 2350 C CA . ARG A 1 304 ? 3.963 14.949 -2.928 1.00 46.72 304 ARG A CA 1
ATOM 2351 C C . ARG A 1 304 ? 2.580 14.602 -2.413 1.00 46.72 304 ARG A C 1
ATOM 2353 O O . ARG A 1 304 ? 1.653 15.295 -2.842 1.00 46.72 304 ARG A O 1
ATOM 2360 N N . PRO A 1 305 ? 2.380 13.563 -1.586 1.00 53.72 305 PRO A N 1
ATOM 2361 C CA . PRO A 1 305 ? 1.034 13.293 -1.128 1.00 53.72 305 PRO A CA 1
ATOM 2362 C C . PRO A 1 305 ? 0.586 14.563 -0.415 1.00 53.72 305 PRO A C 1
ATOM 2364 O O . PRO A 1 305 ? 1.224 14.958 0.562 1.00 53.72 305 PRO A O 1
ATOM 2367 N N . ALA A 1 306 ? -0.403 15.265 -0.978 1.00 64.25 306 ALA A N 1
ATOM 2368 C CA . ALA A 1 306 ? -0.933 16.461 -0.353 1.00 64.25 306 ALA A CA 1
ATOM 2369 C C . ALA A 1 306 ? -1.347 16.007 1.039 1.00 64.25 306 ALA A C 1
ATOM 2371 O O . ALA A 1 306 ? -2.213 15.140 1.168 1.00 64.25 306 ALA A O 1
ATOM 2372 N N . LEU A 1 307 ? -0.608 16.461 2.052 1.00 82.56 307 LEU A N 1
ATOM 2373 C CA . LEU A 1 307 ? -0.893 16.076 3.418 1.00 82.56 307 LEU A CA 1
ATOM 2374 C C . LEU A 1 307 ? -2.230 16.714 3.730 1.00 82.56 307 LEU A C 1
ATOM 2376 O O . LEU A 1 307 ? -2.342 17.937 3.804 1.00 82.56 307 LEU A O 1
ATOM 2380 N N . VAL A 1 308 ? -3.251 15.876 3.830 1.00 87.88 308 VAL A N 1
ATOM 2381 C CA . VAL A 1 308 ? -4.579 16.327 4.195 1.00 87.88 308 VAL A CA 1
ATOM 2382 C C . VAL A 1 308 ? -4.702 16.175 5.697 1.00 87.88 308 VAL A C 1
ATOM 2384 O O . VAL A 1 308 ? -4.538 15.079 6.234 1.00 87.88 308 VAL A O 1
ATOM 2387 N N . GLU A 1 309 ? -4.971 17.285 6.369 1.00 90.62 309 GLU A N 1
ATOM 2388 C CA . GLU A 1 309 ? -5.266 17.285 7.797 1.00 90.62 309 GLU A CA 1
ATOM 2389 C C . GLU A 1 309 ? -6.552 16.495 8.072 1.00 90.62 309 GLU A C 1
ATOM 2391 O O . GLU A 1 309 ? -7.523 16.542 7.302 1.00 90.62 309 GLU A O 1
ATOM 2396 N N . VAL A 1 310 ? -6.549 15.755 9.178 1.00 91.50 310 VAL A N 1
ATOM 2397 C CA . VAL A 1 310 ? -7.729 15.070 9.704 1.00 91.50 310 VAL A CA 1
ATOM 2398 C C . VAL A 1 310 ? -8.430 16.006 10.685 1.00 91.50 310 VAL A C 1
ATOM 2400 O O . VAL A 1 310 ? -7.856 16.396 11.695 1.00 91.50 310 VAL A O 1
ATOM 2403 N N . GLU A 1 311 ? -9.680 16.359 10.390 1.00 89.75 311 GLU A N 1
ATOM 2404 C CA . GLU A 1 311 ? -10.476 17.289 11.204 1.00 89.75 311 GLU A CA 1
ATOM 2405 C C . GLU A 1 311 ? -11.066 16.601 12.436 1.00 89.75 311 GLU A C 1
ATOM 2407 O O . GLU A 1 311 ? -11.170 17.180 13.515 1.00 89.75 311 GLU A O 1
ATOM 2412 N N . SER A 1 312 ? -11.494 15.353 12.265 1.00 89.88 312 SER A N 1
ATOM 2413 C CA . SER A 1 312 ? -12.151 14.595 13.322 1.00 89.88 312 SER A CA 1
ATOM 2414 C C . SER A 1 312 ? -11.984 13.097 13.130 1.00 89.88 312 SER A C 1
ATOM 2416 O O . SER A 1 312 ? -11.757 12.604 12.019 1.00 89.88 312 SER A O 1
ATOM 2418 N N . ALA A 1 313 ? -12.115 12.370 14.236 1.00 92.31 313 ALA A N 1
ATOM 2419 C CA . ALA A 1 313 ? -12.160 10.919 14.244 1.00 92.31 313 ALA A CA 1
ATOM 2420 C C . ALA A 1 313 ? -13.352 10.417 15.053 1.00 92.31 313 ALA A C 1
ATOM 2422 O O . ALA A 1 313 ? -13.660 10.919 16.135 1.00 92.31 313 ALA A O 1
ATOM 2423 N N . TRP A 1 314 ? -13.967 9.358 14.549 1.00 94.62 314 TRP A N 1
ATOM 2424 C CA . TRP A 1 314 ? -14.758 8.437 15.343 1.00 94.62 314 TRP A CA 1
ATOM 2425 C C . TRP A 1 314 ? -13.889 7.236 15.705 1.00 94.62 314 TRP A C 1
ATOM 2427 O O . TRP A 1 314 ? -13.172 6.703 14.858 1.00 94.62 314 TRP A O 1
ATOM 2437 N N . ILE A 1 315 ? -13.966 6.807 16.960 1.00 93.25 315 ILE A N 1
ATOM 2438 C CA . ILE A 1 315 ? -13.298 5.612 17.474 1.00 93.25 315 ILE A CA 1
ATOM 2439 C C . ILE A 1 315 ? -14.377 4.729 18.079 1.00 93.25 315 ILE A C 1
ATOM 2441 O O . ILE A 1 315 ? -15.278 5.232 18.757 1.00 93.25 315 ILE A O 1
ATOM 2445 N N . HIS A 1 316 ? -14.276 3.416 17.879 1.00 92.75 316 HIS A N 1
ATOM 2446 C CA . HIS A 1 316 ? -15.210 2.491 18.502 1.00 92.75 316 HIS A CA 1
ATOM 2447 C C . HIS A 1 316 ? -15.287 2.708 20.021 1.00 92.75 316 HIS A C 1
ATOM 2449 O O . HIS A 1 316 ? -14.277 2.684 20.726 1.00 92.75 316 HIS A O 1
ATOM 2455 N N . ARG A 1 317 ? -16.501 2.867 20.557 1.00 89.81 317 ARG A N 1
ATOM 2456 C CA . ARG A 1 317 ? -16.739 3.270 21.958 1.00 89.81 317 ARG A CA 1
ATOM 2457 C C . ARG A 1 317 ? -16.152 2.326 23.010 1.00 89.81 317 ARG A C 1
ATOM 2459 O O . ARG A 1 317 ? -15.874 2.736 24.137 1.00 89.81 317 ARG A O 1
ATOM 2466 N N . ARG A 1 318 ? -15.984 1.050 22.649 1.00 91.50 318 ARG A N 1
ATOM 2467 C CA . ARG A 1 318 ? -15.390 0.022 23.517 1.00 91.50 318 ARG A CA 1
ATOM 2468 C C . ARG A 1 318 ? -13.868 -0.069 23.394 1.00 91.50 318 ARG A C 1
ATOM 2470 O O . ARG A 1 318 ? -13.282 -0.848 24.132 1.00 91.50 318 ARG A O 1
ATOM 2477 N N . HIS A 1 319 ? -13.231 0.707 22.514 1.00 92.56 319 HIS A N 1
ATOM 2478 C CA . HIS A 1 319 ? -11.782 0.656 22.362 1.00 92.56 319 HIS A CA 1
ATOM 2479 C C . HIS A 1 319 ? -11.078 1.273 23.564 1.00 92.56 319 HIS A C 1
ATOM 2481 O O . HIS A 1 319 ? -11.164 2.475 23.826 1.00 92.56 319 HIS A O 1
ATOM 2487 N N . ARG A 1 320 ? -10.371 0.425 24.311 1.00 90.06 320 ARG A N 1
ATOM 2488 C CA . ARG A 1 320 ? -9.574 0.806 25.472 1.00 90.06 320 ARG A CA 1
ATOM 2489 C C . ARG A 1 320 ? -8.168 0.264 25.296 1.00 90.06 320 ARG A C 1
ATOM 2491 O O . ARG A 1 320 ? -7.965 -0.937 25.157 1.00 90.06 320 ARG A O 1
ATOM 2498 N N . ARG A 1 321 ? -7.170 1.140 25.375 1.00 85.44 321 ARG A N 1
ATOM 2499 C CA . ARG A 1 321 ? -5.757 0.733 25.300 1.00 85.44 321 ARG A CA 1
ATOM 2500 C C . ARG A 1 321 ? -5.367 -0.235 26.411 1.00 85.44 321 ARG A C 1
ATOM 2502 O O . ARG A 1 321 ? -4.602 -1.164 26.181 1.00 85.44 321 ARG A O 1
ATOM 2509 N N . GLN A 1 322 ? -5.954 -0.048 27.593 1.00 87.25 322 GLN A N 1
ATOM 2510 C CA . GLN A 1 322 ? -5.733 -0.899 28.758 1.00 87.25 322 GLN A CA 1
ATOM 2511 C C . GLN A 1 322 ? -6.125 -2.361 28.500 1.00 87.25 322 GLN A C 1
ATOM 2513 O O . GLN A 1 322 ? -5.632 -3.247 29.193 1.00 87.25 322 GLN A O 1
ATOM 2518 N N . ASP A 1 323 ? -6.976 -2.634 27.506 1.00 89.75 323 ASP A N 1
ATOM 2519 C CA . ASP A 1 323 ? -7.355 -3.998 27.147 1.00 89.75 323 ASP A CA 1
ATOM 2520 C C . ASP A 1 323 ? -6.155 -4.789 26.611 1.00 89.75 323 ASP A C 1
ATOM 2522 O O . ASP A 1 323 ? -6.039 -5.974 26.916 1.00 89.75 323 ASP A O 1
ATOM 2526 N N . LEU A 1 324 ? -5.217 -4.148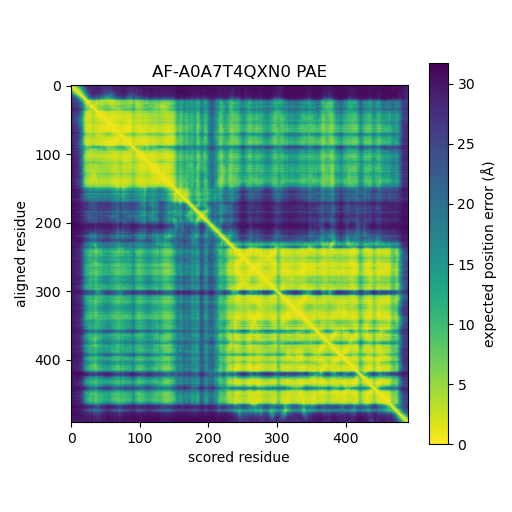 25.898 1.00 84.81 324 LEU A N 1
ATOM 2527 C CA . LEU A 1 324 ? -3.988 -4.806 25.444 1.00 84.81 324 LEU A CA 1
ATOM 2528 C C . LEU A 1 324 ? -3.078 -5.159 26.628 1.00 84.81 324 LEU A C 1
ATOM 2530 O O . LEU A 1 324 ? -2.635 -6.301 26.740 1.00 84.81 324 LEU A O 1
ATOM 2534 N N . ALA A 1 325 ? -2.854 -4.209 27.543 1.00 82.56 325 ALA A N 1
ATOM 2535 C CA . ALA A 1 325 ? -2.053 -4.424 28.751 1.00 82.56 325 ALA A CA 1
ATOM 2536 C C . ALA A 1 325 ? -2.659 -5.493 29.683 1.00 82.56 325 ALA A C 1
ATOM 2538 O O . ALA A 1 325 ? -1.930 -6.228 30.342 1.00 82.56 325 ALA A O 1
ATOM 2539 N N . ALA A 1 326 ? -3.990 -5.617 29.698 1.00 87.00 326 ALA A N 1
ATOM 2540 C CA . ALA A 1 326 ? -4.725 -6.642 30.439 1.00 87.00 326 ALA A CA 1
ATOM 2541 C C . ALA A 1 326 ? -4.857 -7.983 29.685 1.00 87.00 326 ALA A C 1
ATOM 2543 O O . ALA A 1 326 ? -5.630 -8.841 30.108 1.00 87.00 326 ALA A O 1
ATOM 2544 N N . ASN A 1 327 ? -4.159 -8.162 28.557 1.00 85.38 327 ASN A N 1
ATOM 2545 C CA . ASN A 1 327 ? -4.223 -9.354 27.702 1.00 85.38 327 ASN A CA 1
ATOM 2546 C C . ASN A 1 327 ? -5.644 -9.704 27.195 1.00 85.38 327 ASN A C 1
ATOM 2548 O O . ASN A 1 327 ? -5.959 -10.851 26.871 1.00 85.38 327 ASN A O 1
ATOM 2552 N N . ARG A 1 328 ? -6.529 -8.708 27.087 1.00 89.56 328 ARG A N 1
ATOM 2553 C CA . ARG A 1 328 ? -7.892 -8.836 26.550 1.00 89.56 328 ARG A CA 1
ATOM 2554 C C . ARG A 1 328 ? -7.901 -8.565 25.046 1.00 89.56 328 ARG A C 1
ATOM 2556 O O . ARG A 1 328 ? -8.560 -7.645 24.570 1.00 89.56 328 ARG A O 1
ATOM 2563 N N . LEU A 1 329 ? -7.188 -9.405 24.289 1.00 87.31 329 LEU A N 1
ATOM 2564 C CA . LEU A 1 329 ? -7.008 -9.253 22.836 1.00 87.31 329 LEU A CA 1
ATOM 2565 C C . LEU A 1 329 ? -8.332 -9.125 22.063 1.00 87.31 329 LEU A C 1
ATOM 2567 O O . LEU A 1 329 ? -8.418 -8.331 21.135 1.00 87.31 329 LEU A O 1
ATOM 2571 N N . ALA A 1 330 ? -9.367 -9.873 22.466 1.00 89.81 330 ALA A N 1
ATOM 2572 C CA . ALA A 1 330 ? -10.692 -9.817 21.841 1.00 89.81 330 ALA A CA 1
ATOM 2573 C C . ALA A 1 330 ? -11.314 -8.420 21.945 1.00 89.81 330 ALA A C 1
ATOM 2575 O O . ALA A 1 330 ? -11.782 -7.868 20.957 1.00 89.81 330 ALA A O 1
ATOM 2576 N N . ALA A 1 331 ? -11.267 -7.836 23.144 1.00 92.31 331 ALA A N 1
ATOM 2577 C CA . ALA A 1 331 ? -11.798 -6.508 23.399 1.00 92.31 331 ALA A CA 1
ATOM 2578 C C . ALA A 1 331 ? -10.954 -5.435 22.706 1.00 92.31 331 ALA A C 1
ATOM 2580 O O . ALA A 1 331 ? -11.515 -4.565 22.047 1.00 92.31 331 ALA A O 1
ATOM 2581 N N . TYR A 1 332 ? -9.623 -5.546 22.774 1.00 93.62 332 TYR A N 1
ATOM 2582 C CA . TYR A 1 332 ? -8.710 -4.606 22.130 1.00 93.62 332 TYR A CA 1
ATOM 2583 C C . TYR A 1 332 ? -8.854 -4.616 20.605 1.00 93.62 332 TYR A C 1
ATOM 2585 O O . TYR A 1 332 ? -9.289 -3.622 20.029 1.00 93.62 332 TYR A O 1
ATOM 2593 N N . SER A 1 333 ? -8.541 -5.741 19.953 1.00 94.62 333 SER A N 1
ATOM 2594 C CA . SER A 1 333 ? -8.550 -5.844 18.491 1.00 94.62 333 SER A CA 1
ATOM 2595 C C . SER A 1 333 ? -9.963 -5.834 17.919 1.00 94.62 333 SER A C 1
ATOM 2597 O O . SER A 1 333 ? -10.180 -5.221 16.882 1.00 94.62 333 SER A O 1
ATOM 2599 N N . GLY A 1 334 ? -10.951 -6.420 18.604 1.00 95.12 334 GLY A N 1
ATOM 2600 C CA . GLY A 1 334 ? -12.349 -6.428 18.150 1.00 95.12 334 GLY A CA 1
ATOM 2601 C C . GLY A 1 334 ? -13.021 -5.052 18.208 1.00 95.12 334 GLY A C 1
ATOM 2602 O O . GLY A 1 334 ? -14.123 -4.879 17.701 1.00 95.12 334 GLY A O 1
ATOM 2603 N N . SER A 1 335 ? -12.364 -4.057 18.802 1.00 95.19 335 SER A N 1
ATOM 2604 C CA . SER A 1 335 ? -12.787 -2.655 18.787 1.00 95.19 335 SER A CA 1
ATOM 2605 C C . SER A 1 335 ? -11.769 -1.732 18.112 1.00 95.19 335 SER A C 1
ATOM 2607 O O . SER A 1 335 ? -11.930 -0.516 18.148 1.00 95.19 335 SER A O 1
ATOM 2609 N N . ASP A 1 336 ? -10.707 -2.272 17.514 1.00 96.75 336 ASP A N 1
ATOM 2610 C CA . ASP A 1 336 ? -9.585 -1.496 16.984 1.00 96.75 336 ASP A CA 1
ATOM 2611 C C . ASP A 1 336 ? -9.891 -0.912 15.599 1.00 96.75 336 ASP A C 1
ATOM 2613 O O . ASP A 1 336 ? -9.284 -1.263 14.589 1.00 96.75 336 ASP A O 1
ATOM 2617 N N . ILE A 1 337 ? -10.863 -0.005 15.555 1.00 96.88 337 ILE A N 1
ATOM 2618 C CA . ILE A 1 337 ? -11.314 0.682 14.347 1.00 96.88 337 ILE A CA 1
ATOM 2619 C C . ILE A 1 337 ? -11.543 2.164 14.620 1.00 96.88 337 ILE A C 1
ATOM 2621 O O . ILE A 1 337 ? -12.108 2.558 15.646 1.00 96.88 337 ILE A O 1
ATOM 2625 N N . ALA A 1 338 ? -11.123 2.980 13.659 1.00 96.94 338 ALA A N 1
ATOM 2626 C CA . ALA A 1 338 ? -11.436 4.392 13.608 1.00 96.94 338 ALA A CA 1
ATOM 2627 C C . ALA A 1 338 ? -11.827 4.826 12.193 1.00 96.94 338 ALA A C 1
ATOM 2629 O O . ALA A 1 338 ? -11.334 4.304 11.188 1.00 96.94 338 ALA A O 1
ATOM 2630 N N . VAL A 1 339 ? -12.706 5.821 12.133 1.00 96.50 339 VAL A N 1
ATOM 2631 C CA . VAL A 1 339 ? -13.153 6.473 10.902 1.00 96.50 339 VAL A CA 1
ATOM 2632 C C . VAL A 1 339 ? -12.765 7.940 10.994 1.00 96.50 339 VAL A C 1
ATOM 2634 O O . VAL A 1 339 ? -13.113 8.615 11.958 1.00 96.50 339 VAL A O 1
ATOM 2637 N N . LEU A 1 340 ? -12.017 8.426 10.010 1.00 95.56 340 LEU A N 1
ATOM 2638 C CA . LEU A 1 340 ? -11.434 9.763 10.014 1.00 95.56 340 LEU A CA 1
ATOM 2639 C C . LEU A 1 340 ? -12.091 10.625 8.946 1.00 95.56 340 LEU A C 1
ATOM 2641 O O . LEU A 1 340 ? -12.231 10.184 7.803 1.00 95.56 340 LEU A O 1
ATOM 2645 N N . ARG A 1 341 ? -12.417 11.868 9.292 1.00 93.62 341 ARG A N 1
ATOM 2646 C CA . ARG A 1 341 ? -12.857 12.881 8.334 1.00 93.62 341 ARG A CA 1
ATOM 2647 C C . ARG A 1 341 ? -11.705 13.822 8.014 1.00 93.62 341 ARG A C 1
ATOM 2649 O O . ARG A 1 341 ? -11.100 14.393 8.917 1.00 93.62 341 ARG A O 1
ATOM 2656 N N . VAL A 1 342 ? -11.417 14.002 6.732 1.00 91.69 342 VAL A N 1
ATOM 2657 C CA . VAL A 1 342 ? -10.347 14.893 6.264 1.00 91.69 342 VAL A CA 1
ATOM 2658 C C . VAL A 1 342 ? -10.866 16.263 5.829 1.00 91.69 342 VAL A C 1
ATOM 2660 O O . VAL A 1 342 ? -12.001 16.399 5.354 1.00 91.69 342 VAL A O 1
ATOM 2663 N N . ALA A 1 343 ? -10.000 17.272 5.945 1.00 87.25 343 ALA A N 1
ATOM 2664 C CA . ALA A 1 343 ? -10.317 18.663 5.626 1.00 87.25 343 ALA A CA 1
ATOM 2665 C C . ALA A 1 343 ? -10.599 18.913 4.143 1.00 87.25 343 ALA A C 1
ATOM 2667 O O . ALA A 1 343 ? -11.456 19.719 3.783 1.00 87.25 343 ALA A O 1
ATOM 2668 N N . GLN A 1 344 ? -9.908 18.185 3.270 1.00 86.44 344 GLN A N 1
ATOM 2669 C CA . GLN A 1 344 ? -10.000 18.353 1.824 1.00 86.44 344 GLN A CA 1
ATOM 2670 C C . GLN A 1 344 ? -10.485 17.061 1.168 1.00 86.44 344 GLN A C 1
ATOM 2672 O O . GLN A 1 344 ? -10.312 15.967 1.707 1.00 86.44 344 GLN A O 1
ATOM 2677 N N . GLY A 1 345 ? -11.111 17.190 -0.003 1.00 84.44 345 GLY A N 1
ATOM 2678 C CA . GLY A 1 345 ? -11.517 16.040 -0.806 1.00 84.44 345 GLY A CA 1
ATOM 2679 C C . GLY A 1 345 ? -10.313 15.198 -1.229 1.00 84.44 345 GLY A C 1
ATOM 2680 O O . GLY A 1 345 ? -9.278 15.724 -1.630 1.00 84.44 345 GLY A O 1
ATOM 2681 N N . LEU A 1 346 ? -10.458 13.880 -1.148 1.00 84.88 346 LEU A N 1
ATOM 2682 C CA . LEU A 1 346 ? -9.429 12.923 -1.525 1.00 84.88 346 LEU A CA 1
ATOM 2683 C C . LEU A 1 346 ? -9.422 12.723 -3.044 1.00 84.88 346 LEU A C 1
ATOM 2685 O O . LEU A 1 346 ? -10.440 12.373 -3.640 1.00 84.88 346 LEU A O 1
ATOM 2689 N N . ALA A 1 347 ? -8.253 12.867 -3.667 1.00 76.50 347 ALA A N 1
ATOM 2690 C CA . ALA A 1 347 ? -8.037 12.615 -5.094 1.00 76.50 347 ALA A CA 1
ATOM 2691 C C . ALA A 1 347 ? -7.847 11.113 -5.405 1.00 76.50 347 ALA A C 1
ATOM 2693 O O . ALA A 1 347 ? -6.910 10.718 -6.094 1.00 76.50 347 ALA A O 1
ATOM 2694 N N . THR A 1 348 ? -8.707 10.251 -4.858 1.00 75.81 348 THR A N 1
ATOM 2695 C CA . THR A 1 348 ? -8.672 8.797 -5.084 1.00 75.81 348 THR A CA 1
ATOM 2696 C C . THR A 1 348 ? -10.083 8.226 -5.190 1.00 75.81 348 THR A C 1
ATOM 2698 O O . THR A 1 348 ? -11.045 8.837 -4.726 1.00 75.81 348 THR A O 1
ATOM 2701 N N . THR A 1 349 ? -10.223 7.055 -5.812 1.00 81.50 349 THR A N 1
ATOM 2702 C CA . THR A 1 349 ? -11.522 6.373 -5.912 1.00 81.50 349 THR A CA 1
ATOM 2703 C C . THR A 1 349 ? -11.761 5.566 -4.635 1.00 81.50 349 THR A C 1
ATOM 2705 O O . THR A 1 349 ? -11.037 4.601 -4.410 1.00 81.50 349 THR A O 1
ATOM 2708 N N . PRO A 1 350 ? -12.745 5.924 -3.791 1.00 86.50 350 PRO A N 1
ATOM 2709 C CA . PRO A 1 350 ? -12.951 5.251 -2.513 1.00 86.50 350 PRO A CA 1
ATOM 2710 C C . PRO A 1 350 ? -13.551 3.849 -2.672 1.00 86.50 350 PRO A C 1
ATOM 2712 O O . PRO A 1 350 ? -14.321 3.589 -3.601 1.00 86.50 350 PRO A O 1
ATOM 2715 N N . ILE A 1 351 ? -13.276 2.975 -1.701 1.00 86.19 351 ILE A N 1
ATOM 2716 C CA . ILE A 1 351 ? -13.950 1.679 -1.554 1.00 86.19 351 ILE A CA 1
ATOM 2717 C C . ILE A 1 351 ? -15.279 1.909 -0.834 1.00 86.19 351 ILE A C 1
ATOM 2719 O O . ILE A 1 351 ? -15.311 2.146 0.369 1.00 86.19 351 ILE A O 1
ATOM 2723 N N . ARG A 1 352 ? -16.384 1.859 -1.582 1.00 85.06 352 ARG A N 1
ATOM 2724 C CA . ARG A 1 352 ? -17.719 2.227 -1.073 1.00 85.06 352 ARG A CA 1
ATOM 2725 C C . ARG A 1 352 ? -18.517 1.062 -0.490 1.00 85.06 352 ARG A C 1
ATOM 2727 O O . ARG A 1 352 ? -19.442 1.286 0.282 1.00 85.06 352 ARG A O 1
ATOM 2734 N N . SER A 1 353 ? -18.206 -0.163 -0.906 1.00 89.94 353 SER A N 1
ATOM 2735 C CA . SER A 1 353 ? -18.950 -1.346 -0.478 1.00 89.94 353 SER A CA 1
ATOM 2736 C C . SER A 1 353 ? -18.389 -1.856 0.846 1.00 89.94 353 SER A C 1
ATOM 2738 O O . SER A 1 353 ? -17.194 -2.136 0.929 1.00 89.94 353 SER A O 1
ATOM 2740 N N . LEU A 1 354 ? -19.243 -1.959 1.863 1.00 92.06 354 LEU A N 1
ATOM 2741 C CA . LEU A 1 354 ? -18.930 -2.526 3.176 1.00 92.06 354 LEU A CA 1
ATOM 2742 C C . LEU A 1 354 ? -19.760 -3.790 3.365 1.00 92.06 354 LEU A C 1
ATOM 2744 O O . LEU A 1 354 ? -20.962 -3.768 3.092 1.00 92.06 354 LEU A O 1
ATOM 2748 N N . ASP A 1 355 ? -19.138 -4.850 3.860 1.00 91.56 355 ASP A N 1
ATOM 2749 C CA . ASP A 1 355 ? -19.782 -6.148 4.015 1.00 91.56 355 ASP A CA 1
ATOM 2750 C C . ASP A 1 355 ? -19.313 -6.869 5.278 1.00 91.56 355 ASP A C 1
ATOM 2752 O O . ASP A 1 355 ? -18.241 -6.574 5.811 1.00 91.56 355 ASP A O 1
ATOM 2756 N N . SER A 1 356 ? -20.129 -7.802 5.762 1.00 88.56 356 SER A N 1
ATOM 2757 C CA . SER A 1 356 ? -19.826 -8.585 6.958 1.00 88.56 356 SER A CA 1
ATOM 2758 C C . SER A 1 356 ? -19.296 -9.969 6.596 1.00 88.56 356 SER A C 1
ATOM 2760 O O . SER A 1 356 ? -19.659 -10.552 5.577 1.00 88.56 356 SER A O 1
ATOM 2762 N N . LEU A 1 357 ? -18.444 -10.521 7.463 1.00 84.62 357 LEU A N 1
ATOM 2763 C CA . LEU A 1 357 ? -17.982 -11.908 7.364 1.00 84.62 357 LEU A CA 1
ATOM 2764 C C . LEU A 1 357 ? -18.790 -12.891 8.215 1.00 84.62 357 LEU A C 1
ATOM 2766 O O . LEU A 1 357 ? -18.379 -14.045 8.299 1.00 84.62 357 LEU A O 1
ATOM 2770 N N . ALA A 1 358 ? -19.876 -12.448 8.859 1.00 70.19 358 ALA A N 1
ATOM 2771 C CA . ALA A 1 358 ? -20.606 -13.172 9.902 1.00 70.19 358 ALA A CA 1
ATOM 2772 C C . ALA A 1 358 ? -20.573 -14.711 9.748 1.00 70.19 358 ALA A C 1
ATOM 2774 O O . ALA A 1 358 ? -21.192 -15.281 8.848 1.00 70.19 358 ALA A O 1
ATOM 2775 N N . GLY A 1 359 ? -19.825 -15.378 10.639 1.00 64.38 359 GLY A N 1
ATOM 2776 C CA . GLY A 1 359 ? -19.786 -16.841 10.757 1.00 64.38 359 GLY A CA 1
ATOM 2777 C C . GLY A 1 359 ? -18.967 -17.607 9.705 1.00 64.38 359 GLY A C 1
ATOM 2778 O O . GLY A 1 359 ? -19.073 -18.832 9.639 1.00 64.38 359 GLY A O 1
ATOM 2779 N N . ARG A 1 360 ? -18.149 -16.943 8.878 1.00 76.00 360 ARG A N 1
ATOM 2780 C CA . ARG A 1 360 ? -17.262 -17.611 7.905 1.00 76.00 360 ARG A CA 1
ATOM 2781 C C . ARG A 1 360 ? -16.028 -18.198 8.601 1.00 76.00 360 ARG A C 1
ATOM 2783 O O . ARG A 1 360 ? -15.302 -17.496 9.289 1.00 76.00 360 ARG A O 1
ATOM 2790 N N . ALA A 1 361 ? -15.742 -19.479 8.381 1.00 77.50 361 ALA A N 1
ATOM 2791 C CA . ALA A 1 361 ? -14.566 -20.115 8.984 1.00 77.50 361 ALA A CA 1
ATOM 2792 C C . ALA A 1 361 ? -13.253 -19.788 8.250 1.00 77.50 361 ALA A C 1
ATOM 2794 O O . ALA A 1 361 ? -12.214 -19.667 8.896 1.00 77.50 361 ALA A O 1
ATOM 2795 N N . ASP A 1 362 ? -13.304 -19.645 6.923 1.00 80.38 362 ASP A N 1
ATOM 2796 C CA . ASP A 1 362 ? -12.147 -19.418 6.054 1.00 80.38 362 ASP A CA 1
ATOM 2797 C C . ASP A 1 362 ? -12.519 -18.460 4.912 1.00 80.38 362 ASP A C 1
ATOM 2799 O O . ASP A 1 362 ? -13.634 -18.517 4.382 1.00 80.38 362 ASP A O 1
ATOM 2803 N N . ILE A 1 363 ? -11.605 -17.560 4.553 1.00 81.38 363 ILE A N 1
ATOM 2804 C CA . ILE A 1 363 ? -11.802 -16.572 3.492 1.00 81.38 363 ILE A CA 1
ATOM 2805 C C . ILE A 1 363 ? -10.476 -16.123 2.875 1.00 81.38 363 ILE A C 1
ATOM 2807 O O . ILE A 1 363 ? -9.466 -15.945 3.557 1.00 81.38 363 ILE A O 1
ATOM 2811 N N . GLN A 1 364 ? -10.496 -15.843 1.571 1.00 81.19 364 GLN A N 1
ATOM 2812 C CA . GLN A 1 364 ? -9.427 -15.097 0.914 1.00 81.19 364 GLN A CA 1
ATOM 2813 C C . GLN A 1 364 ? -9.651 -13.589 1.014 1.00 81.19 364 GLN A C 1
ATOM 2815 O O . GLN A 1 364 ? -10.637 -13.039 0.508 1.00 81.19 364 GLN A O 1
ATOM 2820 N N . VAL A 1 365 ? -8.680 -12.910 1.613 1.00 81.44 365 VAL A N 1
ATOM 2821 C CA . VAL A 1 365 ? -8.683 -11.464 1.809 1.00 81.44 365 VAL A CA 1
ATOM 2822 C C . VAL A 1 365 ? -7.560 -10.802 1.030 1.00 81.44 365 VAL A C 1
ATOM 2824 O O . VAL A 1 365 ? -6.516 -11.394 0.750 1.00 81.44 365 VAL A O 1
ATOM 2827 N N . ARG A 1 366 ? -7.772 -9.534 0.694 1.00 82.31 366 ARG A N 1
ATOM 2828 C CA . ARG A 1 366 ? -6.760 -8.649 0.128 1.00 82.31 366 ARG A CA 1
ATOM 2829 C C . ARG A 1 366 ? -6.623 -7.401 0.980 1.00 82.31 366 ARG A C 1
ATOM 2831 O O . ARG A 1 366 ? -7.631 -6.805 1.345 1.00 82.31 366 ARG A O 1
ATOM 2838 N N . SER A 1 367 ? -5.393 -6.960 1.206 1.00 85.81 367 SER A N 1
ATOM 2839 C CA . SER A 1 367 ? -5.097 -5.695 1.882 1.00 85.81 367 SER A CA 1
ATOM 2840 C C . SER A 1 367 ? -4.108 -4.867 1.086 1.00 85.81 367 SER A C 1
ATOM 2842 O O . SER A 1 367 ? -3.180 -5.444 0.527 1.00 85.81 367 SER A O 1
ATOM 2844 N N . SER A 1 368 ? -4.233 -3.548 1.142 1.00 85.25 368 SER A N 1
ATOM 2845 C CA . SER A 1 368 ? -3.240 -2.597 0.639 1.00 85.25 368 SER A CA 1
ATOM 2846 C C . SER A 1 368 ? -2.737 -1.742 1.797 1.00 85.25 368 SER A C 1
ATOM 2848 O O . SER A 1 368 ? -3.553 -1.196 2.538 1.00 85.25 368 SER A O 1
ATOM 2850 N N . GLY A 1 369 ? -1.420 -1.602 1.961 1.00 87.06 369 GLY A N 1
ATOM 2851 C CA . GLY A 1 369 ? -0.858 -0.782 3.033 1.00 87.06 369 GLY A CA 1
ATOM 2852 C C . GLY A 1 369 ? 0.602 -0.391 2.880 1.00 87.06 369 GLY A C 1
ATOM 2853 O O . GLY A 1 369 ? 1.247 -0.698 1.881 1.00 87.06 369 GLY A O 1
ATOM 2854 N N . PHE A 1 370 ? 1.115 0.315 3.886 1.00 84.81 370 PHE A N 1
ATOM 2855 C CA . PHE A 1 370 ? 2.403 1.010 3.842 1.00 84.81 370 PHE A CA 1
ATOM 2856 C C . PHE A 1 370 ? 3.298 0.593 5.020 1.00 84.81 370 PHE A C 1
ATOM 2858 O O . PHE A 1 370 ? 3.259 1.194 6.093 1.00 84.81 370 PHE A O 1
ATOM 2865 N N . PRO A 1 371 ? 4.115 -0.457 4.845 1.00 81.38 371 PRO A N 1
ATOM 2866 C CA . PRO A 1 371 ? 5.117 -0.873 5.815 1.00 81.38 371 PRO A CA 1
ATOM 2867 C C . PRO A 1 371 ? 6.116 0.248 6.117 1.00 81.38 371 PRO A C 1
ATOM 2869 O O . PRO A 1 371 ? 6.685 0.847 5.207 1.00 81.38 371 PRO A O 1
ATOM 2872 N N . ARG A 1 372 ? 6.396 0.480 7.399 1.00 78.06 372 ARG A N 1
ATOM 2873 C CA . ARG A 1 372 ? 7.358 1.483 7.879 1.00 78.06 372 ARG A CA 1
ATOM 2874 C C . ARG A 1 372 ? 8.798 1.147 7.491 1.00 78.06 372 ARG A C 1
ATOM 2876 O O . ARG A 1 372 ? 9.611 2.050 7.335 1.00 78.06 372 ARG A O 1
ATOM 2883 N N . ASP A 1 373 ? 9.117 -0.137 7.364 1.00 68.38 373 ASP A N 1
ATOM 2884 C CA . ASP A 1 373 ? 10.425 -0.636 6.932 1.00 68.38 373 ASP A CA 1
ATOM 2885 C C . ASP A 1 373 ? 10.654 -0.490 5.416 1.00 68.38 373 ASP A C 1
ATOM 2887 O O . ASP A 1 373 ? 11.712 -0.865 4.908 1.00 68.38 373 ASP A O 1
ATOM 2891 N N . LYS A 1 374 ? 9.677 0.054 4.681 1.00 65.44 374 LYS A N 1
ATOM 2892 C CA . LYS A 1 374 ? 9.706 0.232 3.227 1.00 65.44 374 LYS A CA 1
ATOM 2893 C C . LYS A 1 374 ? 9.460 1.699 2.861 1.00 65.44 374 LYS A C 1
ATOM 2895 O O . LYS A 1 374 ? 9.104 2.524 3.697 1.00 65.44 374 LYS A O 1
ATOM 2900 N N . SER A 1 375 ? 9.694 2.043 1.595 1.00 62.47 375 SER A N 1
ATOM 2901 C CA . SER A 1 375 ? 9.414 3.392 1.091 1.00 62.47 375 SER A CA 1
ATOM 2902 C C . SER A 1 375 ? 7.913 3.689 1.074 1.00 62.47 375 SER A C 1
ATOM 2904 O O . SER A 1 375 ? 7.119 2.858 0.637 1.00 62.47 375 SER A O 1
ATOM 2906 N N . ASN A 1 376 ? 7.550 4.918 1.450 1.00 63.44 376 ASN A N 1
ATOM 2907 C CA . ASN A 1 376 ? 6.177 5.431 1.390 1.00 63.44 376 ASN A CA 1
ATOM 2908 C C . ASN A 1 376 ? 5.676 5.612 -0.056 1.00 63.44 376 ASN A C 1
ATOM 2910 O O . ASN A 1 376 ? 4.501 5.879 -0.269 1.00 63.44 376 ASN A O 1
ATOM 2914 N N . ALA A 1 377 ? 6.560 5.484 -1.053 1.00 55.66 377 ALA A N 1
ATOM 2915 C CA . ALA A 1 377 ? 6.231 5.666 -2.462 1.00 55.66 377 ALA A CA 1
ATOM 2916 C C . ALA A 1 377 ? 5.478 4.477 -3.085 1.00 55.66 377 ALA A C 1
ATOM 2918 O O . ALA A 1 377 ? 5.018 4.589 -4.221 1.00 55.66 377 ALA A O 1
ATOM 2919 N N . GLY A 1 378 ? 5.371 3.337 -2.393 1.00 64.12 378 GLY A N 1
ATOM 2920 C CA . GLY A 1 378 ? 4.783 2.114 -2.943 1.00 64.12 378 GLY A CA 1
ATOM 2921 C C . GLY A 1 378 ? 3.759 1.495 -2.022 1.00 64.12 378 GLY A C 1
ATOM 2922 O O . GLY A 1 378 ? 4.023 1.325 -0.833 1.00 64.12 378 GLY A O 1
ATOM 2923 N N . VAL A 1 379 ? 2.623 1.104 -2.593 1.00 73.56 379 VAL A N 1
ATOM 2924 C CA . VAL A 1 379 ? 1.605 0.361 -1.861 1.00 73.56 379 VAL A CA 1
ATOM 2925 C C . VAL A 1 379 ? 1.983 -1.117 -1.832 1.00 73.56 379 VAL A C 1
ATOM 2927 O O . VAL A 1 379 ? 2.334 -1.718 -2.849 1.00 73.56 379 VAL A O 1
ATOM 2930 N N . TRP A 1 380 ? 1.939 -1.708 -0.647 1.00 75.62 380 TRP A N 1
ATOM 2931 C CA . TRP A 1 380 ? 2.148 -3.133 -0.451 1.00 75.62 380 TRP A CA 1
ATOM 2932 C C . TRP A 1 380 ? 0.811 -3.822 -0.396 1.00 75.62 380 TRP A C 1
ATOM 2934 O O . TRP A 1 380 ? -0.000 -3.537 0.484 1.00 75.62 380 TRP A O 1
ATOM 2944 N N . VAL A 1 381 ? 0.600 -4.727 -1.335 1.00 75.94 381 VAL A N 1
ATOM 2945 C CA . VAL A 1 381 ? -0.620 -5.503 -1.416 1.00 75.94 381 VAL A CA 1
ATOM 2946 C C . VAL A 1 381 ? -0.331 -6.901 -0.884 1.00 75.94 381 VAL A C 1
ATOM 2948 O O . VAL A 1 381 ? 0.691 -7.507 -1.211 1.00 75.94 381 VAL A O 1
ATOM 2951 N N . ASN A 1 382 ? -1.217 -7.390 -0.025 1.00 74.06 382 ASN A N 1
ATOM 2952 C CA . ASN A 1 382 ? -1.191 -8.753 0.487 1.00 74.06 382 ASN A CA 1
ATOM 2953 C C . ASN A 1 382 ? -2.459 -9.482 0.033 1.00 74.06 382 ASN A C 1
ATOM 2955 O O . ASN A 1 382 ? -3.541 -8.896 0.082 1.00 74.06 382 ASN A O 1
ATOM 2959 N N . HIS A 1 383 ? -2.335 -10.745 -0.372 1.00 76.00 383 HIS A N 1
ATOM 2960 C CA . HIS A 1 383 ? -3.433 -11.700 -0.507 1.00 76.00 383 HIS A CA 1
ATOM 2961 C C . HIS A 1 383 ? -3.220 -12.795 0.513 1.00 76.00 383 HIS A C 1
ATOM 2963 O O . HIS A 1 383 ? -2.193 -13.461 0.477 1.00 76.00 383 HIS A O 1
ATOM 2969 N N . CYS A 1 384 ? -4.181 -12.980 1.396 1.00 74.88 384 CYS A N 1
ATOM 2970 C CA . CYS A 1 384 ? -4.041 -13.902 2.505 1.00 74.88 384 CYS A CA 1
ATOM 2971 C C . CYS A 1 384 ? -5.248 -14.804 2.561 1.00 74.88 384 CYS A C 1
ATOM 2973 O O . CYS A 1 384 ? -6.364 -14.374 2.264 1.00 74.88 384 CYS A O 1
ATOM 2975 N N . ARG A 1 385 ? -5.033 -16.026 3.023 1.00 81.00 385 ARG A N 1
ATOM 2976 C CA . ARG A 1 385 ? -6.100 -16.797 3.628 1.00 81.00 385 ARG A CA 1
ATOM 2977 C C . ARG A 1 385 ? -6.233 -16.357 5.078 1.00 81.00 385 ARG A C 1
ATOM 2979 O O . ARG A 1 385 ? -5.237 -16.087 5.757 1.00 81.00 385 ARG A O 1
ATOM 2986 N N . ALA A 1 386 ? -7.467 -16.251 5.536 1.00 86.50 386 ALA A N 1
ATOM 2987 C CA . ALA A 1 386 ? -7.760 -15.858 6.891 1.00 86.50 386 ALA A CA 1
ATOM 2988 C C . ALA A 1 386 ? -8.773 -16.806 7.517 1.00 86.50 386 ALA A C 1
ATOM 2990 O O . ALA A 1 386 ? -9.841 -17.030 6.955 1.00 86.50 386 ALA A O 1
ATOM 2991 N N . GLY A 1 387 ? -8.433 -17.319 8.696 1.00 88.94 387 GLY A N 1
ATOM 2992 C CA . GLY A 1 387 ? -9.309 -18.176 9.484 1.00 88.94 387 GLY A CA 1
ATOM 2993 C C . GLY A 1 387 ? -9.856 -17.441 10.699 1.00 88.94 387 GLY A C 1
ATOM 2994 O O . GLY A 1 387 ? -9.124 -16.672 11.332 1.00 88.94 387 GLY A O 1
ATOM 2995 N N . LEU A 1 388 ? -11.121 -17.687 11.043 1.00 91.38 388 LEU A N 1
ATOM 2996 C CA . LEU A 1 388 ? -11.710 -17.178 12.282 1.00 91.38 388 LEU A CA 1
ATOM 2997 C C . LEU A 1 388 ? -10.947 -17.763 13.479 1.00 91.38 388 LEU A C 1
ATOM 2999 O O . LEU A 1 388 ? -10.902 -18.978 13.659 1.00 91.38 388 LEU A O 1
ATOM 3003 N N . VAL A 1 389 ? -10.361 -16.902 14.311 1.00 90.81 389 VAL A N 1
ATOM 3004 C CA . VAL A 1 389 ? -9.656 -17.324 15.537 1.00 90.81 389 VAL A CA 1
ATOM 3005 C C . VAL A 1 389 ? -10.417 -16.981 16.803 1.00 90.81 389 VAL A C 1
ATOM 3007 O O . VAL A 1 389 ? -10.211 -17.617 17.837 1.00 90.81 389 VAL A O 1
ATOM 3010 N N . ARG A 1 390 ? -11.284 -15.967 16.752 1.00 89.62 390 ARG A N 1
ATOM 3011 C CA . ARG A 1 390 ? -12.122 -15.601 17.889 1.00 89.62 390 ARG A CA 1
ATOM 3012 C C . ARG A 1 390 ? -13.383 -14.870 17.427 1.00 89.62 390 ARG A C 1
ATOM 3014 O O . ARG A 1 390 ? -13.238 -13.862 16.740 1.00 89.62 390 ARG A O 1
ATOM 3021 N N . PRO A 1 391 ? -14.584 -15.324 17.815 1.00 89.06 391 PRO A N 1
ATOM 3022 C CA . PRO A 1 391 ? -15.801 -14.559 17.578 1.00 89.06 391 PRO A CA 1
ATOM 3023 C C . PRO A 1 391 ? -15.815 -13.284 18.431 1.00 89.06 391 PRO A C 1
ATOM 3025 O O . PRO A 1 391 ? -15.260 -13.250 19.534 1.00 89.06 391 PRO A O 1
ATOM 3028 N N . GLY A 1 392 ? -16.438 -12.234 17.913 1.00 84.06 392 GLY A N 1
ATOM 3029 C CA . GLY A 1 392 ? -16.714 -11.002 18.632 1.00 84.06 392 GLY A CA 1
ATOM 3030 C C . GLY A 1 392 ? -17.829 -11.201 19.660 1.00 84.06 392 GLY A C 1
ATOM 3031 O O . GLY A 1 392 ? -18.797 -11.922 19.426 1.00 84.06 392 GLY A O 1
ATOM 3032 N N . GLU A 1 393 ? -17.698 -10.557 20.820 1.00 84.25 393 GLU A N 1
ATOM 3033 C CA . GLU A 1 393 ? -18.725 -10.567 21.868 1.00 84.25 393 GLU A CA 1
ATOM 3034 C C . GLU A 1 393 ? -19.510 -9.249 21.891 1.00 84.25 393 GLU A C 1
ATOM 3036 O O . GLU A 1 393 ? -18.952 -8.163 22.119 1.00 84.25 393 GLU A O 1
ATOM 3041 N N . GLY A 1 394 ? -20.831 -9.347 21.716 1.00 83.25 394 GLY A N 1
ATOM 3042 C CA . GLY A 1 394 ? -21.721 -8.191 21.621 1.00 83.25 394 GLY A CA 1
ATOM 3043 C C . GLY A 1 394 ? -21.370 -7.342 20.400 1.00 83.25 394 GLY A C 1
ATOM 3044 O O . GLY A 1 394 ? -21.341 -7.842 19.286 1.00 83.25 394 GLY A O 1
ATOM 3045 N N . GLU A 1 395 ? -21.052 -6.068 20.622 1.00 84.19 395 GLU A N 1
ATOM 3046 C CA . GLU A 1 395 ? -20.722 -5.110 19.549 1.00 84.19 395 GLU A CA 1
ATOM 3047 C C . GLU A 1 395 ? -19.305 -5.258 18.977 1.00 84.19 395 GLU A C 1
ATOM 3049 O O . GLU A 1 395 ? -18.920 -4.525 18.068 1.00 84.19 395 GLU A O 1
ATOM 3054 N N . LEU A 1 396 ? -18.489 -6.159 19.529 1.00 92.06 396 LEU A N 1
ATOM 3055 C CA . LEU A 1 396 ? -17.121 -6.355 19.055 1.00 92.06 396 LEU A CA 1
ATOM 3056 C C . LEU A 1 396 ? -17.101 -7.099 17.716 1.00 92.06 396 LEU A C 1
ATOM 3058 O O . LEU A 1 396 ? -17.935 -7.955 17.433 1.00 92.06 396 LEU A O 1
ATOM 3062 N N . MET A 1 397 ? -16.104 -6.771 16.907 1.00 94.44 397 MET A N 1
ATOM 3063 C CA . MET A 1 397 ? -15.793 -7.439 15.650 1.00 94.44 397 MET A CA 1
ATOM 3064 C C . MET A 1 397 ? -15.155 -8.813 15.881 1.00 94.44 397 MET A C 1
ATOM 3066 O O . MET A 1 397 ? -14.390 -9.001 16.832 1.00 94.44 397 MET A O 1
ATOM 3070 N N . ASP A 1 398 ? -15.414 -9.741 14.960 1.00 93.56 398 ASP A N 1
ATOM 3071 C CA . ASP A 1 398 ? -14.734 -11.038 14.900 1.00 93.56 398 ASP A CA 1
ATOM 3072 C C . ASP A 1 398 ? -13.246 -10.854 14.576 1.00 93.56 398 ASP A C 1
ATOM 3074 O O . ASP A 1 398 ? -12.864 -9.956 13.823 1.00 93.56 398 ASP A O 1
ATOM 3078 N N . LEU A 1 399 ? -12.391 -11.734 15.095 1.00 93.88 399 LEU A N 1
ATOM 3079 C CA . LEU A 1 399 ? -10.958 -11.727 14.816 1.00 93.88 399 LEU A CA 1
ATOM 3080 C C . LEU A 1 399 ? -10.575 -12.873 13.892 1.00 93.88 399 LEU A C 1
ATOM 3082 O O . LEU A 1 399 ? -10.808 -14.045 14.200 1.00 93.88 399 LEU A O 1
ATOM 3086 N N . TYR A 1 400 ? -9.898 -12.523 12.804 1.00 93.69 400 TYR A N 1
ATOM 3087 C CA . TYR A 1 400 ? -9.382 -13.469 11.825 1.00 93.69 400 TYR A CA 1
ATOM 3088 C C . TYR A 1 400 ? -7.860 -13.406 11.792 1.00 93.69 400 TYR A C 1
ATOM 3090 O O . TYR A 1 400 ? -7.290 -12.318 11.688 1.00 93.69 400 TYR A O 1
ATOM 3098 N N . ALA A 1 401 ? -7.202 -14.563 11.861 1.00 91.12 401 ALA A N 1
ATOM 3099 C CA . ALA A 1 401 ? -5.758 -14.668 11.692 1.00 91.12 401 ALA A CA 1
ATOM 3100 C C . ALA A 1 401 ? -5.408 -14.957 10.239 1.00 91.12 401 ALA A C 1
ATOM 3102 O O . ALA A 1 401 ? -5.992 -15.833 9.607 1.00 91.12 401 ALA A O 1
ATOM 3103 N N . MET A 1 402 ? -4.428 -14.218 9.735 1.00 87.88 402 MET A N 1
ATOM 3104 C CA . MET A 1 402 ? -3.923 -14.322 8.378 1.00 87.88 402 MET A CA 1
ATOM 3105 C C . MET A 1 402 ? -2.607 -15.080 8.346 1.00 87.88 402 MET A C 1
ATOM 3107 O O . MET A 1 402 ? -1.741 -14.910 9.205 1.00 87.88 402 MET A O 1
ATOM 3111 N N . ASN A 1 403 ? -2.427 -15.846 7.279 1.00 77.25 403 ASN A N 1
ATOM 3112 C CA . ASN A 1 403 ? -1.203 -16.591 7.010 1.00 77.25 403 ASN A CA 1
ATOM 3113 C C . ASN A 1 403 ? -0.138 -15.788 6.229 1.00 77.25 403 ASN A C 1
ATOM 3115 O O . ASN A 1 403 ? 0.861 -16.355 5.791 1.00 77.25 403 ASN A O 1
ATOM 3119 N N . CYS A 1 404 ? -0.306 -14.469 6.086 1.00 74.62 404 CYS A N 1
ATOM 3120 C CA . CYS A 1 404 ? 0.705 -13.584 5.502 1.00 74.62 404 CYS A CA 1
ATOM 3121 C C . CYS A 1 404 ? 1.503 -12.805 6.554 1.00 74.62 404 CYS A C 1
ATOM 3123 O O . CYS A 1 404 ? 0.958 -12.422 7.593 1.00 74.62 404 CYS A O 1
ATOM 3125 N N . PRO A 1 405 ? 2.756 -12.431 6.238 1.00 72.81 405 PRO A N 1
ATOM 3126 C CA . PRO A 1 405 ? 3.542 -11.535 7.072 1.00 72.81 405 PRO A CA 1
ATOM 3127 C C . PRO A 1 405 ? 3.153 -10.063 6.867 1.00 72.81 405 PRO A C 1
ATOM 3129 O O . PRO A 1 405 ? 3.258 -9.523 5.763 1.00 72.81 405 PRO A O 1
ATOM 3132 N N . PHE A 1 406 ? 2.834 -9.376 7.962 1.00 81.31 406 PHE A N 1
ATOM 3133 C CA . PHE A 1 406 ? 2.652 -7.925 7.998 1.00 81.31 406 PHE A CA 1
ATOM 3134 C C . PHE A 1 406 ? 3.767 -7.258 8.804 1.00 81.31 406 PHE A C 1
ATOM 3136 O O . PHE A 1 406 ? 4.273 -7.810 9.781 1.00 81.31 406 PHE A O 1
ATOM 3143 N N . SER A 1 407 ? 4.147 -6.053 8.391 1.00 80.38 407 SER A N 1
ATOM 3144 C CA . SER A 1 407 ? 5.148 -5.235 9.078 1.00 80.38 407 SER A CA 1
ATOM 3145 C C . SER A 1 407 ? 4.487 -4.060 9.807 1.00 80.38 407 SER A C 1
ATOM 3147 O O . SER A 1 407 ? 3.405 -3.599 9.435 1.00 80.38 407 SER A O 1
ATOM 3149 N N . VAL A 1 408 ? 5.183 -3.513 10.811 1.00 85.12 408 VAL A N 1
ATOM 3150 C CA . VAL A 1 408 ? 4.830 -2.224 11.438 1.00 85.12 408 VAL A CA 1
ATOM 3151 C C . VAL A 1 408 ? 4.601 -1.174 10.348 1.00 85.12 408 VAL A C 1
ATOM 3153 O O . VAL A 1 408 ? 5.358 -1.127 9.384 1.00 85.12 408 VAL A O 1
ATOM 3156 N N . GLY A 1 409 ? 3.572 -0.337 10.488 1.00 87.56 409 GLY A N 1
ATOM 3157 C CA . GLY A 1 409 ? 3.150 0.639 9.472 1.00 87.56 409 GLY A CA 1
ATOM 3158 C C . GLY A 1 409 ? 1.924 0.209 8.666 1.00 87.56 409 GLY A C 1
ATOM 3159 O O . GLY A 1 409 ? 1.139 1.050 8.235 1.00 87.56 409 GLY A O 1
ATOM 3160 N N . GLN A 1 410 ? 1.689 -1.099 8.530 1.00 91.62 410 GLN A N 1
ATOM 3161 C CA . GLN A 1 410 ? 0.497 -1.602 7.840 1.00 91.62 410 GLN A CA 1
ATOM 3162 C C . GLN A 1 410 ? -0.760 -1.595 8.717 1.00 91.62 410 GLN A C 1
ATOM 3164 O O . GLN A 1 410 ? -1.850 -1.822 8.196 1.00 91.62 410 GLN A O 1
ATOM 3169 N N . SER A 1 411 ? -0.639 -1.332 10.021 1.00 95.19 411 SER A N 1
ATOM 3170 C CA . SER A 1 411 ? -1.775 -1.129 10.926 1.00 95.19 411 S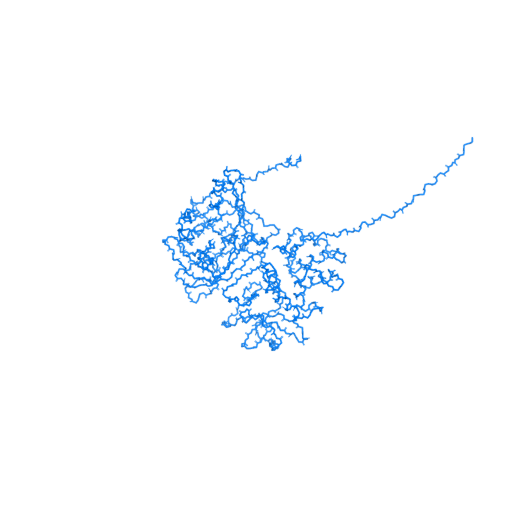ER A CA 1
ATOM 3171 C C . SER A 1 411 ? -2.826 -0.209 10.307 1.00 95.19 411 SER A C 1
ATOM 3173 O O . SER A 1 411 ? -2.475 0.833 9.753 1.00 95.19 411 SER A O 1
ATOM 3175 N N . GLY A 1 412 ? -4.097 -0.599 10.366 1.00 97.00 412 GLY A N 1
ATOM 3176 C CA . GLY A 1 412 ? -5.183 0.147 9.733 1.00 97.00 412 GLY A CA 1
ATOM 3177 C C . GLY A 1 412 ? -5.410 -0.147 8.247 1.00 97.00 412 GLY A C 1
ATOM 3178 O O . GLY A 1 412 ? -6.322 0.427 7.655 1.00 97.00 412 GLY A O 1
ATOM 3179 N N . SER A 1 413 ? -4.630 -1.043 7.626 1.00 95.00 413 SER A N 1
ATOM 3180 C CA . SER A 1 413 ? -4.905 -1.502 6.255 1.00 95.00 413 SER A CA 1
ATOM 3181 C C . SER A 1 413 ? -6.302 -2.111 6.165 1.00 95.00 413 SER A C 1
ATOM 3183 O O . SER A 1 413 ? -6.663 -2.966 6.976 1.00 95.00 413 SER A O 1
ATOM 3185 N N . LEU A 1 414 ? -7.069 -1.698 5.157 1.00 95.06 414 LEU A N 1
ATOM 3186 C CA . LEU A 1 414 ? -8.405 -2.227 4.912 1.00 95.06 414 LEU A CA 1
ATOM 3187 C C . LEU A 1 414 ? -8.313 -3.626 4.298 1.00 95.06 414 LEU A C 1
ATOM 3189 O O . LEU A 1 414 ? -7.553 -3.844 3.352 1.00 95.06 414 LEU A O 1
ATOM 3193 N N . MET A 1 415 ? -9.111 -4.551 4.817 1.00 93.50 415 MET A N 1
ATOM 3194 C CA . MET A 1 415 ? -9.291 -5.886 4.257 1.00 93.50 415 MET A CA 1
ATOM 3195 C C . MET A 1 415 ? -10.454 -5.870 3.274 1.00 93.50 415 MET A C 1
ATOM 3197 O O . MET A 1 415 ? -11.519 -5.334 3.577 1.00 93.50 415 MET A O 1
ATOM 3201 N N . THR A 1 416 ? -10.259 -6.478 2.108 1.00 89.19 416 THR A N 1
ATOM 3202 C CA . THR A 1 416 ? -11.277 -6.627 1.063 1.00 89.19 416 THR A CA 1
ATOM 3203 C C . THR A 1 416 ? -11.482 -8.093 0.701 1.00 89.19 416 THR A C 1
ATOM 3205 O O . THR A 1 416 ? -10.514 -8.852 0.643 1.00 89.19 416 THR A O 1
ATOM 3208 N N . ALA A 1 417 ? -12.727 -8.501 0.452 1.00 83.88 417 ALA A N 1
ATOM 3209 C CA . ALA A 1 417 ? -13.045 -9.867 0.036 1.00 83.88 417 ALA A CA 1
ATOM 3210 C C . ALA A 1 417 ? -12.545 -10.146 -1.393 1.00 83.88 417 ALA A C 1
ATOM 3212 O O . ALA A 1 417 ? -12.703 -9.304 -2.283 1.00 83.88 417 ALA A O 1
ATOM 3213 N N . ARG A 1 418 ? -11.955 -11.326 -1.642 1.00 71.94 418 ARG A N 1
ATOM 3214 C CA . ARG A 1 418 ? -11.533 -11.744 -2.997 1.00 71.94 418 ARG A CA 1
ATOM 3215 C C . ARG A 1 418 ? -12.488 -12.693 -3.707 1.00 71.94 418 ARG A C 1
ATOM 3217 O O . ARG A 1 418 ? -12.477 -12.725 -4.936 1.00 71.94 418 ARG A O 1
ATOM 3224 N N . GLU A 1 419 ? -13.253 -13.476 -2.966 1.00 63.59 419 GLU A N 1
ATOM 3225 C CA . GLU A 1 419 ? -14.135 -14.483 -3.546 1.00 63.59 419 GLU A CA 1
ATOM 3226 C C . GLU A 1 419 ? -15.484 -13.852 -3.902 1.00 63.59 419 GLU A C 1
ATOM 3228 O O . GLU A 1 419 ? -16.089 -13.157 -3.089 1.00 63.59 419 GLU A O 1
ATOM 3233 N N . GLU A 1 420 ? -15.943 -14.072 -5.137 1.00 49.41 420 GLU A N 1
ATOM 3234 C CA . GLU A 1 420 ? -17.336 -13.838 -5.519 1.00 49.41 420 GLU A CA 1
ATOM 3235 C C . GLU A 1 420 ? -18.124 -14.948 -4.812 1.00 49.41 420 GLU A C 1
ATOM 3237 O O . GLU A 1 420 ? -17.960 -16.128 -5.128 1.00 49.41 420 GLU A O 1
ATOM 3242 N N . GLY A 1 421 ? -18.868 -14.609 -3.758 1.00 43.94 421 GLY A N 1
ATOM 3243 C CA . GLY A 1 421 ? -19.624 -15.613 -3.021 1.00 43.94 421 GLY A CA 1
ATOM 3244 C C . GLY A 1 421 ? -20.576 -16.351 -3.962 1.00 43.94 421 GLY A C 1
ATOM 3245 O O . GLY A 1 421 ? -21.484 -15.742 -4.520 1.00 43.94 421 GLY A O 1
ATOM 3246 N N . ALA A 1 422 ? -20.414 -17.666 -4.112 1.00 39.91 422 ALA A N 1
ATOM 3247 C CA . ALA A 1 422 ? -21.497 -18.512 -4.596 1.00 39.91 422 ALA A CA 1
ATOM 3248 C C . ALA A 1 422 ? -22.597 -18.509 -3.513 1.00 39.91 422 ALA A C 1
ATOM 3250 O O . ALA A 1 422 ? -22.557 -19.308 -2.582 1.00 39.91 422 ALA A O 1
ATOM 3251 N N . GLY A 1 423 ? -23.513 -17.534 -3.564 1.00 55.16 423 GLY A N 1
ATOM 3252 C CA . GLY A 1 423 ? -24.584 -17.345 -2.576 1.00 55.16 423 GLY A CA 1
ATOM 3253 C C . GLY A 1 423 ? -24.406 -16.115 -1.672 1.00 55.16 423 GLY A C 1
ATOM 3254 O O . GLY A 1 423 ? -24.050 -15.040 -2.139 1.00 55.16 423 GLY A O 1
ATOM 3255 N N . THR A 1 424 ? -24.674 -16.260 -0.368 1.00 54.69 424 THR A N 1
ATOM 3256 C CA . THR A 1 424 ? -24.803 -15.185 0.649 1.00 54.69 424 THR A CA 1
ATOM 3257 C C . THR A 1 424 ? -23.469 -14.604 1.158 1.00 54.69 424 THR A C 1
ATOM 3259 O O . THR A 1 424 ? -23.353 -14.215 2.318 1.00 54.69 424 THR A O 1
ATOM 3262 N N . GLY A 1 425 ? -22.424 -14.629 0.332 1.00 57.59 425 GLY A N 1
ATOM 3263 C CA . GLY A 1 425 ? -21.081 -14.170 0.693 1.00 57.59 425 GLY A CA 1
ATOM 3264 C C . GLY A 1 425 ? -20.839 -12.683 0.457 1.00 57.59 425 GLY A C 1
ATOM 3265 O O . GLY A 1 425 ? -21.603 -12.084 -0.298 1.00 57.59 425 GLY A O 1
ATOM 3266 N N . PRO A 1 426 ? -19.753 -12.096 1.009 1.00 62.38 426 PRO A N 1
ATOM 3267 C CA . PRO A 1 426 ? -19.440 -10.718 0.707 1.00 62.38 426 PRO A CA 1
ATOM 3268 C C . PRO A 1 426 ? -19.124 -10.550 -0.777 1.00 62.38 426 PRO A C 1
ATOM 3270 O O . PRO A 1 426 ? -18.467 -11.403 -1.384 1.00 62.38 426 PRO A O 1
ATOM 3273 N N . ALA A 1 427 ? -19.574 -9.442 -1.360 1.00 69.06 427 ALA A N 1
ATOM 3274 C CA . ALA A 1 427 ? -19.259 -9.146 -2.753 1.00 69.06 427 ALA A CA 1
ATOM 3275 C C . ALA A 1 427 ? -17.740 -8.961 -2.938 1.00 69.06 427 ALA A C 1
ATOM 3277 O O . ALA A 1 427 ? -17.060 -8.359 -2.100 1.00 69.06 427 ALA A O 1
ATOM 3278 N N . GLN A 1 428 ? -17.197 -9.456 -4.055 1.00 75.12 428 GLN A N 1
ATOM 3279 C CA . GLN A 1 428 ? -15.779 -9.284 -4.373 1.00 75.12 428 GLN A CA 1
ATOM 3280 C C . GLN A 1 428 ? -15.414 -7.789 -4.358 1.00 75.12 428 GLN A C 1
ATOM 3282 O O . GLN A 1 428 ? -16.045 -6.970 -5.022 1.00 75.12 428 GLN A O 1
ATOM 3287 N N . GLY A 1 429 ? -14.359 -7.438 -3.625 1.00 75.06 429 GLY A N 1
ATOM 3288 C CA . GLY A 1 429 ? -13.887 -6.062 -3.476 1.00 75.06 429 GLY A CA 1
ATOM 3289 C C . GLY A 1 429 ? -14.576 -5.255 -2.373 1.00 75.06 429 GLY A C 1
ATOM 3290 O O . GLY A 1 429 ? -14.109 -4.151 -2.091 1.00 75.06 429 GLY A O 1
ATOM 3291 N N . SER A 1 430 ? -15.609 -5.787 -1.711 1.00 87.00 430 SER A N 1
ATOM 3292 C CA . SER A 1 430 ? -16.167 -5.167 -0.506 1.00 87.00 430 SER A CA 1
ATOM 3293 C C . SER A 1 430 ? -15.150 -5.127 0.626 1.00 87.00 430 SER A C 1
ATOM 3295 O O . SER A 1 430 ? -14.382 -6.071 0.819 1.00 87.00 430 SER A O 1
ATOM 3297 N N . ALA A 1 431 ? -15.174 -4.042 1.394 1.00 92.62 431 ALA A N 1
ATOM 3298 C CA . ALA A 1 431 ? -14.432 -3.905 2.630 1.00 92.62 431 ALA A CA 1
ATOM 3299 C C . ALA A 1 431 ? -15.066 -4.762 3.728 1.00 92.62 431 ALA A C 1
ATOM 3301 O O . ALA A 1 431 ? -16.270 -4.679 3.957 1.00 92.62 431 ALA A O 1
ATOM 3302 N N . ILE A 1 432 ? -14.245 -5.556 4.406 1.00 94.38 432 ILE A N 1
ATOM 3303 C CA . ILE A 1 432 ? -14.689 -6.591 5.350 1.00 94.38 432 ILE A CA 1
ATOM 3304 C C . ILE A 1 432 ? -14.004 -6.506 6.714 1.00 94.38 432 ILE A C 1
ATOM 3306 O O . ILE A 1 432 ? -14.342 -7.272 7.609 1.00 94.38 432 ILE A O 1
ATOM 3310 N N . GLY A 1 433 ? -13.028 -5.612 6.893 1.00 95.62 433 GLY A N 1
ATOM 3311 C CA . GLY A 1 433 ? -12.322 -5.475 8.163 1.00 95.62 433 GLY A CA 1
ATOM 3312 C C . GLY A 1 433 ? -11.073 -4.602 8.105 1.00 95.62 433 GLY A C 1
ATOM 3313 O O . GLY A 1 433 ? -10.742 -4.035 7.062 1.00 95.62 433 GLY A O 1
ATOM 3314 N N . VAL A 1 434 ? -10.360 -4.520 9.230 1.00 97.12 434 VAL A N 1
ATOM 3315 C CA . VAL A 1 434 ? -9.165 -3.673 9.412 1.00 97.12 434 VAL A CA 1
ATOM 3316 C C . VAL A 1 434 ? -8.034 -4.444 10.063 1.00 97.12 434 VAL A C 1
ATOM 3318 O O . VAL A 1 434 ? -8.244 -5.116 11.073 1.00 97.12 434 VAL A O 1
ATOM 3321 N N . LEU A 1 435 ? -6.818 -4.312 9.526 1.00 97.00 435 LEU A N 1
ATOM 3322 C CA . LEU A 1 435 ? -5.615 -4.846 10.163 1.00 97.00 435 LEU A CA 1
ATOM 3323 C C . LEU A 1 435 ? -5.393 -4.203 11.537 1.00 97.00 435 LEU A C 1
ATOM 3325 O O . LEU A 1 435 ? -5.197 -2.989 11.616 1.00 97.00 435 LEU A O 1
ATOM 3329 N N . SER A 1 436 ? -5.329 -5.026 12.582 1.00 94.81 436 SER A N 1
ATOM 3330 C CA . SER A 1 436 ? -5.139 -4.569 13.960 1.00 94.81 436 SER A CA 1
ATOM 3331 C C . SER A 1 436 ? -3.735 -4.912 14.463 1.00 94.81 436 SER A C 1
ATOM 3333 O O . SER A 1 436 ? -2.828 -4.083 14.409 1.00 94.81 436 SER A O 1
ATOM 3335 N N . ALA A 1 437 ? -3.528 -6.145 14.920 1.00 88.81 437 ALA A N 1
ATOM 3336 C CA . ALA A 1 437 ? -2.342 -6.542 15.670 1.00 88.81 437 ALA A CA 1
ATOM 3337 C C . ALA A 1 437 ? -1.700 -7.811 15.098 1.00 88.81 437 ALA A C 1
ATOM 3339 O O . ALA A 1 437 ? -2.188 -8.409 14.142 1.00 88.81 437 ALA A O 1
ATOM 3340 N N . ASN A 1 438 ? -0.599 -8.241 15.713 1.00 84.81 438 ASN A N 1
ATOM 3341 C CA . ASN A 1 438 ? -0.062 -9.582 15.520 1.00 84.81 438 ASN A CA 1
ATOM 3342 C C . ASN A 1 438 ? -0.400 -10.434 16.744 1.00 84.81 438 ASN A C 1
ATOM 3344 O O . ASN A 1 438 ? -0.108 -10.044 17.875 1.00 84.81 438 ASN A O 1
ATOM 3348 N N . LEU A 1 439 ? -0.959 -11.613 16.509 1.00 81.81 439 LEU A N 1
ATOM 3349 C CA . LEU A 1 439 ? -1.039 -12.686 17.484 1.00 81.81 439 LEU A CA 1
ATOM 3350 C C . LEU A 1 439 ? 0.321 -13.391 17.522 1.00 81.81 439 LEU A C 1
ATOM 3352 O O . LEU A 1 439 ? 0.758 -13.942 16.514 1.00 81.81 439 LEU A O 1
ATOM 3356 N N . SER A 1 440 ? 1.001 -13.355 18.667 1.00 76.19 440 SER A N 1
ATOM 3357 C CA . SER A 1 440 ? 2.247 -14.093 18.888 1.00 76.19 440 SER A CA 1
ATOM 3358 C C . SER A 1 440 ? 1.993 -15.225 19.873 1.00 76.19 440 SER A C 1
ATOM 3360 O O . SER A 1 440 ? 1.567 -14.982 20.997 1.00 76.19 440 SER A O 1
ATOM 3362 N N . THR A 1 441 ? 2.291 -16.444 19.450 1.00 68.50 441 THR A N 1
ATOM 3363 C CA . THR A 1 441 ? 2.447 -17.630 20.300 1.00 68.50 441 THR A CA 1
ATOM 3364 C C . THR A 1 441 ? 3.929 -18.011 20.336 1.00 68.50 441 THR A C 1
ATOM 3366 O O . THR A 1 441 ? 4.716 -17.464 19.556 1.00 68.50 441 THR A O 1
ATOM 3369 N N . ASP A 1 442 ? 4.320 -18.938 21.212 1.00 60.97 442 ASP A N 1
ATOM 3370 C CA . ASP A 1 442 ? 5.722 -19.365 21.363 1.00 60.97 442 ASP A CA 1
ATOM 3371 C C . ASP A 1 442 ? 6.327 -19.918 20.061 1.00 60.97 442 ASP A C 1
ATOM 3373 O O . ASP A 1 442 ? 7.537 -19.851 19.853 1.00 60.97 442 ASP A O 1
ATOM 3377 N N . THR A 1 443 ? 5.489 -20.421 19.151 1.00 56.38 443 THR A N 1
ATOM 3378 C CA . THR A 1 443 ? 5.910 -21.082 17.909 1.00 56.38 443 THR A CA 1
ATOM 3379 C C . THR A 1 443 ? 5.419 -20.392 16.636 1.00 56.38 443 THR A C 1
ATOM 3381 O O . THR A 1 443 ? 5.888 -20.723 15.546 1.00 56.38 443 THR A O 1
ATOM 3384 N N . HIS A 1 444 ? 4.498 -19.426 16.730 1.00 67.69 444 HIS A N 1
ATOM 3385 C CA . HIS A 1 444 ? 3.873 -18.832 15.550 1.00 67.69 444 HIS A CA 1
ATOM 3386 C C . HIS A 1 444 ? 3.457 -17.370 15.751 1.00 67.69 444 HIS A C 1
ATOM 3388 O O . HIS A 1 444 ? 2.868 -17.012 16.773 1.00 67.69 444 HIS A O 1
ATOM 3394 N N . LYS A 1 445 ? 3.724 -16.526 14.747 1.00 76.31 445 LYS A N 1
ATOM 3395 C CA . LYS A 1 445 ? 3.241 -15.141 14.668 1.00 76.31 445 LYS A CA 1
ATOM 3396 C C . LYS A 1 445 ? 2.314 -14.996 13.469 1.00 76.31 445 LYS A C 1
ATOM 3398 O O . LYS A 1 445 ? 2.759 -15.192 12.341 1.00 76.31 445 LYS A O 1
ATOM 3403 N N . SER A 1 446 ? 1.074 -14.591 13.711 1.00 85.44 446 SER A N 1
ATOM 3404 C CA . SER A 1 446 ? 0.085 -14.323 12.662 1.00 85.44 446 SER A CA 1
ATOM 3405 C C . SER A 1 446 ? -0.454 -12.913 12.805 1.00 85.44 446 SER A C 1
ATOM 3407 O O . SER A 1 446 ? -0.784 -12.478 13.906 1.00 85.44 446 SER A O 1
ATOM 3409 N N . ALA A 1 447 ? -0.587 -12.201 11.696 1.00 90.75 447 ALA A N 1
ATOM 3410 C CA . ALA A 1 447 ? -1.312 -10.941 11.697 1.00 90.75 447 ALA A CA 1
ATOM 3411 C C . ALA A 1 447 ? -2.811 -11.204 11.854 1.00 90.75 447 ALA A C 1
ATOM 3413 O O . ALA A 1 447 ? -3.326 -12.169 11.292 1.00 90.75 447 ALA A O 1
ATOM 3414 N N . ILE A 1 448 ? -3.511 -10.348 12.593 1.00 93.50 448 ILE A N 1
ATOM 3415 C CA . ILE A 1 448 ? -4.959 -10.432 12.767 1.00 93.50 448 ILE A CA 1
ATOM 3416 C C . ILE A 1 448 ? -5.646 -9.169 12.258 1.00 93.50 448 ILE A C 1
ATOM 3418 O O . ILE A 1 448 ? -5.130 -8.053 12.385 1.00 93.50 448 ILE A O 1
ATOM 3422 N N . PHE A 1 449 ? -6.839 -9.343 11.706 1.00 95.56 449 PHE A N 1
ATOM 3423 C CA . PHE A 1 449 ? -7.733 -8.238 11.390 1.00 95.56 449 PHE A CA 1
ATOM 3424 C C . PHE A 1 449 ? -9.063 -8.402 12.122 1.00 95.56 449 PHE A C 1
ATOM 3426 O O . PHE A 1 449 ? -9.481 -9.519 12.432 1.00 95.56 449 PHE A O 1
ATOM 3433 N N . ALA A 1 450 ? -9.702 -7.271 12.401 1.00 95.69 450 ALA A N 1
ATOM 3434 C CA . ALA A 1 450 ? -11.032 -7.210 12.980 1.00 95.69 450 ALA A CA 1
ATOM 3435 C C . ALA A 1 450 ? -12.063 -7.109 11.853 1.00 95.69 450 ALA A C 1
ATOM 3437 O O . ALA A 1 450 ? -11.997 -6.179 11.045 1.00 95.69 450 ALA A O 1
ATOM 3438 N N . ALA A 1 451 ? -12.954 -8.091 11.753 1.00 95.19 451 ALA A N 1
ATOM 3439 C CA . ALA A 1 451 ? -13.933 -8.208 10.683 1.00 95.19 451 ALA A CA 1
ATOM 3440 C C . ALA A 1 451 ? -15.232 -7.473 11.014 1.00 95.19 451 ALA A C 1
ATOM 3442 O O . ALA A 1 451 ? -15.763 -7.586 12.118 1.00 95.19 451 ALA A O 1
ATOM 3443 N N . PHE A 1 452 ? -15.779 -6.749 10.043 1.00 94.44 452 PHE A N 1
ATOM 3444 C CA . PHE A 1 452 ? -16.989 -5.969 10.254 1.00 94.44 452 PHE A CA 1
ATOM 3445 C C . PHE A 1 452 ? -18.192 -6.865 10.578 1.00 94.44 452 PHE A C 1
ATOM 3447 O O . PHE A 1 452 ? -18.480 -7.846 9.886 1.00 94.44 452 PHE A O 1
ATOM 3454 N N . ASN A 1 453 ? -18.929 -6.484 11.617 1.00 91.62 453 ASN A N 1
ATOM 3455 C CA . ASN A 1 453 ? -20.268 -6.988 11.909 1.00 91.62 453 ASN A CA 1
ATOM 3456 C C . ASN A 1 453 ? -21.319 -5.967 11.417 1.00 91.62 453 ASN A C 1
ATOM 3458 O O . ASN A 1 453 ? -20.978 -4.879 10.940 1.00 91.62 453 ASN A O 1
ATOM 3462 N N . HIS A 1 454 ? -22.603 -6.315 11.506 1.00 90.81 454 HIS A N 1
ATOM 3463 C CA . HIS A 1 454 ? -23.683 -5.438 11.043 1.00 90.81 454 HIS A CA 1
ATOM 3464 C C . HIS A 1 454 ? -23.741 -4.097 11.788 1.00 90.81 454 HIS A C 1
ATOM 3466 O O . HIS A 1 454 ? -24.012 -3.072 11.157 1.00 90.81 454 HIS A O 1
ATOM 3472 N N . ASP A 1 455 ? -23.435 -4.086 13.085 1.00 90.12 455 ASP A N 1
ATOM 3473 C CA . ASP A 1 455 ? -23.474 -2.880 13.915 1.00 90.12 455 ASP A CA 1
ATOM 3474 C C . ASP A 1 455 ? -22.400 -1.877 13.488 1.00 90.12 455 ASP A C 1
ATOM 3476 O O . ASP A 1 455 ? -22.704 -0.710 13.243 1.00 90.12 455 ASP A O 1
ATOM 3480 N N . ILE A 1 456 ? -21.168 -2.345 13.268 1.00 92.50 456 ILE A N 1
ATOM 3481 C CA . ILE A 1 456 ? -20.057 -1.524 12.769 1.00 92.50 456 ILE A CA 1
ATOM 3482 C C . ILE A 1 456 ? -20.362 -0.965 11.379 1.00 92.50 456 ILE A C 1
ATOM 3484 O O . ILE A 1 456 ? -20.100 0.205 11.106 1.00 92.50 456 ILE A O 1
ATOM 3488 N N . ILE A 1 457 ? -20.942 -1.771 10.486 1.00 93.50 457 ILE A N 1
ATOM 3489 C CA . ILE A 1 457 ? -21.333 -1.295 9.151 1.00 93.50 457 ILE A CA 1
ATOM 3490 C C . ILE A 1 457 ? -22.404 -0.204 9.267 1.00 93.50 457 ILE A C 1
ATOM 3492 O O . ILE A 1 457 ? -22.351 0.785 8.534 1.00 93.50 457 ILE A O 1
ATOM 3496 N N . SER A 1 458 ? -23.363 -0.371 10.180 1.00 91.56 458 SER A N 1
ATOM 3497 C CA . SER A 1 458 ? -24.401 0.623 10.464 1.00 91.56 458 SER A CA 1
ATOM 3498 C C . SER A 1 458 ? -23.801 1.925 11.007 1.00 91.56 458 SER A C 1
ATOM 3500 O O . SER A 1 458 ? -24.112 3.001 10.495 1.00 91.56 458 SER A O 1
ATOM 3502 N N . ASP A 1 459 ? -22.869 1.836 11.960 1.00 90.50 459 ASP A N 1
ATOM 3503 C CA . ASP A 1 459 ? -22.123 2.982 12.495 1.00 90.50 459 ASP A CA 1
ATOM 3504 C C . ASP A 1 459 ? -21.372 3.743 11.402 1.00 90.50 459 ASP A C 1
ATOM 3506 O O . ASP A 1 459 ? -21.513 4.963 11.287 1.00 90.50 459 ASP A O 1
ATOM 3510 N N . ILE A 1 460 ? -20.623 3.033 10.551 1.00 92.50 460 ILE A N 1
ATOM 3511 C CA . ILE A 1 460 ? -19.892 3.653 9.443 1.00 92.50 460 ILE A CA 1
ATOM 3512 C C . ILE A 1 460 ? -20.871 4.332 8.480 1.00 92.50 460 ILE A C 1
ATOM 3514 O O . ILE A 1 460 ? -20.658 5.480 8.103 1.00 92.50 460 ILE A O 1
ATOM 3518 N N . LYS A 1 461 ? -21.977 3.679 8.104 1.00 91.94 461 LYS A N 1
ATOM 3519 C CA . LYS A 1 461 ? -22.977 4.279 7.205 1.00 91.94 461 LYS A CA 1
ATOM 3520 C C . LYS A 1 461 ? -23.609 5.544 7.789 1.00 91.94 461 LYS A C 1
ATOM 3522 O O . LYS A 1 461 ? -23.786 6.504 7.043 1.00 91.94 461 LYS A O 1
ATOM 3527 N N . ARG A 1 462 ? -23.894 5.574 9.096 1.00 89.31 462 ARG A N 1
ATOM 3528 C CA . ARG A 1 462 ? -24.382 6.780 9.787 1.00 89.31 462 ARG A CA 1
ATOM 3529 C C . ARG A 1 462 ? -23.367 7.918 9.735 1.00 89.31 462 ARG A C 1
ATOM 3531 O O . ARG A 1 462 ? -23.736 9.030 9.384 1.00 89.31 462 ARG A O 1
ATOM 3538 N N . LEU A 1 463 ? -22.087 7.634 9.994 1.00 87.88 463 LEU A N 1
ATOM 3539 C CA . LEU A 1 463 ? -21.007 8.629 9.901 1.00 87.88 463 LEU A CA 1
ATOM 3540 C C . LEU A 1 463 ? -20.888 9.241 8.500 1.00 87.88 463 LEU A C 1
ATOM 3542 O O . LEU A 1 463 ? -20.607 10.428 8.362 1.00 87.88 463 LEU A O 1
ATOM 3546 N N . LEU A 1 464 ? -21.100 8.432 7.460 1.00 88.62 464 LEU A N 1
ATOM 3547 C CA . LEU A 1 464 ? -21.034 8.877 6.068 1.00 88.62 464 LEU A CA 1
ATOM 3548 C C . LEU A 1 464 ? -22.285 9.651 5.611 1.00 88.62 464 LEU A C 1
ATOM 3550 O O . LEU A 1 464 ? -22.248 10.252 4.535 1.00 88.62 464 LEU A O 1
ATOM 3554 N N . SER A 1 465 ? -23.370 9.642 6.394 1.00 82.00 465 SER A N 1
ATOM 3555 C CA . SER A 1 465 ? -24.607 10.361 6.087 1.00 82.00 465 SER A CA 1
ATOM 3556 C C . SER A 1 465 ? -24.498 11.841 6.489 1.00 82.00 465 SER A C 1
ATOM 3558 O O . SER A 1 465 ? -24.126 12.134 7.627 1.00 82.00 465 SER A O 1
ATOM 3560 N N . PRO A 1 466 ? -24.830 12.795 5.600 1.00 66.62 466 PRO A N 1
ATOM 3561 C CA . PRO A 1 466 ? -24.778 14.224 5.917 1.00 66.62 466 PRO A CA 1
ATOM 3562 C C . PRO A 1 466 ? -25.797 14.655 6.986 1.00 66.62 466 PRO A C 1
ATOM 3564 O O . PRO A 1 466 ? -25.537 15.631 7.686 1.00 66.62 466 PRO A O 1
ATOM 3567 N N . ASP A 1 467 ? -26.902 13.920 7.143 1.00 57.09 467 ASP A N 1
ATOM 3568 C CA . ASP A 1 467 ? -28.029 14.305 8.008 1.00 57.09 467 ASP A CA 1
ATOM 3569 C C . ASP A 1 467 ? -27.930 13.753 9.441 1.00 57.09 467 ASP A C 1
ATOM 3571 O O . ASP A 1 467 ? -28.664 14.187 10.325 1.00 57.09 467 ASP A O 1
ATOM 3575 N N . ASP A 1 468 ? -27.012 12.810 9.679 1.00 54.06 468 ASP A N 1
ATOM 3576 C CA . ASP A 1 468 ? -26.977 11.973 10.890 1.00 54.06 468 ASP A CA 1
ATOM 3577 C C . ASP A 1 468 ? -25.584 11.920 11.540 1.00 54.06 468 ASP A C 1
ATOM 3579 O O . ASP A 1 468 ? -25.291 11.022 12.334 1.00 54.06 468 ASP A O 1
ATOM 3583 N N . ALA A 1 469 ? -24.704 12.875 11.200 1.00 52.41 469 ALA A N 1
ATOM 3584 C CA . ALA A 1 469 ? -23.336 12.928 11.709 1.00 52.41 469 ALA A CA 1
ATOM 3585 C C . ALA A 1 469 ? -23.349 12.905 13.257 1.00 52.41 469 ALA A C 1
ATOM 3587 O O . ALA A 1 469 ? -23.791 13.865 13.894 1.00 52.41 469 ALA A O 1
ATOM 3588 N N . PRO A 1 470 ? -22.909 11.805 13.893 1.00 49.81 470 PRO A N 1
ATOM 3589 C CA . PRO A 1 470 ? -23.127 11.596 15.314 1.00 49.81 470 PRO A CA 1
ATOM 3590 C C . PRO A 1 470 ? -22.345 12.598 16.171 1.00 49.81 470 PRO A C 1
ATOM 3592 O O . PRO A 1 470 ? -21.214 12.965 15.858 1.00 49.81 470 PRO A O 1
ATOM 3595 N N . ARG A 1 471 ? -22.905 12.930 17.344 1.00 47.38 471 ARG A N 1
ATOM 3596 C CA . ARG A 1 471 ? -22.307 13.773 18.409 1.00 47.38 471 ARG A CA 1
ATOM 3597 C C . ARG A 1 471 ? -21.027 13.197 19.055 1.00 47.38 471 ARG A C 1
ATOM 3599 O O . ARG A 1 471 ? -20.616 13.662 20.112 1.00 47.38 471 ARG A O 1
ATOM 3606 N N . TYR A 1 472 ? -20.426 12.163 18.466 1.00 51.12 472 TYR A N 1
ATOM 3607 C CA . TYR A 1 472 ? -19.291 11.404 19.011 1.00 51.12 472 TYR A CA 1
ATOM 3608 C C . TYR A 1 472 ? -18.016 11.534 18.169 1.00 51.12 472 TYR A C 1
ATOM 3610 O O . TYR A 1 472 ? -17.077 10.758 18.349 1.00 51.12 472 TYR A O 1
ATOM 3618 N N . LEU A 1 473 ? -17.978 12.489 17.240 1.00 58.59 473 LEU A N 1
ATOM 3619 C CA . LEU A 1 473 ? -16.731 12.886 16.603 1.00 58.59 473 LEU A CA 1
ATOM 3620 C C . LEU A 1 473 ? -15.864 13.585 17.650 1.00 58.59 473 LEU A C 1
ATOM 3622 O O . LEU A 1 473 ? -16.258 14.602 18.218 1.00 58.59 473 LEU A O 1
ATOM 3626 N N . VAL A 1 474 ? -14.686 13.027 17.914 1.00 60.28 474 VAL A N 1
ATOM 3627 C CA . VAL A 1 474 ? -13.655 13.763 18.638 1.00 60.28 474 VAL A CA 1
ATOM 3628 C C . VAL A 1 474 ? -13.105 14.777 17.648 1.00 60.28 474 VAL A C 1
ATOM 3630 O O . VAL A 1 474 ? -12.427 14.410 16.684 1.00 60.28 474 VAL A O 1
ATOM 3633 N N . GLU A 1 475 ? -13.464 16.040 17.850 1.00 60.91 475 GLU A N 1
ATOM 3634 C CA . GLU A 1 475 ? -12.842 17.150 17.143 1.00 60.91 475 GLU A CA 1
ATOM 3635 C C . GLU A 1 475 ? -11.404 17.279 17.632 1.00 60.91 475 GLU A C 1
ATOM 3637 O O . GLU A 1 475 ? -11.137 17.366 18.836 1.00 60.91 475 GLU A O 1
ATOM 3642 N N . PHE A 1 476 ? -10.460 17.264 16.697 1.00 60.56 476 PHE A N 1
ATOM 3643 C CA . PHE A 1 476 ? -9.088 17.599 17.031 1.00 60.56 476 PHE A CA 1
ATOM 3644 C C . PHE A 1 476 ? -8.963 19.121 16.987 1.00 60.56 476 PHE A C 1
ATOM 3646 O O . PHE A 1 476 ? -9.412 19.727 16.014 1.00 60.56 476 PHE A O 1
ATOM 3653 N N . PRO A 1 477 ? -8.377 19.771 18.008 1.00 42.75 477 PRO A N 1
ATOM 3654 C CA . PRO A 1 477 ? -8.088 21.191 17.931 1.00 42.75 477 PRO A CA 1
ATOM 3655 C C . PRO A 1 477 ? -7.048 21.393 16.828 1.00 42.75 477 PRO A C 1
ATOM 3657 O O . PRO A 1 477 ? -5.853 21.185 17.032 1.00 42.75 477 PRO A O 1
ATOM 3660 N N . ILE A 1 478 ? -7.519 21.752 15.637 1.00 41.00 478 ILE A N 1
ATOM 3661 C CA . ILE A 1 478 ? -6.669 22.140 14.521 1.00 41.00 478 ILE A CA 1
ATOM 3662 C C . ILE A 1 478 ? -6.043 23.467 14.943 1.00 41.00 478 ILE A C 1
ATOM 3664 O O . ILE A 1 478 ? -6.712 24.502 14.961 1.00 41.00 478 ILE A O 1
ATOM 3668 N N . ALA A 1 479 ? -4.758 23.457 15.298 1.00 36.84 479 ALA A N 1
ATOM 3669 C CA . ALA A 1 479 ? -3.977 24.674 15.176 1.00 36.84 479 ALA A CA 1
ATOM 3670 C C . ALA A 1 479 ? -4.019 25.015 13.684 1.00 36.84 479 ALA A C 1
ATOM 3672 O O . ALA A 1 479 ? -3.424 24.313 12.865 1.00 36.84 479 ALA A O 1
ATOM 3673 N N . GLY A 1 480 ? -4.815 26.025 13.317 1.00 29.06 480 GLY A N 1
ATOM 3674 C CA . GLY A 1 480 ? -4.804 26.572 11.965 1.00 29.06 480 GLY A CA 1
ATOM 3675 C C . GLY A 1 480 ? -3.365 26.891 11.553 1.00 29.06 480 GLY A C 1
ATOM 3676 O O . GLY A 1 480 ? -2.499 26.984 12.426 1.00 29.06 480 GLY A O 1
ATOM 3677 N N . PRO A 1 481 ? -3.077 27.041 10.251 1.00 29.48 481 PRO A N 1
ATOM 3678 C CA . PRO A 1 481 ? -1.726 27.338 9.808 1.00 29.48 481 PRO A CA 1
ATOM 3679 C C . PRO A 1 481 ? -1.236 28.569 10.568 1.00 29.48 481 PRO A C 1
ATOM 3681 O O . PRO A 1 481 ? -1.701 29.683 10.328 1.00 29.48 481 PRO A O 1
ATOM 3684 N N . THR A 1 482 ? -0.307 28.378 11.506 1.00 27.42 482 THR A N 1
ATOM 3685 C CA . THR A 1 482 ? 0.555 29.458 11.943 1.00 27.42 482 THR A CA 1
ATOM 3686 C C . THR A 1 482 ? 1.306 29.822 10.682 1.00 27.42 482 THR A C 1
ATOM 3688 O O . THR A 1 482 ? 2.217 29.119 10.245 1.00 27.42 482 THR A O 1
ATOM 3691 N N . VAL A 1 483 ? 0.842 30.886 10.033 1.00 26.42 483 VAL A N 1
ATOM 3692 C CA . VAL A 1 483 ? 1.638 31.639 9.082 1.00 26.42 483 VAL A CA 1
ATOM 3693 C C . VAL A 1 483 ? 2.827 32.119 9.901 1.00 26.42 483 VAL A C 1
ATOM 3695 O O . VAL A 1 483 ? 2.787 33.176 10.521 1.00 26.42 483 VAL A O 1
ATOM 3698 N N . ALA A 1 484 ? 3.859 31.282 9.989 1.00 25.95 484 ALA A N 1
ATOM 3699 C CA . ALA A 1 484 ? 5.179 31.728 10.354 1.00 25.95 484 ALA A CA 1
ATOM 3700 C C . ALA A 1 484 ? 5.561 32.682 9.229 1.00 25.95 484 ALA A C 1
ATOM 3702 O O . ALA A 1 484 ? 5.929 32.271 8.127 1.00 25.95 484 ALA A O 1
ATOM 3703 N N . THR A 1 485 ? 5.345 33.969 9.481 1.00 24.61 485 THR A N 1
ATOM 3704 C CA . THR A 1 485 ? 5.932 35.033 8.690 1.00 24.61 485 THR A CA 1
ATOM 3705 C C . THR A 1 485 ? 7.412 34.718 8.571 1.00 24.61 485 THR A C 1
ATOM 3707 O O . THR A 1 485 ? 8.111 34.521 9.562 1.00 24.61 485 THR A O 1
ATOM 3710 N N . THR A 1 486 ? 7.855 34.597 7.330 1.00 29.45 486 THR A N 1
ATOM 3711 C CA . THR A 1 486 ? 9.243 34.462 6.914 1.00 29.45 486 THR A CA 1
ATOM 3712 C C . THR A 1 486 ? 10.095 35.570 7.538 1.00 29.45 486 THR A C 1
ATOM 3714 O O . THR A 1 486 ? 10.222 36.632 6.935 1.00 29.45 486 THR A O 1
ATOM 3717 N N . SER A 1 487 ? 10.657 35.366 8.734 1.00 27.12 487 SER A N 1
ATOM 3718 C CA . SER A 1 487 ? 11.733 36.232 9.250 1.00 27.12 487 SER A CA 1
ATOM 3719 C C . SER A 1 487 ? 12.592 35.675 10.394 1.00 27.12 487 SER A C 1
ATOM 3721 O O . SER A 1 487 ? 13.384 36.439 10.930 1.00 27.12 487 SER A O 1
ATOM 3723 N N . GLU A 1 488 ? 12.507 34.401 10.789 1.00 26.30 488 GLU A N 1
ATOM 3724 C CA . GLU A 1 488 ? 13.333 33.890 11.904 1.00 26.30 488 GLU A CA 1
ATOM 3725 C C . GLU A 1 488 ? 13.947 32.516 11.612 1.00 26.30 488 GLU A C 1
ATOM 3727 O O . GLU A 1 488 ? 13.705 31.544 12.309 1.00 26.30 488 GLU A O 1
ATOM 3732 N N . LEU A 1 489 ? 14.755 32.436 10.554 1.00 27.12 489 LEU A N 1
ATOM 3733 C CA . LEU A 1 489 ? 15.830 31.444 10.403 1.00 27.12 489 LEU A CA 1
ATOM 3734 C C . LEU A 1 489 ? 16.962 32.103 9.598 1.00 27.12 489 LEU A C 1
ATOM 3736 O O . LEU A 1 489 ? 17.280 31.728 8.472 1.00 27.12 489 LEU A O 1
ATOM 3740 N N . ALA A 1 490 ? 17.518 33.159 10.182 1.00 30.23 490 ALA A N 1
ATOM 3741 C CA . ALA A 1 490 ? 18.829 33.693 9.851 1.00 30.23 490 ALA A CA 1
ATOM 3742 C C . ALA A 1 490 ? 19.500 34.067 11.175 1.00 30.23 490 ALA A C 1
ATOM 3744 O O . ALA A 1 490 ? 19.377 35.200 11.632 1.00 30.23 490 ALA A O 1
ATOM 3745 N N . ASN A 1 491 ? 20.089 33.057 11.819 1.00 29.19 491 ASN A N 1
ATOM 3746 C CA . ASN A 1 491 ? 21.289 33.124 12.656 1.00 29.19 491 ASN A CA 1
ATOM 3747 C C . ASN A 1 491 ? 21.774 31.708 12.954 1.00 29.19 491 ASN A C 1
ATOM 3749 O O . ASN A 1 491 ? 20.950 30.897 13.435 1.00 29.19 491 ASN A O 1
#

Foldseek 3Di:
DDDDDDDDDDPDPDPPPPPDPDADDQAADALPDLDRDGFLVVVVVLVVCVVCLLVHLSSLQNQLSCLLLPGNPGDNDNVSSLVSQVSNDDPNHTDPRCVLVLLLCQLVVNRPVAHVVRSVVVLLPQCPDPPPSSNQVSQASQQSSVVPAQEWEDDDQWIASDPVRPHTDDGLPVWDPLDPLQAWTQDQHPVRGTGTYGYDPDDDDPDDDDDDPPPPSHGDDDPPQPSQWDKHWDQDLFFQKAKKWWWKAFPQRDIDIAIAMWGFQDFFKIKFWQCNNDDAPVCCVVRNDIDGDFIWTQARHDSGRPTWGWFWKFFQPQADNVCVVVVVCLSHQQRGMMMTGTPGTHPHDGLHAADEPPPPFKFWKKWWWDAPVHDSSIIMMIIWIWGFPAPHDDQGFTKIWTPYDDHRNHGTIWIFGCDCDPPPGGHGGHTFWTFHAWDDDPVDITTMTGGDDPVNVVVVVQCVDPVRNDPRIPGDPPPDPPPPPPDPDDD

Nearest PDB structures (foldseek):
  8f0a-assembly1_A  TM=7.639E-01  e=3.148E-06  Escherichia coli K-12
  1slv-assembly1_B-2  TM=6.837E-01  e=1.078E-06  Rattus norvegicus
  1soz-assembly1_C  TM=6.526E-01  e=2.050E-06  Escherichia coli
  3gcn-assembly1_A  TM=6.558E-01  e=1.572E-05  Escherichia coli K-12
  3stj-assembly1_A  TM=7.297E-01  e=1.415E-04  Escherichia coli K-12

pLDDT: mean 71.8, std 21.26, range [24.61, 97.94]